Protein AF-0000000080132377 (afdb_homodimer)

InterPro domains:
  IPR000719 Protein kinase domain [PS50011] (31-310)
  IPR000719 Protein kinase domain [SM00220] (31-302)
  IPR001245 Serine-threonine/tyrosine-protein kinase, catalytic domain [PF07714] (34-295)
  IPR008271 Serine/threonine-protein kinase, active site [PS00108] (150-162)
  IPR011009 Protein kinase-like domain superfamily [SSF56112] (16-318)
  IPR017441 Protein kinase, ATP binding site [PS00107] (37-59)
  IPR045874 Rust resistance kinase Lr10/LRL2.1-2.5-like [PTHR27009] (5-313)

Radius of gyration: 27.33 Å; Cα contacts (8 Å, |Δi|>4): 1188; chains: 2; bounding box: 60×73×72 Å

Secondary structure (DSSP, 8-state):
--HHHHHHHHHTTSSPEE--HHHHHHHTTTT-GGGEEEEETTEEEEEEE-TTS-EEEEEEE---TTHHHHHHHHHHHHTT---TTBPPEEEEEEETTEEEEEEE--TT-BHHHHHHS-TTS---HHHHHHHHHHHHHHHHHHHHTSSEEEE-S--SGGGEEE-TT--EEE---TT-EEEETT---EE-SS--S-TTTS-GGGSSTT-EE-THHHHHHHHHHHHHHHHTS-TTSSSS-HHHHHHHHHHTT-HHHHHHHTT--GGGHHHHHHHHHHHHHHT-SSGGGSPPHHHHHHHHTTSS--PPP--S--TTTSTTGGGS-GGGGTSTTHHHHH------/--HHHHHHHHHTTSSPEE--HHHHHHHTTTT-GGGEEEEETTEEEEEEE-TTS-EEEEEEE--STTHHHHHHHHHHHHTT---TTBPPEEEEEEETTEEEEEEE--TT-BHHHHHHS-TTS---HHHHHHHHHHHHHHHHHHHHTSSEEEE-S--SGGGEEE-TT--EEE---TT-EEEETT---EE-SS--S-TTTS-GGGSSTT-EE-THHHHHHHHHHHHHHHHTS-TTSSSS-HHHHHHHHHHTT-HHHHHHHTT--GGGHHHHHHHHHHHHHHT-SSGGGSPPHHHHHHHHTTSS--PPP--S--TTTSTTGGGS-THHHHSTTHHHHH------

Sequence (680 aa):
ATSSDLVEKFLSELGPKRYSRGDLEKLTSNFSESSKIGSGMYGDVYQGQYPGGLQVAVKVLATKDVVEEIFIAEISTMGKAYHRNLVKLYGYCFEQNMKALVYEYMENGSLDKILYENHHGGIDWETFYSIAVQTARGLLYLHDGGDERIIHYDIKAGNVLFDKNFSPRITNFGLAKLMKRDIMQIPLTRTRGTLGYNAPETWLPGSHVTYKCDVYSFGMMLFEVLGRRRNGECENWFPEQVWQKFNNEQLDQLIKDCGITEKDRGKAKLLTTVALWCSQYNPEIRPSMNKVVMVLENEIPVRKPPYPFQFGQSSSFSMLPSILEVVPNFQMLMKGKHYMATSSDLVEKFLSELGPKRYSRGDLEKLTSNFSESSKIGSGMYGDVYQGQYPGGLQVAVKVLATKDVVEEIFIAEISTMGKAYHRNLVKLYGYCFEQNMKALVYEYMENGSLDKILYENHHGGIDWETFYSIAVQTARGLLYLHDGGDERIIHYDIKAGNVLFDKNFSPRITNFGLAKLMKRDIMQIPLTRTRGTLGYNAPETWLPGSHVTYKCDVYSFGMMLFEVLGRRRNGECENWFPEQVWQKFNNEQLDQLIKDCGITEKDRGKAKLLTTVALWCSQYNPEIRPSMNKVVMVLENEIPVRKPPYPFQFGQSSSFSMLPSILEVVPNFQMLMKGKHYM

pLDDT: mean 85.05, std 18.4, range [17.8, 98.77]

Solvent-accessible surface area (backbone atoms only — not comparable to full-atom values): 36531 Å² total; per-residue (Å²): 124,54,77,63,48,53,48,51,56,52,56,67,59,39,36,49,40,84,42,50,71,67,56,50,30,66,29,20,65,62,69,34,76,90,27,49,74,46,75,53,98,58,28,40,27,27,43,24,43,48,95,91,63,54,58,26,28,36,36,40,45,44,95,50,97,58,37,64,58,28,52,47,26,31,50,61,47,49,55,58,50,48,40,52,23,40,61,49,60,51,24,34,26,85,50,95,92,42,43,33,40,30,26,60,49,45,76,64,39,33,44,40,51,56,42,65,61,68,65,82,67,81,80,48,68,71,53,53,52,48,39,52,46,42,45,34,49,34,51,29,38,36,55,64,30,36,74,40,24,43,34,46,47,50,48,41,43,72,32,28,28,13,31,90,85,63,48,39,19,43,51,77,37,44,68,26,44,81,37,54,71,90,53,76,62,42,74,30,84,53,65,51,56,47,88,87,27,43,31,72,56,36,63,43,58,70,29,63,39,47,64,48,40,40,38,18,5,47,14,44,35,43,48,21,64,61,56,43,36,64,49,71,75,48,83,53,32,43,66,57,54,48,47,53,28,49,77,67,74,36,45,67,57,53,41,47,73,48,68,51,52,79,91,49,42,66,61,51,52,52,50,51,51,50,20,43,32,22,38,28,63,52,59,88,72,26,64,53,45,62,56,50,40,35,36,74,66,68,64,37,85,80,77,88,62,71,86,24,79,60,76,76,72,58,82,75,62,73,70,62,61,72,60,63,69,68,47,83,68,46,64,52,51,65,56,67,83,77,77,125,125,54,76,62,48,53,49,50,55,51,56,66,59,39,36,51,39,83,44,50,72,70,56,51,28,65,30,21,65,62,68,34,75,90,28,50,75,46,75,54,99,56,28,39,28,27,43,26,42,47,94,91,63,54,57,26,29,36,36,40,45,44,93,49,98,55,37,64,58,27,50,47,24,31,49,60,48,51,57,57,50,47,40,54,22,40,60,50,60,51,25,35,25,84,50,96,91,43,43,34,38,31,27,60,49,46,76,64,39,33,43,40,48,52,44,66,61,59,68,78,78,68,81,51,68,70,54,53,53,49,39,53,46,42,45,35,49,33,51,29,37,36,57,64,31,36,74,40,24,44,33,47,49,52,50,41,42,74,33,28,29,13,31,88,84,63,49,39,19,43,52,76,37,45,69,27,44,81,35,55,71,89,55,77,61,43,76,30,83,52,65,52,53,48,90,89,27,41,30,71,56,36,63,42,58,69,28,63,38,48,64,47,39,40,38,18,5,46,13,46,36,44,48,22,64,61,56,43,35,64,51,72,75,46,82,53,33,43,66,57,53,50,49,54,29,49,78,67,72,36,44,67,58,53,42,46,73,48,69,52,51,78,89,47,42,66,61,50,53,51,49,50,53,50,19,42,32,22,38,28,64,54,58,87,73,28,63,54,44,62,56,49,39,34,35,75,66,67,66,36,86,79,75,88,62,71,85,23,81,60,76,76,72,58,81,76,62,74,68,62,63,72,60,62,68,68,47,84,68,46,65,52,50,66,58,69,82,76,79,123

Nearest PDB structures (foldseek):
  5lpw-assembly1_A  TM=9.066E-01  e=1.046E-28  Arabidopsis thaliana
  5lpb-assembly1_A  TM=9.127E-01  e=3.800E-28  Arabidopsis thaliana
  7xdv-assembly2_B  TM=8.731E-01  e=1.903E-25  Arabidopsis thaliana
  7xdy-assembly2_B  TM=8.823E-01  e=2.140E-25  Arabidopsis thaliana
  7xdw-assembly2_B  TM=8.761E-01  e=4.260E-24  Arabidopsis thaliana

Structure (mmCIF, N/CA/C/O backbone):
data_AF-0000000080132377-model_v1
#
loop_
_entity.id
_entity.type
_entity.pdbx_description
1 polymer 'non-specific serine/threonine protein kinase'
#
loop_
_atom_site.group_PDB
_atom_site.id
_atom_site.type_symbol
_atom_site.label_atom_id
_atom_site.label_alt_id
_atom_site.label_comp_id
_atom_site.label_asym_id
_atom_site.label_entity_id
_atom_site.label_seq_id
_atom_site.pdbx_PDB_ins_code
_atom_site.Cartn_x
_atom_site.Cartn_y
_atom_site.Cartn_z
_atom_site.occupancy
_atom_site.B_iso_or_equiv
_atom_site.auth_seq_id
_atom_site.auth_comp_id
_atom_site.auth_asym_id
_atom_site.auth_atom_id
_atom_site.pdbx_PDB_model_num
ATOM 1 N N . ALA A 1 1 ? 31.297 1.59 13.464 1 43.78 1 ALA A N 1
ATOM 2 C CA . ALA A 1 1 ? 30.815 2.238 12.247 1 43.78 1 ALA A CA 1
ATOM 3 C C . ALA A 1 1 ? 30.309 3.647 12.538 1 43.78 1 ALA A C 1
ATOM 5 O O . ALA A 1 1 ? 29.478 3.844 13.428 1 43.78 1 ALA A O 1
ATOM 6 N N . THR A 1 2 ? 30.905 4.714 12.085 1 58 2 THR A N 1
ATOM 7 C CA . THR A 1 2 ? 30.455 6.086 12.297 1 58 2 THR A CA 1
ATOM 8 C C . THR A 1 2 ? 29.017 6.264 11.819 1 58 2 THR A C 1
ATOM 10 O O . THR A 1 2 ? 28.5 5.434 11.068 1 58 2 THR A O 1
ATOM 13 N N . SER A 1 3 ? 28.284 7.177 12.518 1 63.84 3 SER A N 1
ATOM 14 C CA . SER A 1 3 ? 26.924 7.505 12.103 1 63.84 3 SER A CA 1
ATOM 15 C C . SER A 1 3 ? 26.819 7.606 10.585 1 63.84 3 SER A C 1
ATOM 17 O O . SER A 1 3 ? 25.85 7.128 9.991 1 63.84 3 SER A O 1
ATOM 19 N N . SER A 1 4 ? 27.906 7.982 10.05 1 71.16 4 SER A N 1
ATOM 20 C CA . SER A 1 4 ? 27.953 8.16 8.602 1 71.16 4 SER A CA 1
ATOM 21 C C . SER A 1 4 ? 28.022 6.817 7.883 1 71.16 4 SER A C 1
ATOM 23 O O . SER A 1 4 ? 27.377 6.627 6.849 1 71.16 4 SER A O 1
ATOM 25 N N . ASP A 1 5 ? 28.723 5.932 8.48 1 75.55 5 ASP A N 1
ATOM 26 C CA . ASP A 1 5 ? 28.852 4.613 7.868 1 75.55 5 ASP A CA 1
ATOM 27 C C . ASP A 1 5 ? 27.518 3.871 7.877 1 75.55 5 ASP A C 1
ATOM 29 O O . ASP A 1 5 ? 27.172 3.194 6.907 1 75.55 5 ASP A O 1
ATOM 33 N N . LEU A 1 6 ? 26.879 4.103 8.933 1 74.16 6 LEU A N 1
ATOM 34 C CA . LEU A 1 6 ? 25.582 3.449 9.071 1 74.16 6 LEU A CA 1
ATOM 35 C C . LEU A 1 6 ? 24.581 4.009 8.066 1 74.16 6 LEU A C 1
ATOM 37 O O . LEU A 1 6 ? 23.823 3.254 7.453 1 74.16 6 LEU A O 1
ATOM 41 N N . VAL A 1 7 ? 24.714 5.281 7.887 1 78.16 7 VAL A N 1
ATOM 42 C CA . VAL A 1 7 ? 23.807 5.935 6.949 1 78.16 7 VAL A CA 1
ATOM 43 C C . VAL A 1 7 ? 24.135 5.497 5.523 1 78.16 7 VAL A C 1
ATOM 45 O O . VAL A 1 7 ? 23.234 5.202 4.735 1 78.16 7 VAL A O 1
ATOM 48 N N . GLU A 1 8 ? 25.391 5.371 5.304 1 77.6 8 GLU A N 1
ATOM 49 C CA . GLU A 1 8 ? 25.813 4.969 3.965 1 77.6 8 GLU A CA 1
ATOM 50 C C . GLU A 1 8 ? 25.375 3.541 3.654 1 77.6 8 GLU A C 1
ATOM 52 O O . GLU A 1 8 ? 24.96 3.245 2.532 1 77.6 8 GLU A O 1
ATOM 57 N N . LYS A 1 9 ? 25.516 2.778 4.614 1 75.57 9 LYS A N 1
ATOM 58 C CA . LYS A 1 9 ? 25.055 1.402 4.453 1 75.57 9 LYS A CA 1
ATOM 59 C C . LYS A 1 9 ? 23.555 1.354 4.176 1 75.57 9 LYS A C 1
ATOM 61 O O . LYS A 1 9 ? 23.107 0.635 3.28 1 75.57 9 LYS A O 1
ATOM 66 N N . PHE A 1 10 ? 22.909 2.113 4.878 1 75.27 10 PHE A N 1
ATOM 67 C CA . PHE A 1 10 ? 21.462 2.173 4.711 1 75.27 10 PHE A CA 1
ATOM 68 C C . PHE A 1 10 ? 21.098 2.703 3.329 1 75.27 10 PHE A C 1
ATOM 70 O O . PHE A 1 10 ? 20.232 2.144 2.652 1 75.27 10 PHE A O 1
ATOM 77 N N . LEU A 1 11 ? 21.794 3.699 2.911 1 78.45 11 LEU A N 1
ATOM 78 C CA . LEU A 1 11 ? 21.517 4.334 1.627 1 78.45 11 LEU A CA 1
ATOM 79 C C . LEU A 1 11 ? 21.789 3.371 0.476 1 78.45 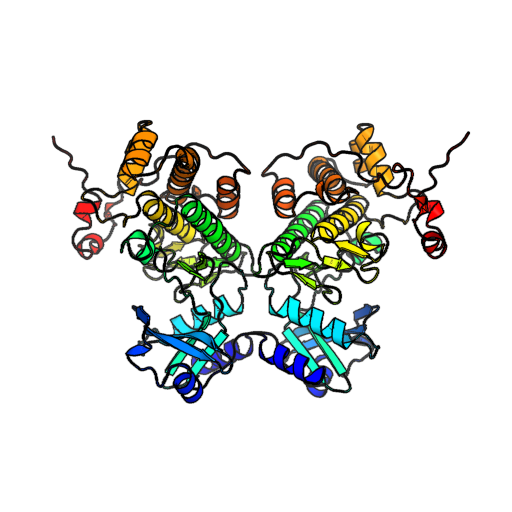11 LEU A C 1
ATOM 81 O O . LEU A 1 11 ? 21.099 3.409 -0.546 1 78.45 11 LEU A O 1
ATOM 85 N N . SER A 1 12 ? 22.669 2.534 0.691 1 72.88 12 SER A N 1
ATOM 86 C CA . SER A 1 12 ? 23.04 1.585 -0.354 1 72.88 12 SER A CA 1
ATOM 87 C C . SER A 1 12 ? 21.963 0.522 -0.542 1 72.88 12 SER A C 1
ATOM 89 O O . SER A 1 12 ? 21.942 -0.175 -1.558 1 72.88 12 SER A O 1
ATOM 91 N N . GLU A 1 13 ? 21.047 0.543 0.39 1 72 13 GLU A N 1
ATOM 92 C CA . GLU A 1 13 ? 20.009 -0.483 0.369 1 72 13 GLU A CA 1
ATOM 93 C C . GLU A 1 13 ? 18.696 0.071 -0.177 1 72 13 GLU A C 1
ATOM 95 O O . GLU A 1 13 ? 17.696 -0.646 -0.252 1 72 13 GLU A O 1
ATOM 100 N N . LEU A 1 14 ? 18.838 1.293 -0.543 1 77.28 14 LEU A N 1
ATOM 101 C CA . LEU A 1 14 ? 17.617 1.905 -1.056 1 77.28 14 LEU A CA 1
ATOM 102 C C . LEU A 1 14 ? 17.385 1.517 -2.513 1 77.28 14 LEU A C 1
ATOM 104 O O . LEU A 1 14 ? 18.193 1.847 -3.384 1 77.28 14 LEU A O 1
ATOM 108 N N . GLY A 1 15 ? 16.334 0.716 -2.797 1 77.54 15 GLY A N 1
ATOM 109 C CA . GLY A 1 15 ? 16.009 0.281 -4.146 1 77.54 15 GLY A CA 1
ATOM 110 C C . GLY A 1 15 ? 16.8 -0.937 -4.587 1 77.54 15 GLY A C 1
ATOM 111 O O . GLY A 1 15 ? 17.701 -1.388 -3.878 1 77.54 15 GLY A O 1
ATOM 112 N N . PRO A 1 16 ? 16.498 -1.388 -5.751 1 87.4 16 PRO A N 1
ATOM 113 C CA . PRO A 1 16 ? 17.214 -2.567 -6.244 1 87.4 16 PRO A CA 1
ATOM 114 C C . PRO A 1 16 ? 18.634 -2.245 -6.703 1 87.4 16 PRO A C 1
ATOM 116 O O . PRO A 1 16 ? 18.869 -1.193 -7.304 1 87.4 16 PRO A O 1
ATOM 119 N N . LYS A 1 17 ? 19.527 -3.053 -6.426 1 88.91 17 LYS A N 1
ATOM 120 C CA . LYS A 1 17 ? 20.941 -2.862 -6.736 1 88.91 17 LYS A CA 1
ATOM 121 C C . LYS A 1 17 ? 21.315 -3.554 -8.044 1 88.91 17 LYS A C 1
ATOM 123 O O . LYS A 1 17 ? 20.803 -4.633 -8.351 1 88.91 17 LYS A O 1
ATOM 128 N N . ARG A 1 18 ? 22.248 -2.912 -8.725 1 90.87 18 ARG A N 1
ATOM 129 C CA . ARG A 1 18 ? 22.778 -3.536 -9.933 1 90.87 18 ARG A CA 1
ATOM 130 C C . ARG A 1 18 ? 23.913 -4.498 -9.6 1 90.87 18 ARG A C 1
ATOM 132 O O . ARG A 1 18 ? 24.833 -4.148 -8.857 1 90.87 18 ARG A O 1
ATOM 139 N N . TYR A 1 19 ? 23.872 -5.669 -10.165 1 94.23 19 TYR A N 1
ATOM 140 C CA . TYR A 1 19 ? 24.906 -6.681 -9.984 1 94.23 19 TYR A CA 1
ATOM 141 C C . TYR A 1 19 ? 25.539 -7.059 -11.318 1 94.23 19 TYR A C 1
ATOM 143 O O . TYR A 1 19 ? 24.881 -7.012 -12.36 1 94.23 19 TYR A O 1
ATOM 151 N N . SER A 1 20 ? 26.769 -7.44 -11.238 1 96.21 20 SER A N 1
ATOM 152 C CA . SER A 1 20 ? 27.419 -8.079 -12.379 1 96.21 20 SER A CA 1
ATOM 153 C C . SER A 1 20 ? 27.231 -9.592 -12.345 1 96.21 20 SER A C 1
ATOM 155 O O . SER A 1 20 ? 26.822 -10.15 -11.325 1 96.21 20 SER A O 1
ATOM 157 N N . ARG A 1 21 ? 27.553 -10.158 -13.501 1 96.21 21 ARG A N 1
ATOM 158 C CA . ARG A 1 21 ? 27.549 -11.617 -13.527 1 96.21 21 ARG A CA 1
ATOM 159 C C . ARG A 1 21 ? 28.477 -12.186 -12.459 1 96.21 21 ARG A C 1
ATOM 161 O O . ARG A 1 21 ? 28.123 -13.143 -11.766 1 96.21 21 ARG A O 1
ATOM 168 N N . GLY A 1 22 ? 29.619 -11.563 -12.324 1 96.61 22 GLY A N 1
ATOM 169 C CA . GLY A 1 22 ? 30.576 -11.999 -11.319 1 96.61 22 GLY A CA 1
ATOM 170 C C . GLY A 1 22 ? 30.035 -11.915 -9.904 1 96.61 22 GLY A C 1
ATOM 171 O O . GLY A 1 22 ? 30.273 -12.808 -9.088 1 96.61 22 GLY A O 1
ATOM 172 N N . ASP A 1 23 ? 29.341 -10.86 -9.584 1 96.08 23 ASP A N 1
ATOM 173 C CA . ASP A 1 23 ? 28.695 -10.718 -8.283 1 96.08 23 ASP A CA 1
ATOM 174 C C . ASP A 1 23 ? 27.749 -11.885 -8.01 1 96.08 23 ASP A C 1
ATOM 176 O O . ASP A 1 23 ? 27.774 -12.471 -6.925 1 96.08 23 ASP A O 1
ATOM 180 N N . LEU A 1 24 ? 26.938 -12.255 -9.015 1 97.19 24 LEU A N 1
ATOM 181 C CA . LEU A 1 24 ? 25.909 -13.274 -8.835 1 97.19 24 LEU A CA 1
ATOM 182 C C . LEU A 1 24 ? 26.531 -14.663 -8.743 1 97.19 24 LEU A C 1
ATOM 184 O O . LEU A 1 24 ? 26.025 -15.528 -8.024 1 97.19 24 LEU A O 1
ATOM 188 N N . GLU A 1 25 ? 27.596 -14.832 -9.459 1 97.05 25 GLU A N 1
ATOM 189 C CA . GLU A 1 25 ? 28.326 -16.091 -9.345 1 97.05 25 GLU A CA 1
ATOM 190 C C . GLU A 1 25 ? 28.841 -16.303 -7.925 1 97.05 25 GLU A C 1
ATOM 192 O O . GLU A 1 25 ? 28.756 -17.409 -7.386 1 97.05 25 GLU A O 1
ATOM 197 N N . LYS A 1 26 ? 29.301 -15.284 -7.376 1 95.97 26 LYS A N 1
ATOM 198 C CA . LYS A 1 26 ? 29.787 -15.358 -6.001 1 95.97 26 LYS A CA 1
ATOM 199 C C . LYS A 1 26 ? 28.645 -15.64 -5.029 1 95.97 26 LYS A C 1
ATOM 201 O O . LYS A 1 26 ? 28.803 -16.419 -4.086 1 95.97 26 LYS A O 1
ATOM 206 N N . LEU A 1 27 ? 27.477 -15.032 -5.287 1 95.57 27 LEU A N 1
ATOM 207 C CA . LEU A 1 27 ? 26.326 -15.188 -4.405 1 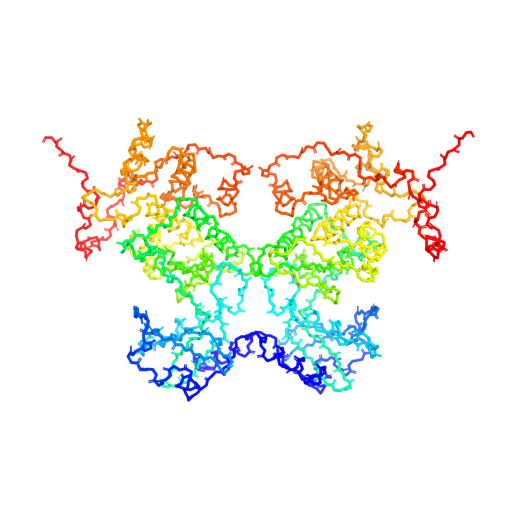95.57 27 LEU A CA 1
ATOM 208 C C . LEU A 1 27 ? 25.776 -16.609 -4.473 1 95.57 27 LEU A C 1
ATOM 210 O O . LEU A 1 27 ? 25.233 -17.117 -3.49 1 95.57 27 LEU A O 1
ATOM 214 N N . THR A 1 28 ? 25.85 -17.284 -5.647 1 96.93 28 THR A N 1
ATOM 215 C CA . THR A 1 28 ? 25.1 -18.509 -5.9 1 96.93 28 THR A CA 1
ATOM 216 C C . THR A 1 28 ? 26.039 -19.707 -6.009 1 96.93 28 THR A C 1
ATOM 218 O O . THR A 1 28 ? 25.665 -20.749 -6.55 1 96.93 28 THR A O 1
ATOM 221 N N . SER A 1 29 ? 27.275 -19.564 -5.62 1 94.56 29 SER A N 1
ATOM 222 C CA . SER A 1 29 ? 28.26 -20.625 -5.797 1 94.56 29 SER A CA 1
ATOM 223 C C . SER A 1 29 ? 28.356 -21.053 -7.258 1 94.56 29 SER A C 1
ATOM 225 O O . SER A 1 29 ? 28.242 -22.239 -7.572 1 94.56 29 SER A O 1
ATOM 227 N N . ASN A 1 30 ? 28.42 -20.112 -8.122 1 96.5 30 ASN A N 1
ATOM 228 C CA . ASN A 1 30 ? 28.599 -20.269 -9.561 1 96.5 30 ASN A CA 1
ATOM 229 C C . ASN A 1 30 ? 27.408 -20.978 -10.201 1 96.5 30 ASN A C 1
ATOM 231 O O . ASN A 1 30 ? 27.583 -21.821 -11.082 1 96.5 30 ASN A O 1
ATOM 235 N N . PHE A 1 31 ? 26.259 -20.748 -9.647 1 95.7 31 PHE A N 1
ATOM 236 C CA . PHE A 1 31 ? 25.031 -21.323 -10.183 1 95.7 31 PHE A CA 1
ATOM 237 C C . PHE A 1 31 ? 25.123 -22.843 -10.237 1 95.7 31 PHE A C 1
ATOM 239 O O . PHE A 1 31 ? 24.722 -23.46 -11.226 1 95.7 31 PHE A O 1
ATOM 246 N N . SER A 1 32 ? 25.609 -23.425 -9.224 1 94.65 32 SER A N 1
ATOM 247 C CA . SER A 1 32 ? 25.747 -24.876 -9.151 1 94.65 32 SER A CA 1
ATOM 248 C C . SER A 1 32 ? 24.384 -25.56 -9.116 1 94.65 32 SER A C 1
ATOM 250 O O . SER A 1 32 ? 23.383 -24.942 -8.75 1 94.65 32 SER A O 1
ATOM 252 N N . GLU A 1 33 ? 24.319 -26.806 -9.46 1 93.09 33 GLU A N 1
ATOM 253 C CA . GLU A 1 33 ? 23.083 -27.582 -9.425 1 93.09 33 GLU A CA 1
ATOM 254 C C . GLU A 1 33 ? 22.546 -27.7 -8.001 1 93.09 33 GLU A C 1
ATOM 256 O O . GLU A 1 33 ? 21.332 -27.731 -7.791 1 93.09 33 GLU A O 1
ATOM 261 N N . SER A 1 34 ? 23.405 -27.745 -7.037 1 93.37 34 SER A N 1
ATOM 262 C CA . SER A 1 34 ? 23.008 -27.853 -5.637 1 93.37 34 SER A CA 1
ATOM 263 C C . SER A 1 34 ? 22.312 -26.583 -5.16 1 93.37 34 SER A C 1
ATOM 265 O O . SER A 1 34 ? 21.565 -26.608 -4.179 1 93.37 34 SER A O 1
ATOM 267 N N . SER A 1 35 ? 22.531 -25.483 -5.85 1 94.46 35 SER A N 1
ATOM 268 C CA . SER A 1 35 ? 21.927 -24.215 -5.455 1 94.46 35 SER A CA 1
ATOM 269 C C . SER A 1 35 ? 20.635 -23.956 -6.222 1 94.46 35 SER A C 1
ATOM 271 O O . SER A 1 35 ? 19.893 -23.025 -5.902 1 94.46 35 SER A O 1
ATOM 273 N N . LYS A 1 36 ? 20.359 -24.785 -7.191 1 94.94 36 LYS A N 1
ATOM 274 C CA . LYS A 1 36 ? 19.142 -24.609 -7.979 1 94.94 36 LYS A CA 1
ATOM 275 C C . LYS A 1 36 ? 17.904 -24.99 -7.172 1 94.94 36 LYS A C 1
ATOM 277 O O . LYS A 1 36 ? 17.807 -26.109 -6.666 1 94.94 36 LYS A O 1
ATOM 282 N N . ILE A 1 37 ? 16.966 -24.085 -7.084 1 92.84 37 ILE A N 1
ATOM 283 C CA . ILE A 1 37 ? 15.814 -24.34 -6.226 1 92.84 37 ILE A CA 1
ATOM 284 C C . ILE A 1 37 ? 14.536 -24.33 -7.061 1 92.84 37 ILE A C 1
ATOM 286 O O . ILE A 1 37 ? 13.454 -24.638 -6.555 1 92.84 37 ILE A O 1
ATOM 290 N N . GLY A 1 38 ? 14.633 -23.873 -8.241 1 88.36 38 GLY A N 1
ATOM 291 C CA . GLY A 1 38 ? 13.454 -23.87 -9.091 1 88.36 38 GLY A CA 1
ATOM 292 C C . GLY A 1 38 ? 13.777 -23.673 -10.56 1 88.36 38 GLY A C 1
ATOM 293 O O . GLY A 1 38 ? 14.878 -23.239 -10.906 1 88.36 38 GLY A O 1
ATOM 294 N N . SER A 1 39 ? 12.855 -24.12 -11.345 1 85.98 39 SER A N 1
ATOM 295 C CA . SER A 1 39 ? 12.923 -23.929 -12.79 1 85.98 39 SER A CA 1
ATOM 296 C C . SER A 1 39 ? 11.551 -23.597 -13.369 1 85.98 39 SER A C 1
ATOM 298 O O . SER A 1 39 ? 10.536 -24.131 -12.919 1 85.98 39 SER A O 1
ATOM 300 N N . GLY A 1 40 ? 11.559 -22.548 -14.188 1 73.69 40 GLY A N 1
ATOM 301 C CA . GLY A 1 40 ? 10.295 -22.231 -14.834 1 73.69 40 GLY A CA 1
ATOM 302 C C . GLY A 1 40 ? 10.447 -21.875 -16.3 1 73.69 40 GLY A C 1
ATOM 303 O O . GLY A 1 40 ? 11.525 -22.036 -16.876 1 73.69 40 GLY A O 1
ATOM 304 N N . MET A 1 41 ? 9.293 -21.489 -16.873 1 70.43 41 MET A N 1
ATOM 305 C CA . MET A 1 41 ? 9.203 -21.171 -18.295 1 70.43 41 MET A CA 1
ATOM 306 C C . MET A 1 41 ? 10.194 -20.073 -18.67 1 70.43 41 MET A C 1
ATOM 308 O O . MET A 1 41 ? 10.731 -20.068 -19.779 1 70.43 41 MET A O 1
ATOM 312 N N . TYR A 1 42 ? 10.52 -19.308 -17.643 1 76.94 42 TYR A N 1
ATOM 313 C CA . TYR A 1 42 ? 11.28 -18.128 -18.039 1 76.94 42 TYR A CA 1
ATOM 314 C C . TYR A 1 42 ? 12.708 -18.196 -17.512 1 76.94 42 TYR A C 1
ATOM 316 O O . TYR A 1 42 ? 13.518 -17.305 -17.78 1 76.94 42 TYR A O 1
ATOM 324 N N . GLY A 1 43 ? 12.977 -19.226 -16.76 1 85.38 43 GLY A N 1
ATOM 325 C CA . GLY A 1 43 ? 14.358 -19.323 -16.313 1 85.38 43 GLY A CA 1
ATOM 326 C C . GLY A 1 43 ? 14.52 -20.156 -15.056 1 85.38 43 GLY A C 1
ATOM 327 O O . GLY A 1 43 ? 13.556 -20.751 -14.569 1 85.38 43 GLY A O 1
ATOM 328 N N . ASP A 1 44 ? 15.769 -20.237 -14.632 1 93.03 44 ASP A N 1
ATOM 329 C CA . ASP A 1 44 ? 16.123 -21.001 -13.44 1 93.03 44 ASP A CA 1
ATOM 330 C C . ASP A 1 44 ? 16.31 -20.082 -12.234 1 93.03 44 ASP A C 1
ATOM 332 O O . ASP A 1 44 ? 16.668 -18.912 -12.388 1 93.03 44 ASP A O 1
ATOM 336 N N . VAL A 1 45 ? 16.036 -20.665 -11.108 1 95.73 45 VAL A N 1
ATOM 337 C CA . VAL A 1 45 ? 16.177 -19.906 -9.869 1 95.73 45 VAL A CA 1
ATOM 338 C C . VAL A 1 45 ? 17.209 -20.578 -8.967 1 95.73 45 VAL A C 1
ATOM 340 O O . VAL A 1 45 ? 17.161 -21.792 -8.754 1 95.73 45 VAL A O 1
ATOM 343 N N . TYR A 1 46 ? 18.112 -19.83 -8.446 1 97.07 46 TYR A N 1
ATOM 344 C CA . TYR A 1 46 ? 19.187 -20.335 -7.598 1 97.07 46 TYR A CA 1
ATOM 345 C C . TYR A 1 46 ? 19.158 -19.669 -6.227 1 97.07 46 TYR A C 1
ATOM 347 O O . TYR A 1 46 ? 18.889 -18.47 -6.118 1 97.07 46 TYR A O 1
ATOM 355 N N . GLN A 1 47 ? 19.449 -20.446 -5.244 1 97.4 47 GLN A N 1
ATOM 356 C CA . GLN A 1 47 ? 19.633 -19.889 -3.907 1 97.4 47 GLN A CA 1
ATOM 357 C C . GLN A 1 47 ? 21.011 -19.25 -3.762 1 97.4 47 GLN A C 1
ATOM 359 O O . GLN A 1 47 ? 22.01 -19.805 -4.226 1 97.4 47 GLN A O 1
ATOM 364 N N . GLY A 1 48 ? 21.04 -18.043 -3.288 1 96.66 48 GLY A N 1
ATOM 365 C CA . GLY A 1 48 ? 22.272 -17.328 -2.996 1 96.66 48 GLY A CA 1
ATOM 366 C C . GLY A 1 48 ? 22.342 -16.816 -1.57 1 96.66 48 GLY A C 1
ATOM 367 O O . GLY A 1 48 ? 21.361 -16.895 -0.828 1 96.66 48 GLY A O 1
ATOM 368 N N . GLN A 1 49 ? 23.559 -16.337 -1.231 1 95.7 49 GLN A N 1
ATOM 369 C CA . GLN A 1 49 ? 23.778 -15.794 0.105 1 95.7 49 GLN A CA 1
ATOM 370 C C . GLN A 1 49 ? 24.701 -14.579 0.061 1 95.7 49 GLN A C 1
ATOM 372 O O . GLN A 1 49 ? 25.791 -14.641 -0.511 1 95.7 49 GLN A O 1
ATOM 377 N N . TYR A 1 50 ? 24.205 -13.417 0.612 1 91.15 50 TYR A N 1
ATOM 378 C CA . TYR A 1 50 ? 25.059 -12.248 0.782 1 91.15 50 TYR A CA 1
ATOM 379 C C . TYR A 1 50 ? 26.128 -12.502 1.839 1 91.15 50 TYR A C 1
ATOM 381 O O . TYR A 1 50 ? 25.966 -13.373 2.697 1 91.15 50 TYR A O 1
ATOM 389 N N . PRO A 1 51 ? 27.128 -11.544 1.706 1 84 51 PRO A N 1
ATOM 390 C CA . PRO A 1 51 ? 28.041 -11.556 2.851 1 84 51 PRO A CA 1
ATOM 391 C C . PRO A 1 51 ? 27.349 -11.188 4.161 1 84 51 PRO A C 1
ATOM 393 O O . PRO A 1 51 ? 26.592 -10.216 4.212 1 84 51 PRO A O 1
ATOM 396 N N . GLY A 1 52 ? 27.297 -11.983 5.155 1 84.89 52 GLY A N 1
ATOM 397 C CA . GLY A 1 52 ? 26.593 -11.752 6.405 1 84.89 52 GLY A CA 1
ATOM 398 C C . GLY A 1 52 ? 25.497 -12.767 6.67 1 84.89 52 GLY A C 1
ATOM 399 O O . GLY A 1 52 ? 24.941 -12.816 7.769 1 84.89 52 GLY A O 1
ATOM 400 N N . GLY A 1 53 ? 25.074 -13.365 5.537 1 89.38 53 GLY A N 1
ATOM 401 C CA . GLY A 1 53 ? 24.24 -14.523 5.816 1 89.38 53 GLY A CA 1
ATOM 402 C C . GLY A 1 53 ? 22.832 -14.391 5.266 1 89.38 53 GLY A C 1
ATOM 403 O O . GLY A 1 53 ? 22.047 -15.339 5.322 1 89.38 53 GLY A O 1
ATOM 404 N N . LEU A 1 54 ? 22.476 -13.217 4.725 1 90.53 54 LEU A N 1
ATOM 405 C CA . LEU A 1 54 ? 21.135 -13.042 4.177 1 90.53 54 LEU A CA 1
ATOM 406 C C . LEU A 1 54 ? 20.943 -13.894 2.926 1 90.53 54 LEU A C 1
ATOM 408 O O . LEU A 1 54 ? 21.724 -13.795 1.977 1 90.53 54 LEU A O 1
ATOM 412 N N . GLN A 1 55 ? 19.926 -14.737 2.949 1 95.81 55 GLN A N 1
ATOM 413 C CA . GLN A 1 55 ? 19.618 -15.609 1.82 1 95.81 55 GLN A CA 1
ATOM 414 C C . GLN A 1 55 ? 18.836 -14.861 0.744 1 95.81 55 GLN A C 1
ATOM 416 O O . GLN A 1 55 ? 17.993 -14.018 1.055 1 95.81 55 GLN A O 1
ATOM 421 N N . VAL A 1 56 ? 19.175 -15.211 -0.554 1 96.93 56 VAL A N 1
ATOM 422 C CA . VAL A 1 56 ? 18.475 -14.585 -1.67 1 96.93 56 VAL A CA 1
ATOM 423 C C . VAL A 1 56 ? 18.13 -15.638 -2.72 1 96.93 56 VAL A C 1
ATOM 425 O O . VAL A 1 56 ? 18.655 -16.754 -2.686 1 96.93 56 VAL A O 1
ATOM 428 N N . ALA A 1 57 ? 17.181 -15.333 -3.532 1 96.86 57 ALA A N 1
ATOM 429 C CA . ALA A 1 57 ? 16.851 -16.123 -4.716 1 96.86 57 ALA A CA 1
ATOM 430 C C . ALA A 1 57 ? 17.223 -15.377 -5.994 1 96.86 57 ALA A C 1
ATOM 432 O O . ALA A 1 57 ? 16.808 -14.234 -6.196 1 96.86 57 ALA A O 1
ATOM 433 N N . VAL A 1 58 ? 17.999 -16.029 -6.859 1 97 58 VAL A N 1
ATOM 434 C CA . VAL A 1 58 ? 18.455 -15.424 -8.106 1 97 58 VAL A CA 1
ATOM 435 C C . VAL A 1 58 ? 17.78 -16.111 -9.291 1 97 58 VAL A C 1
ATOM 437 O O . VAL A 1 58 ? 18.03 -17.289 -9.558 1 97 58 VAL A O 1
ATOM 440 N N . LYS A 1 59 ? 16.949 -15.385 -9.944 1 94.68 59 LYS A N 1
ATOM 441 C CA . LYS A 1 59 ? 16.295 -15.896 -11.145 1 94.68 59 LYS A CA 1
ATOM 442 C C . LYS A 1 59 ? 17.068 -15.504 -12.401 1 94.68 59 LYS A C 1
ATOM 444 O O . LYS A 1 59 ? 17.185 -14.319 -12.72 1 94.68 59 LYS A O 1
ATOM 449 N N . VAL A 1 60 ? 17.609 -16.459 -13.083 1 94.75 60 VAL A N 1
ATOM 450 C CA . VAL A 1 60 ? 18.322 -16.23 -14.335 1 94.75 60 VAL A CA 1
ATOM 451 C C . VAL A 1 60 ? 17.386 -16.479 -15.516 1 94.75 60 VAL A C 1
ATOM 453 O O . VAL A 1 60 ? 16.909 -17.599 -15.714 1 94.75 60 VAL A O 1
ATOM 456 N N . LEU A 1 61 ? 17.146 -15.374 -16.252 1 90.95 61 LEU A N 1
ATOM 457 C CA . LEU A 1 61 ? 16.186 -15.477 -17.345 1 90.95 61 LEU A CA 1
ATOM 458 C C . LEU A 1 61 ? 16.821 -16.133 -18.566 1 90.95 61 LEU A C 1
ATOM 460 O O . LEU A 1 61 ? 17.984 -15.872 -18.882 1 90.95 61 LEU A O 1
ATOM 464 N N . ALA A 1 62 ? 16.059 -17.026 -19.112 1 82.14 62 ALA A N 1
ATOM 465 C CA . ALA A 1 62 ? 16.545 -17.757 -20.28 1 82.14 62 ALA A CA 1
ATOM 466 C C . ALA A 1 62 ? 16.639 -16.843 -21.498 1 82.14 62 ALA A C 1
ATOM 468 O O . ALA A 1 62 ? 15.922 -15.844 -21.59 1 82.14 62 ALA A O 1
ATOM 469 N N . THR A 1 63 ? 17.541 -17.019 -22.306 1 66.86 63 THR A N 1
ATOM 470 C CA . THR A 1 63 ? 17.871 -16.219 -23.479 1 66.86 63 THR A CA 1
ATOM 471 C C . THR A 1 63 ? 16.82 -16.4 -24.571 1 66.86 63 THR A C 1
ATOM 473 O O . THR A 1 63 ? 16.963 -17.261 -25.441 1 66.86 63 THR A O 1
ATOM 476 N N . LYS A 1 64 ? 15.631 -16.194 -24.23 1 67.99 64 LYS A N 1
ATOM 477 C CA . LYS A 1 64 ? 14.633 -16.28 -25.292 1 67.99 64 LYS A CA 1
ATOM 478 C C . LYS A 1 64 ? 14.214 -14.892 -25.767 1 67.99 64 LYS A C 1
ATOM 480 O O . LYS A 1 64 ? 14.65 -13.882 -25.21 1 67.99 64 LYS A O 1
ATOM 485 N N . ASP A 1 65 ? 13.537 -14.8 -26.938 1 64.62 65 ASP A N 1
ATOM 486 C CA . ASP A 1 65 ? 13.12 -13.591 -27.641 1 64.62 65 ASP A CA 1
ATOM 487 C C . ASP A 1 65 ? 12.307 -12.677 -26.726 1 64.62 65 ASP A C 1
ATOM 489 O O . ASP A 1 65 ? 12.274 -11.461 -26.926 1 64.62 65 ASP A O 1
ATOM 493 N N . VAL A 1 66 ? 11.838 -13.248 -25.624 1 72.88 66 VAL A N 1
ATOM 494 C CA . VAL A 1 66 ? 10.918 -12.412 -24.859 1 72.88 66 VAL A CA 1
ATOM 495 C C . VAL A 1 66 ? 11.551 -12.039 -23.52 1 72.88 66 VAL A C 1
ATOM 497 O O . VAL A 1 66 ? 10.895 -11.446 -22.661 1 72.88 66 VAL A O 1
ATOM 500 N N . VAL A 1 67 ? 12.77 -12.209 -23.377 1 78.28 67 VAL A N 1
ATOM 501 C CA . VAL A 1 67 ? 13.462 -12.089 -22.098 1 78.28 67 VAL A CA 1
ATOM 502 C C . VAL A 1 67 ? 13.486 -10.626 -21.658 1 78.28 67 VAL A C 1
ATOM 504 O O . VAL A 1 67 ? 13.262 -10.321 -20.485 1 78.28 67 VAL A O 1
ATOM 507 N N . GLU A 1 68 ? 13.664 -9.772 -22.544 1 81.44 68 GLU A N 1
ATOM 508 C CA . GLU A 1 68 ? 13.77 -8.361 -22.184 1 81.44 68 GLU A CA 1
ATOM 509 C C . GLU A 1 68 ? 12.421 -7.802 -21.739 1 81.44 68 GLU A C 1
ATOM 511 O O . GLU A 1 68 ? 12.354 -6.994 -20.811 1 81.44 68 GLU A O 1
ATOM 516 N N . GLU A 1 69 ? 11.454 -8.263 -22.388 1 82.82 69 GLU A N 1
ATOM 517 C CA . GLU A 1 69 ? 10.119 -7.806 -22.014 1 82.82 69 GLU A CA 1
ATOM 518 C C . GLU A 1 69 ? 9.755 -8.262 -20.604 1 82.82 69 GLU A C 1
ATOM 520 O O . GLU A 1 69 ? 9.209 -7.486 -19.816 1 82.82 69 GLU A O 1
ATOM 525 N N . ILE A 1 70 ? 10.088 -9.492 -20.352 1 85.68 70 ILE A N 1
ATOM 526 C CA . ILE A 1 70 ? 9.815 -10.06 -19.037 1 85.68 70 ILE A CA 1
ATOM 527 C C . ILE A 1 70 ? 10.636 -9.328 -17.978 1 85.68 70 ILE A C 1
ATOM 529 O O . ILE A 1 70 ? 10.119 -8.98 -16.913 1 85.68 70 ILE A O 1
ATOM 533 N N . PHE A 1 71 ? 11.867 -9.12 -18.335 1 88.89 71 PHE A N 1
ATOM 534 C CA . PHE A 1 71 ? 12.775 -8.411 -17.442 1 88.89 71 PHE A CA 1
ATOM 535 C C . PHE A 1 71 ? 12.239 -7.022 -17.116 1 88.89 71 PHE A C 1
ATOM 537 O O . PHE A 1 71 ? 12.165 -6.638 -15.947 1 88.89 71 PHE A O 1
ATOM 544 N N . ILE A 1 72 ? 11.801 -6.353 -18.069 1 85.91 72 ILE A N 1
ATOM 545 C CA . ILE A 1 72 ? 11.316 -4.986 -17.92 1 85.91 72 ILE A CA 1
ATOM 546 C C . ILE A 1 72 ? 10.021 -4.982 -17.111 1 85.91 72 ILE A C 1
ATOM 548 O O . ILE A 1 72 ? 9.825 -4.126 -16.246 1 85.91 72 ILE A O 1
ATOM 552 N N . ALA A 1 73 ? 9.162 -5.878 -17.373 1 86.56 73 ALA A N 1
ATOM 553 C CA . ALA A 1 73 ? 7.898 -5.958 -16.646 1 86.56 73 ALA A CA 1
ATOM 554 C C . ALA A 1 73 ? 8.136 -6.156 -15.152 1 86.56 73 ALA A C 1
ATOM 556 O O . ALA A 1 73 ? 7.525 -5.477 -14.323 1 86.56 73 ALA A O 1
ATOM 557 N N . GLU A 1 74 ? 9.042 -7.03 -14.878 1 88.52 74 GLU A N 1
ATOM 558 C CA . GLU A 1 74 ? 9.349 -7.321 -13.481 1 88.52 74 GLU A CA 1
ATOM 559 C C . GLU A 1 74 ? 9.946 -6.103 -12.782 1 88.52 74 GLU A C 1
ATOM 561 O O . GLU A 1 74 ? 9.48 -5.704 -11.712 1 88.52 74 GLU A O 1
ATOM 566 N N . ILE A 1 75 ? 10.823 -5.522 -13.382 1 87.56 75 ILE A N 1
ATOM 567 C CA . ILE A 1 75 ? 11.537 -4.415 -12.754 1 87.56 75 ILE A CA 1
ATOM 568 C C . ILE A 1 75 ? 10.621 -3.196 -12.663 1 87.56 75 ILE A C 1
ATOM 570 O O . ILE A 1 75 ? 10.63 -2.479 -11.66 1 87.56 75 ILE A O 1
ATOM 574 N N . SER A 1 76 ? 9.878 -2.99 -13.672 1 85.11 76 SER A N 1
ATOM 575 C CA . SER A 1 76 ? 8.983 -1.837 -13.673 1 85.11 76 SER A CA 1
ATOM 576 C C . SER A 1 76 ? 7.918 -1.964 -12.588 1 85.11 76 SER A C 1
ATOM 578 O O . SER A 1 76 ? 7.531 -0.969 -11.972 1 85.11 76 SER A O 1
ATOM 580 N N . THR A 1 77 ? 7.47 -3.145 -12.368 1 86.65 77 THR A N 1
ATOM 581 C CA . THR A 1 77 ? 6.439 -3.383 -11.365 1 86.65 77 THR A CA 1
ATOM 582 C C . THR A 1 77 ? 7.038 -3.376 -9.961 1 86.65 77 THR A C 1
ATOM 584 O O . THR A 1 77 ? 6.599 -2.613 -9.098 1 86.65 77 THR A O 1
ATOM 587 N N . MET A 1 78 ? 8.064 -4.085 -9.825 1 86.24 78 MET A N 1
ATOM 588 C CA . MET A 1 78 ? 8.619 -4.283 -8.489 1 86.24 78 MET A CA 1
ATOM 589 C C . MET A 1 78 ? 9.404 -3.056 -8.039 1 86.24 78 MET A C 1
ATOM 591 O O . MET A 1 78 ? 9.638 -2.867 -6.844 1 86.24 78 MET A O 1
ATOM 595 N N . GLY A 1 79 ? 9.824 -2.314 -8.997 1 79.46 79 GLY A N 1
ATOM 596 C CA . GLY A 1 79 ? 10.488 -1.07 -8.645 1 79.46 79 GLY A CA 1
ATOM 597 C C . GLY A 1 79 ? 9.532 -0.003 -8.146 1 79.46 79 GLY A C 1
ATOM 598 O O . GLY A 1 79 ? 9.952 0.972 -7.52 1 79.46 79 GLY A O 1
ATOM 599 N N . LYS A 1 80 ? 8.26 -0.268 -8.339 1 80.39 80 LYS A N 1
ATOM 600 C CA . LYS A 1 80 ? 7.243 0.713 -7.975 1 80.39 80 LYS A CA 1
ATOM 601 C C . LYS A 1 80 ? 6.226 0.117 -7.006 1 80.39 80 LYS A C 1
ATOM 603 O O . LYS A 1 80 ? 5.104 0.615 -6.891 1 80.39 80 LYS A O 1
ATOM 608 N N . ALA A 1 81 ? 6.62 -0.938 -6.468 1 87.87 81 ALA A N 1
ATOM 609 C CA . ALA A 1 81 ? 5.682 -1.598 -5.564 1 87.87 81 ALA A CA 1
ATOM 610 C C . ALA A 1 81 ? 6.387 -2.081 -4.299 1 87.87 81 ALA A C 1
ATOM 612 O O . ALA A 1 81 ? 7.441 -2.717 -4.373 1 87.87 81 ALA A O 1
ATOM 613 N N . TYR A 1 82 ? 5.918 -1.642 -3.22 1 90.23 82 TYR A N 1
ATOM 614 C CA . TYR A 1 82 ? 6.383 -2.097 -1.914 1 90.23 82 TYR A CA 1
ATOM 615 C C . TYR A 1 82 ? 5.209 -2.469 -1.016 1 90.23 82 TYR A C 1
ATOM 617 O O . TYR A 1 82 ? 4.414 -1.607 -0.635 1 90.23 82 TYR A O 1
ATOM 625 N N . HIS A 1 83 ? 5.127 -3.711 -0.739 1 95.54 83 HIS A N 1
ATOM 626 C CA . HIS A 1 83 ? 4.06 -4.232 0.107 1 95.54 83 HIS A CA 1
ATOM 627 C C . HIS A 1 83 ? 4.472 -5.543 0.769 1 95.54 83 HIS A C 1
ATOM 629 O O . HIS A 1 83 ? 5.144 -6.371 0.15 1 95.54 83 HIS A O 1
ATOM 635 N N . ARG A 1 84 ? 4.018 -5.762 1.883 1 95.56 84 ARG A N 1
ATOM 636 C CA . ARG A 1 84 ? 4.456 -6.906 2.676 1 95.56 84 ARG A CA 1
ATOM 637 C C . ARG A 1 84 ? 3.999 -8.217 2.045 1 95.56 84 ARG A C 1
ATOM 639 O O . ARG A 1 84 ? 4.491 -9.289 2.403 1 95.56 84 ARG A O 1
ATOM 646 N N . ASN A 1 85 ? 3.021 -8.187 1.15 1 97.59 85 ASN A N 1
ATOM 647 C CA . ASN A 1 85 ? 2.527 -9.405 0.517 1 97.59 85 ASN A CA 1
ATOM 648 C C . ASN A 1 85 ? 3.047 -9.544 -0.911 1 97.59 85 ASN A C 1
ATOM 650 O O . ASN A 1 85 ? 2.486 -10.296 -1.71 1 97.59 85 ASN A O 1
ATOM 654 N N . LEU A 1 86 ? 4.08 -8.833 -1.279 1 96.98 86 LEU A N 1
ATOM 655 C CA . LEU A 1 86 ? 4.819 -8.973 -2.529 1 96.98 86 LEU A CA 1
ATOM 656 C C . LEU A 1 86 ? 6.274 -9.342 -2.263 1 96.98 86 LEU A C 1
ATOM 658 O O . LEU A 1 86 ? 6.892 -8.817 -1.334 1 96.98 86 LEU A O 1
ATOM 662 N N . VAL A 1 87 ? 6.773 -10.218 -3.044 1 96.19 87 VAL A N 1
ATOM 663 C CA . VAL A 1 87 ? 8.187 -10.555 -2.915 1 96.19 87 VAL A CA 1
ATOM 664 C C . VAL A 1 87 ? 9.041 -9.324 -3.206 1 96.19 87 VAL A C 1
ATOM 666 O O . VAL A 1 87 ? 8.755 -8.569 -4.138 1 96.19 87 VAL A O 1
ATOM 669 N N . LYS A 1 88 ? 10.056 -9.202 -2.512 1 92.81 88 LYS A N 1
ATOM 670 C CA . LYS A 1 88 ? 10.924 -8.038 -2.666 1 92.81 88 LYS A CA 1
ATOM 671 C C . LYS A 1 88 ? 12.004 -8.292 -3.714 1 92.81 88 LYS A C 1
ATOM 673 O O . LYS A 1 88 ? 12.585 -9.378 -3.763 1 92.81 88 LYS A O 1
ATOM 678 N N . LEU A 1 89 ? 12.222 -7.282 -4.484 1 92.71 89 LEU A N 1
ATOM 679 C CA . LEU A 1 89 ? 13.32 -7.286 -5.445 1 92.71 89 LEU A CA 1
ATOM 680 C C . LEU A 1 89 ? 14.541 -6.568 -4.878 1 92.71 89 LEU A C 1
ATOM 682 O O . LEU A 1 89 ? 14.495 -5.361 -4.627 1 92.71 89 LEU A O 1
ATOM 686 N N . TYR A 1 90 ? 15.622 -7.268 -4.718 1 91.67 90 TYR A N 1
ATOM 687 C CA . TYR A 1 90 ? 16.823 -6.68 -4.135 1 91.67 90 TYR A CA 1
ATOM 688 C C . TYR A 1 90 ? 17.736 -6.118 -5.218 1 91.67 90 TYR A C 1
ATOM 690 O O . TYR A 1 90 ? 18.513 -5.194 -4.966 1 91.67 90 TYR A O 1
ATOM 698 N N . GLY A 1 91 ? 17.63 -6.706 -6.365 1 92.7 91 GLY A N 1
ATOM 699 C CA . GLY A 1 91 ? 18.536 -6.224 -7.396 1 92.7 91 GLY A CA 1
ATOM 700 C C . GLY A 1 91 ? 18.345 -6.918 -8.731 1 92.7 91 GLY A C 1
ATOM 701 O O . GLY A 1 91 ? 17.371 -7.649 -8.923 1 92.7 91 GLY A O 1
ATOM 702 N N . TYR A 1 92 ? 19.26 -6.592 -9.662 1 93.45 92 TYR A N 1
ATOM 703 C CA . TYR A 1 92 ? 19.162 -7.114 -11.02 1 93.45 92 TYR A CA 1
ATOM 704 C C . TYR A 1 92 ? 20.528 -7.141 -11.695 1 93.45 92 TYR A C 1
ATOM 706 O O . TYR A 1 92 ? 21.456 -6.454 -11.26 1 93.45 92 TYR A O 1
ATOM 714 N N . CYS A 1 93 ? 20.633 -7.984 -12.611 1 94.54 93 CYS A N 1
ATOM 715 C CA . CYS A 1 93 ? 21.744 -8.021 -13.555 1 94.54 93 CYS A CA 1
ATOM 716 C C . CYS A 1 93 ? 21.249 -7.852 -14.986 1 94.54 93 CYS A C 1
ATOM 718 O O . CYS A 1 93 ? 20.415 -8.628 -15.455 1 94.54 93 CYS A O 1
ATOM 720 N N . PHE A 1 94 ? 21.697 -6.83 -15.637 1 92.05 94 PHE A N 1
ATOM 721 C CA . PHE A 1 94 ? 21.36 -6.579 -17.034 1 92.05 94 PHE A CA 1
ATOM 722 C C . PHE A 1 94 ? 22.62 -6.455 -17.882 1 92.05 94 PHE A C 1
ATOM 724 O O . PHE A 1 94 ? 23.061 -5.346 -18.19 1 92.05 94 PHE A O 1
ATOM 731 N N . GLU A 1 95 ? 23.143 -7.529 -18.212 1 90.28 95 GLU A N 1
ATOM 732 C CA . GLU A 1 95 ? 24.313 -7.627 -19.078 1 90.28 95 GLU A CA 1
ATOM 733 C C . GLU A 1 95 ? 23.977 -8.345 -20.382 1 90.28 95 GLU A C 1
ATOM 735 O O . GLU A 1 95 ? 22.938 -9.001 -20.485 1 90.28 95 GLU A O 1
ATOM 740 N N . GLN A 1 96 ? 24.76 -8.179 -21.357 1 85.27 96 GLN A N 1
ATOM 741 C CA . GLN A 1 96 ? 24.523 -8.771 -22.669 1 85.27 96 GLN A CA 1
ATOM 742 C C . GLN A 1 96 ? 24.305 -10.278 -22.561 1 85.27 96 GLN A C 1
ATOM 744 O O . GLN A 1 96 ? 23.393 -10.825 -23.185 1 85.27 96 GLN A O 1
ATOM 749 N N . ASN A 1 97 ? 25.057 -10.927 -21.737 1 86.29 97 ASN A N 1
ATOM 750 C CA . ASN A 1 97 ? 25.021 -12.385 -21.701 1 86.29 97 ASN A CA 1
ATOM 751 C C . ASN A 1 97 ? 24.169 -12.897 -20.543 1 86.29 97 ASN A C 1
ATOM 753 O O . ASN A 1 97 ? 24.049 -14.107 -20.342 1 86.29 97 ASN A O 1
ATOM 757 N N . MET A 1 98 ? 23.603 -11.973 -19.821 1 91.48 98 MET A N 1
ATOM 758 C CA . MET A 1 98 ? 22.83 -12.46 -18.682 1 91.48 98 MET A CA 1
ATOM 759 C C . MET A 1 98 ? 21.809 -11.42 -18.233 1 91.48 98 MET A C 1
ATOM 761 O O . MET A 1 98 ? 22.154 -10.257 -18.02 1 91.48 98 MET A O 1
ATOM 765 N N . LYS A 1 99 ? 20.612 -11.812 -18.127 1 92.45 99 LYS A N 1
ATOM 766 C CA . LYS A 1 99 ? 19.552 -11.092 -17.428 1 92.45 99 LYS A CA 1
ATOM 767 C C . LYS A 1 99 ? 19.076 -11.867 -16.203 1 92.45 99 LYS A C 1
ATOM 769 O O . LYS A 1 99 ? 18.731 -13.046 -16.303 1 92.45 99 LYS A O 1
ATOM 774 N N . ALA A 1 100 ? 19.189 -11.212 -15.064 1 95.1 100 ALA A N 1
ATOM 775 C CA . ALA A 1 100 ? 18.824 -11.913 -13.836 1 95.1 100 ALA A CA 1
ATOM 776 C C . ALA A 1 100 ? 18.171 -10.964 -12.835 1 95.1 100 ALA A C 1
ATOM 778 O O . ALA A 1 100 ? 18.35 -9.747 -12.918 1 95.1 100 ALA A O 1
ATOM 779 N N . LEU A 1 101 ? 17.431 -11.508 -12.013 1 94.4 101 LEU A N 1
ATOM 780 C CA . LEU A 1 101 ? 16.747 -10.791 -10.942 1 94.4 101 LEU A CA 1
ATOM 781 C C . LEU A 1 101 ? 17.078 -11.397 -9.583 1 94.4 101 LEU A C 1
ATOM 783 O O . LEU A 1 101 ? 17.144 -12.621 -9.444 1 94.4 101 LEU A O 1
ATOM 787 N N . VAL A 1 102 ? 17.327 -10.579 -8.617 1 95.64 102 VAL A N 1
ATOM 788 C CA . VAL A 1 102 ? 17.668 -11.016 -7.268 1 95.64 102 VAL A CA 1
ATOM 789 C C . VAL A 1 102 ? 16.523 -10.688 -6.313 1 95.64 102 VAL A C 1
ATOM 791 O O . VAL A 1 102 ? 16.214 -9.516 -6.083 1 95.64 102 VAL A O 1
ATOM 794 N N . TYR A 1 103 ? 15.966 -11.74 -5.702 1 95.45 103 TYR A N 1
ATOM 795 C CA . TYR A 1 103 ? 14.805 -11.585 -4.833 1 95.45 103 TYR A CA 1
ATOM 796 C C . TYR A 1 103 ? 15.132 -12.008 -3.406 1 95.45 103 TYR A C 1
ATOM 798 O O . TYR A 1 103 ? 16.13 -12.692 -3.167 1 95.45 103 TYR A O 1
ATOM 806 N N . GLU A 1 104 ? 14.275 -11.498 -2.528 1 94.59 104 GLU A N 1
ATOM 807 C CA . GLU A 1 104 ? 14.277 -12.099 -1.197 1 94.59 104 GLU A CA 1
ATOM 808 C C . GLU A 1 104 ? 13.966 -13.591 -1.265 1 94.59 104 GLU A C 1
ATOM 810 O O . GLU A 1 104 ? 13.116 -14.019 -2.049 1 94.59 104 GLU A O 1
ATOM 815 N N . TYR A 1 105 ? 14.642 -14.362 -0.494 1 96.7 105 TYR A N 1
ATOM 816 C CA . TYR A 1 105 ? 14.467 -15.81 -0.485 1 96.7 105 TYR A CA 1
ATOM 817 C C . TYR A 1 105 ? 13.243 -16.206 0.331 1 96.7 105 TYR A C 1
ATOM 819 O O . TYR A 1 105 ? 13.082 -15.769 1.473 1 96.7 105 TYR A O 1
ATOM 827 N N . MET A 1 106 ? 12.37 -16.988 -0.216 1 95.85 106 MET A N 1
ATOM 828 C CA . MET A 1 106 ? 11.171 -17.513 0.433 1 95.85 106 MET A CA 1
ATOM 829 C C . MET A 1 106 ? 11.384 -18.953 0.887 1 95.85 106 MET A C 1
ATOM 831 O O . MET A 1 106 ? 11.209 -19.888 0.103 1 95.85 106 MET A O 1
ATOM 835 N N . GLU A 1 107 ? 11.589 -19.144 2.124 1 93.16 107 GLU A N 1
ATOM 836 C CA . GLU A 1 107 ? 12.144 -20.375 2.678 1 93.16 107 GLU A CA 1
ATOM 837 C C . GLU A 1 107 ? 11.106 -21.493 2.688 1 93.16 107 GLU A C 1
ATOM 839 O O . GLU A 1 107 ? 11.454 -22.671 2.59 1 93.16 107 GLU A O 1
ATOM 844 N N . ASN A 1 108 ? 9.86 -21.198 2.755 1 92.3 108 ASN A N 1
ATOM 845 C CA . ASN A 1 108 ? 8.853 -22.235 2.955 1 92.3 108 ASN A CA 1
ATOM 846 C C . ASN A 1 108 ? 8.187 -22.63 1.64 1 92.3 108 ASN A C 1
ATOM 848 O O . ASN A 1 108 ? 7.175 -23.334 1.639 1 92.3 108 ASN A O 1
ATOM 852 N N . GLY A 1 109 ? 8.757 -22.081 0.494 1 91.92 109 GLY A N 1
ATOM 853 C CA . GLY A 1 109 ? 8.331 -22.537 -0.82 1 91.92 109 GLY A CA 1
ATOM 854 C C . GLY A 1 109 ? 7.023 -21.918 -1.272 1 91.92 109 GLY A C 1
ATOM 855 O O . GLY A 1 109 ? 6.693 -20.796 -0.881 1 91.92 109 GLY A O 1
ATOM 856 N N . SER A 1 110 ? 6.383 -22.633 -2.168 1 93.92 110 SER A N 1
ATOM 857 C CA . SER A 1 110 ? 5.202 -22.089 -2.831 1 93.92 110 SER A CA 1
ATOM 858 C C . SER A 1 110 ? 3.931 -22.787 -2.358 1 93.92 110 SER A C 1
ATOM 860 O O . SER A 1 110 ? 3.985 -23.911 -1.856 1 93.92 110 SER A O 1
ATOM 862 N N . LEU A 1 111 ? 2.84 -22.163 -2.518 1 95.06 111 LEU A N 1
ATOM 863 C CA . LEU A 1 111 ? 1.533 -22.653 -2.094 1 95.06 111 LEU A CA 1
ATOM 864 C C . LEU A 1 111 ? 1.186 -23.959 -2.802 1 95.06 111 LEU A C 1
ATOM 866 O O . LEU A 1 111 ? 0.607 -24.863 -2.196 1 95.06 111 LEU A O 1
ATOM 870 N N . ASP A 1 112 ? 1.491 -24.085 -4.096 1 92.68 112 ASP A N 1
ATOM 871 C CA . ASP A 1 112 ? 1.143 -25.293 -4.839 1 92.68 112 ASP A CA 1
ATOM 872 C C . ASP A 1 112 ? 1.836 -26.519 -4.25 1 92.68 112 ASP A C 1
ATOM 874 O O . ASP A 1 112 ? 1.226 -27.584 -4.128 1 92.68 112 ASP A O 1
ATOM 878 N N . LYS A 1 113 ? 3.064 -26.348 -3.811 1 90.58 113 LYS A N 1
ATOM 879 C CA . LYS A 1 113 ? 3.779 -27.462 -3.196 1 90.58 113 LYS A CA 1
ATOM 880 C C . LYS A 1 113 ? 3.129 -27.871 -1.877 1 90.58 113 LYS A C 1
ATOM 882 O O . LYS A 1 113 ? 3.058 -29.059 -1.556 1 90.58 113 LYS A O 1
ATOM 887 N N . ILE A 1 114 ? 2.689 -26.923 -1.186 1 90.16 114 ILE A N 1
ATOM 888 C CA . ILE A 1 114 ? 2.053 -27.181 0.101 1 90.16 114 ILE A CA 1
ATOM 889 C C . ILE A 1 114 ? 0.696 -27.846 -0.117 1 90.16 114 ILE A C 1
ATOM 891 O O . ILE A 1 114 ? 0.33 -28.776 0.606 1 90.16 114 ILE A O 1
ATOM 895 N N . LEU A 1 115 ? 0.022 -27.462 -1.124 1 90.38 115 LEU A N 1
ATOM 896 C CA . LEU A 1 115 ? -1.328 -27.956 -1.375 1 90.38 115 LEU A CA 1
ATOM 897 C C . LEU A 1 115 ? -1.292 -29.362 -1.962 1 90.38 115 LEU A C 1
ATOM 899 O O . LEU A 1 115 ? -2.102 -30.215 -1.592 1 90.38 115 LEU A O 1
ATOM 903 N N . TYR A 1 116 ? -0.339 -29.599 -2.885 1 87.11 116 TYR A N 1
ATOM 904 C CA . TYR A 1 116 ? -0.444 -30.795 -3.712 1 87.11 116 TYR A CA 1
ATOM 905 C C . TYR A 1 116 ? 0.58 -31.843 -3.29 1 87.11 116 TYR A C 1
ATOM 907 O O . TYR A 1 116 ? 0.432 -33.026 -3.605 1 87.11 116 TYR A O 1
ATOM 915 N N . GLU A 1 117 ? 1.748 -31.517 -2.845 1 76.85 117 GLU A N 1
ATOM 916 C CA . GLU A 1 117 ? 2.817 -32.475 -2.583 1 76.85 117 GLU A CA 1
ATOM 917 C C . GLU A 1 117 ? 2.892 -32.827 -1.1 1 76.85 117 GLU A C 1
ATOM 919 O O . GLU A 1 117 ? 3.595 -33.762 -0.713 1 76.85 117 GLU A O 1
ATOM 924 N N . ASN A 1 118 ? 1.976 -32.797 -0.208 1 62.27 118 ASN A N 1
ATOM 925 C CA . ASN A 1 118 ? 1.844 -33.148 1.202 1 62.27 118 ASN A CA 1
ATOM 926 C C . ASN A 1 118 ? 3.114 -32.821 1.982 1 62.27 118 ASN A C 1
ATOM 928 O O . ASN A 1 118 ? 3.444 -33.503 2.953 1 62.27 118 ASN A O 1
ATOM 932 N N . HIS A 1 119 ? 4.131 -32.14 1.465 1 50.8 119 HIS A N 1
ATOM 933 C CA . HIS A 1 119 ? 5.45 -32.226 2.083 1 50.8 119 HIS A CA 1
ATOM 934 C C . HIS A 1 119 ? 5.429 -31.674 3.504 1 50.8 119 HIS A C 1
ATOM 936 O O . HIS A 1 119 ? 6.226 -32.09 4.348 1 50.8 119 HIS A O 1
ATOM 942 N N . HIS A 1 120 ? 5.151 -30.429 3.821 1 48.5 120 HIS A N 1
ATOM 943 C CA . HIS A 1 120 ? 5.531 -29.848 5.104 1 48.5 120 HIS A CA 1
ATOM 944 C C . HIS A 1 120 ? 4.451 -30.08 6.155 1 48.5 120 HIS A C 1
ATOM 946 O O . HIS A 1 120 ? 4.399 -29.374 7.164 1 48.5 120 HIS A O 1
ATOM 952 N N . GLY A 1 121 ? 3.981 -31.34 6.381 1 56.15 121 GLY A N 1
ATOM 953 C CA . GLY A 1 121 ? 3.23 -31.722 7.566 1 56.15 121 GLY A CA 1
ATOM 954 C C . GLY A 1 121 ? 2.033 -30.828 7.829 1 56.15 121 GLY A C 1
ATOM 955 O O . GLY A 1 121 ? 1.927 -29.74 7.258 1 56.15 121 GLY A O 1
ATOM 956 N N . GLY A 1 122 ? 1.092 -30.247 8.157 1 62.57 122 GLY A N 1
ATOM 957 C CA . GLY A 1 122 ? -0.312 -29.9 8.315 1 62.57 122 GLY A CA 1
ATOM 958 C C . GLY A 1 122 ? -0.538 -28.416 8.536 1 62.57 122 GLY A C 1
ATOM 959 O O . GLY A 1 122 ? -0.258 -27.894 9.617 1 62.57 122 GLY A O 1
ATOM 960 N N . ILE A 1 123 ? -0.329 -27.619 7.432 1 79.83 123 ILE A N 1
ATOM 961 C CA . ILE A 1 123 ? -0.899 -26.285 7.588 1 79.83 123 ILE A CA 1
ATOM 962 C C . ILE A 1 123 ? -2.395 -26.394 7.878 1 79.83 123 ILE A C 1
ATOM 964 O O . ILE A 1 123 ? -3.119 -27.105 7.177 1 79.83 123 ILE A O 1
ATOM 968 N N . ASP A 1 124 ? -2.65 -25.866 9.046 1 87 124 ASP A N 1
ATOM 969 C CA . ASP A 1 124 ? -4.05 -25.937 9.455 1 87 124 ASP A CA 1
ATOM 970 C C . ASP A 1 124 ? -4.908 -24.965 8.648 1 87 124 ASP A C 1
ATOM 972 O O . ASP A 1 124 ? -4.383 -24.141 7.897 1 87 124 ASP A O 1
ATOM 976 N N . TRP A 1 125 ? -6.096 -25.153 8.74 1 90.14 125 TRP A N 1
ATOM 977 C CA . TRP A 1 125 ? -7.048 -24.395 7.935 1 90.14 125 TRP A CA 1
ATOM 978 C C . TRP A 1 125 ? -7.026 -22.918 8.313 1 90.14 125 TRP A C 1
ATOM 980 O O . TRP A 1 125 ? -7.242 -22.05 7.464 1 90.14 125 TRP A O 1
ATOM 990 N N . GLU A 1 126 ? -6.733 -22.623 9.522 1 90.68 126 GLU A N 1
ATOM 991 C CA . GLU A 1 126 ? -6.597 -21.23 9.937 1 90.68 126 GLU A CA 1
ATOM 992 C C . GLU A 1 126 ? -5.488 -20.528 9.159 1 90.68 126 GLU A C 1
ATOM 994 O O . GLU A 1 126 ? -5.642 -19.373 8.753 1 90.68 126 GLU A O 1
ATOM 999 N N . THR A 1 127 ? -4.495 -21.256 8.96 1 91.58 127 THR A N 1
ATOM 1000 C CA . THR A 1 127 ? -3.371 -20.722 8.198 1 91.58 127 THR A CA 1
ATOM 1001 C C . T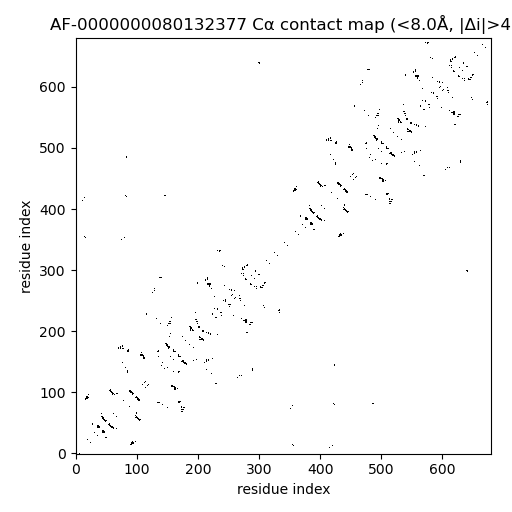HR A 1 127 ? -3.75 -20.538 6.731 1 91.58 127 THR A C 1
ATOM 1003 O O . THR A 1 127 ? -3.424 -19.516 6.124 1 91.58 127 THR A O 1
ATOM 1006 N N . PHE A 1 128 ? -4.475 -21.451 6.187 1 92.51 128 PHE A N 1
ATOM 1007 C CA . PHE A 1 128 ? -4.909 -21.343 4.799 1 92.51 128 PHE A CA 1
ATOM 1008 C C . PHE A 1 128 ? -5.824 -20.139 4.611 1 92.51 128 PHE A C 1
ATOM 1010 O O . PHE A 1 128 ? -5.733 -19.435 3.603 1 92.51 128 PHE A O 1
ATOM 1017 N N . TYR A 1 129 ? -6.656 -20.001 5.594 1 95.38 129 TYR A N 1
ATOM 1018 C CA . TYR A 1 129 ? -7.532 -18.836 5.542 1 95.38 129 TYR A CA 1
ATOM 1019 C C . TYR A 1 129 ? -6.724 -17.545 5.565 1 95.38 129 TYR A C 1
ATOM 1021 O O . TYR A 1 129 ? -6.993 -16.623 4.791 1 95.38 129 TYR A O 1
ATOM 1029 N N . SER A 1 130 ? -5.736 -17.517 6.384 1 95.8 130 SER A N 1
ATOM 1030 C CA . SER A 1 130 ? -4.858 -16.355 6.476 1 95.8 130 SER A CA 1
ATOM 1031 C C . SER A 1 130 ? -4.125 -16.111 5.161 1 95.8 130 SER A C 1
ATOM 1033 O O . SER A 1 130 ? -3.947 -14.963 4.748 1 95.8 130 SER A O 1
ATOM 1035 N N . ILE A 1 131 ? -3.729 -17.134 4.505 1 96.05 131 ILE A N 1
ATOM 1036 C CA . ILE A 1 131 ? -3.055 -17.046 3.214 1 96.05 131 ILE A CA 1
ATOM 1037 C C . ILE A 1 131 ? -3.978 -16.384 2.194 1 96.05 131 ILE A C 1
ATOM 1039 O O . ILE A 1 131 ? -3.557 -15.492 1.453 1 96.05 131 ILE A O 1
ATOM 1043 N N . ALA A 1 132 ? -5.194 -16.781 2.228 1 97.47 132 ALA A N 1
ATOM 1044 C CA . ALA A 1 132 ? -6.171 -16.205 1.308 1 97.47 132 ALA A CA 1
ATOM 1045 C C . ALA A 1 132 ? -6.341 -14.708 1.555 1 97.47 132 ALA A C 1
ATOM 1047 O O . ALA A 1 132 ? -6.296 -13.909 0.617 1 97.47 132 ALA A O 1
ATOM 1048 N N . VAL A 1 133 ? -6.433 -14.374 2.784 1 98.04 133 VAL A N 1
ATOM 1049 C CA . VAL A 1 133 ? -6.653 -12.981 3.16 1 98.04 133 VAL A CA 1
ATOM 1050 C C . VAL A 1 133 ? -5.439 -12.142 2.77 1 98.04 133 VAL A C 1
ATOM 1052 O O . VAL A 1 133 ? -5.581 -11.078 2.162 1 98.04 133 VAL A O 1
ATOM 1055 N N . GLN A 1 134 ? -4.311 -12.579 3.086 1 98.06 134 GLN A N 1
ATOM 1056 C CA . GLN A 1 134 ? -3.088 -11.822 2.84 1 98.06 134 GLN A CA 1
ATOM 1057 C C . GLN A 1 134 ? -2.787 -11.736 1.346 1 98.06 134 GLN A C 1
ATOM 1059 O O . GLN A 1 134 ? -2.296 -10.712 0.865 1 98.06 134 GLN A O 1
ATOM 1064 N N . THR A 1 135 ? -3.062 -12.766 0.606 1 98.6 135 THR A N 1
ATOM 1065 C CA . THR A 1 135 ? -2.921 -12.698 -0.844 1 98.6 135 THR A CA 1
ATOM 1066 C C . THR A 1 135 ? -3.875 -11.662 -1.432 1 98.6 135 THR A C 1
ATOM 1068 O O . THR A 1 135 ? -3.492 -10.885 -2.31 1 98.6 135 THR A O 1
ATOM 1071 N N . ALA A 1 136 ? -5.067 -11.67 -0.914 1 98.66 136 ALA A N 1
ATOM 1072 C CA . ALA A 1 136 ? -6.04 -10.672 -1.352 1 98.66 136 ALA A CA 1
ATOM 1073 C C . ALA A 1 136 ? -5.537 -9.258 -1.078 1 98.66 136 ALA A C 1
ATOM 1075 O O . ALA A 1 136 ? -5.708 -8.36 -1.905 1 98.66 136 ALA A O 1
ATOM 1076 N N . ARG A 1 137 ? -4.903 -9.055 -0.01 1 97.98 137 ARG A N 1
ATOM 1077 C CA . ARG A 1 137 ? -4.342 -7.752 0.334 1 97.98 137 ARG A CA 1
ATOM 1078 C C . ARG A 1 137 ? -3.253 -7.347 -0.654 1 97.98 137 ARG A C 1
ATOM 1080 O O . ARG A 1 137 ? -3.161 -6.18 -1.04 1 97.98 137 ARG A O 1
ATOM 1087 N N . GLY A 1 138 ? -2.425 -8.276 -0.997 1 98.21 138 GLY A N 1
ATOM 1088 C CA . GLY A 1 138 ? -1.428 -7.997 -2.019 1 98.21 138 GLY A CA 1
ATOM 1089 C C . GLY A 1 138 ? -2.034 -7.546 -3.335 1 98.21 138 GLY A C 1
ATOM 1090 O O . GLY A 1 138 ? -1.565 -6.58 -3.941 1 98.21 138 GLY A O 1
ATOM 1091 N N . LEU A 1 139 ? -3.057 -8.213 -3.708 1 98.54 139 LEU A N 1
ATOM 1092 C CA . LEU A 1 139 ? -3.728 -7.872 -4.957 1 98.54 139 LEU A CA 1
ATOM 1093 C C . LEU A 1 139 ? -4.407 -6.511 -4.855 1 98.54 139 LEU A C 1
ATOM 1095 O O . LEU A 1 139 ? -4.407 -5.738 -5.817 1 98.54 139 LEU A O 1
ATOM 1099 N N . LEU A 1 140 ? -5.031 -6.299 -3.708 1 97.69 140 LEU A N 1
ATOM 1100 C CA . LEU A 1 140 ? -5.632 -4.989 -3.484 1 97.69 140 LEU A CA 1
ATOM 1101 C C . LEU A 1 140 ? -4.607 -3.878 -3.689 1 97.69 140 LEU A C 1
ATOM 1103 O O . LEU A 1 140 ? -4.892 -2.88 -4.354 1 97.69 140 LEU A O 1
ATOM 1107 N N . TYR A 1 141 ? -3.455 -4.017 -3.218 1 97.54 141 TYR A N 1
ATOM 1108 C CA . TYR A 1 141 ? -2.399 -3.024 -3.381 1 97.54 141 TYR A CA 1
ATOM 1109 C C . TYR A 1 141 ? -2.03 -2.856 -4.85 1 97.54 141 TYR A C 1
ATOM 1111 O O . TYR A 1 141 ? -1.867 -1.732 -5.331 1 97.54 141 TYR A O 1
ATOM 1119 N N . LEU A 1 142 ? -1.869 -3.949 -5.531 1 97.24 142 LEU A N 1
ATOM 1120 C CA . LEU A 1 142 ? -1.523 -3.872 -6.946 1 97.24 142 LEU A CA 1
ATOM 1121 C C . LEU A 1 142 ? -2.562 -3.064 -7.717 1 97.24 142 LEU A C 1
ATOM 1123 O O . LEU A 1 142 ? -2.216 -2.311 -8.63 1 97.24 142 LEU A O 1
ATOM 1127 N N . HIS A 1 143 ? -3.75 -3.186 -7.311 1 96.48 143 HIS A N 1
ATOM 1128 C CA . HIS A 1 143 ? -4.844 -2.595 -8.073 1 96.48 143 HIS A CA 1
ATOM 1129 C C . HIS A 1 143 ? -5.073 -1.142 -7.671 1 96.48 143 HIS A C 1
ATOM 1131 O O . HIS A 1 143 ? -5.505 -0.328 -8.49 1 96.48 143 HIS A O 1
ATOM 1137 N N . ASP A 1 144 ? -4.687 -0.839 -6.378 1 93.4 144 ASP A N 1
ATOM 1138 C CA . ASP A 1 144 ? -5.187 0.451 -5.913 1 93.4 144 ASP A CA 1
ATOM 1139 C C . ASP A 1 144 ? -4.096 1.233 -5.186 1 93.4 144 ASP A C 1
ATOM 1141 O O . ASP A 1 144 ? -4.307 2.381 -4.788 1 93.4 144 ASP A O 1
ATOM 1145 N N . GLY A 1 145 ? -2.987 0.683 -5.03 1 93.29 145 GLY A N 1
ATOM 1146 C CA . GLY A 1 145 ? -1.989 1.284 -4.161 1 93.29 145 GLY A CA 1
ATOM 1147 C C . GLY A 1 145 ? -1.098 2.282 -4.876 1 93.29 145 GLY A C 1
ATOM 1148 O O . GLY A 1 145 ? -0.656 3.266 -4.28 1 93.29 145 GLY A O 1
ATOM 1149 N N . GLY A 1 146 ? -0.817 2.043 -6.092 1 91.53 146 GLY A N 1
ATOM 1150 C CA . GLY A 1 146 ? 0.131 2.872 -6.819 1 91.53 146 GLY A CA 1
ATOM 1151 C C . GLY A 1 146 ? -0.537 3.884 -7.731 1 91.53 146 GLY A C 1
ATOM 1152 O O . GLY A 1 146 ? -1.765 3.91 -7.844 1 91.53 146 GLY A O 1
ATOM 1153 N N . ASP A 1 147 ? 0.287 4.765 -8.328 1 89.2 147 ASP A N 1
ATOM 1154 C CA . ASP A 1 147 ? -0.206 5.74 -9.296 1 89.2 147 ASP A CA 1
ATOM 1155 C C . ASP A 1 147 ? -0.786 5.047 -10.527 1 89.2 147 ASP A C 1
ATOM 1157 O O . ASP A 1 147 ? -1.693 5.575 -11.174 1 89.2 147 ASP A O 1
ATOM 1161 N N . GLU A 1 148 ? -0.156 3.909 -10.761 1 91.18 148 GLU A N 1
ATOM 1162 C CA . GLU A 1 148 ? -0.683 3.029 -11.8 1 91.18 148 GLU A CA 1
ATOM 1163 C C . GLU A 1 148 ? -1.213 1.728 -11.204 1 91.18 148 GLU A C 1
ATOM 1165 O O . GLU A 1 148 ? -0.741 1.28 -10.157 1 91.18 148 GLU A O 1
ATOM 1170 N N . ARG A 1 149 ? -2.21 1.24 -11.946 1 93.15 149 ARG A N 1
ATOM 1171 C CA . ARG A 1 149 ? -2.703 -0.088 -11.593 1 93.15 149 ARG A CA 1
ATOM 1172 C C . ARG A 1 149 ? -1.815 -1.177 -12.184 1 93.15 149 ARG A C 1
ATOM 1174 O O . ARG A 1 149 ? -1.35 -1.059 -13.32 1 93.15 149 ARG A O 1
ATOM 1181 N N . ILE A 1 150 ? -1.58 -2.19 -11.402 1 95 150 ILE A N 1
ATOM 1182 C CA . ILE A 1 150 ? -0.788 -3.313 -11.89 1 95 150 ILE A CA 1
ATOM 1183 C C . ILE A 1 150 ? -1.693 -4.52 -12.128 1 95 150 ILE A C 1
ATOM 1185 O O . ILE A 1 150 ? -2.385 -4.974 -11.214 1 95 150 ILE A O 1
ATOM 1189 N N . ILE A 1 151 ? -1.725 -4.965 -13.318 1 95.48 151 ILE A N 1
ATOM 1190 C CA . ILE A 1 151 ? -2.385 -6.222 -13.652 1 95.48 151 ILE A CA 1
ATOM 1191 C C . ILE A 1 151 ? -1.356 -7.35 -13.696 1 95.48 151 ILE A C 1
ATOM 1193 O O . ILE A 1 151 ? -0.395 -7.291 -14.466 1 95.48 151 ILE A O 1
ATOM 1197 N N . HIS A 1 152 ? -1.519 -8.356 -12.963 1 96.03 152 HIS A N 1
ATOM 1198 C CA . HIS A 1 152 ? -0.517 -9.401 -12.79 1 96.03 152 HIS A CA 1
ATOM 1199 C C . HIS A 1 152 ? -0.574 -10.414 -13.929 1 96.03 152 HIS A C 1
ATOM 1201 O O . HIS A 1 152 ? 0.462 -10.807 -14.469 1 96.03 152 HIS A O 1
ATOM 1207 N N . TYR A 1 153 ? -1.814 -10.977 -14.261 1 94.99 153 TYR A N 1
ATOM 1208 C CA . TYR A 1 153 ? -2.167 -11.879 -15.351 1 94.99 153 TYR A CA 1
ATOM 1209 C C . TYR A 1 153 ? -1.851 -13.325 -14.987 1 94.99 153 TYR A C 1
ATOM 1211 O O . TYR A 1 153 ? -2.242 -14.252 -15.701 1 94.99 153 TYR A O 1
ATOM 1219 N N . ASP A 1 154 ? -1.226 -13.549 -13.856 1 94.71 154 ASP A N 1
ATOM 1220 C CA . ASP A 1 154 ? -0.804 -14.925 -13.611 1 94.71 154 ASP A CA 1
ATOM 1221 C C . ASP A 1 154 ? -0.908 -15.276 -12.129 1 94.71 154 ASP A C 1
ATOM 1223 O O . ASP A 1 154 ? 0.017 -15.856 -11.556 1 94.71 154 ASP A O 1
ATOM 1227 N N . ILE A 1 155 ? -1.984 -14.953 -11.498 1 97.79 155 ILE A N 1
ATOM 1228 C CA . ILE A 1 155 ? -2.229 -15.342 -10.113 1 97.79 155 ILE A CA 1
ATOM 1229 C C . ILE A 1 155 ? -2.565 -16.83 -10.047 1 97.79 155 ILE A C 1
ATOM 1231 O O . ILE A 1 155 ? -3.495 -17.293 -10.711 1 97.79 155 ILE A O 1
ATOM 1235 N N . LYS A 1 156 ? -1.794 -17.589 -9.347 1 96.57 156 LYS A N 1
ATOM 1236 C CA . LYS A 1 156 ? -1.983 -19.02 -9.122 1 96.57 156 LYS A CA 1
ATOM 1237 C C . LYS A 1 156 ? -1.188 -19.495 -7.909 1 96.57 156 LYS A C 1
ATOM 1239 O O . LYS A 1 156 ? -0.339 -18.766 -7.392 1 96.57 156 LYS A O 1
ATOM 1244 N N . ALA A 1 157 ? -1.436 -20.695 -7.462 1 95.5 157 ALA A N 1
ATOM 1245 C CA . ALA A 1 157 ? -0.834 -21.224 -6.241 1 95.5 157 ALA A CA 1
ATOM 1246 C C . ALA A 1 157 ? 0.687 -21.259 -6.35 1 95.5 157 ALA A C 1
ATOM 1248 O O . ALA A 1 157 ? 1.392 -21.007 -5.37 1 95.5 157 ALA A O 1
ATOM 1249 N N . GLY A 1 158 ? 1.174 -21.449 -7.546 1 93.86 158 GLY A N 1
ATOM 1250 C CA . GLY A 1 158 ? 2.612 -21.541 -7.745 1 93.86 158 GLY A CA 1
ATOM 1251 C C . GLY A 1 158 ? 3.313 -20.198 -7.657 1 93.86 158 GLY A C 1
ATOM 1252 O O . GLY A 1 158 ? 4.538 -20.139 -7.533 1 93.86 158 GLY A O 1
ATOM 1253 N N . ASN A 1 159 ? 2.57 -19.127 -7.694 1 95.83 159 ASN A N 1
ATOM 1254 C CA . ASN A 1 159 ? 3.14 -17.784 -7.668 1 95.83 159 ASN A CA 1
ATOM 1255 C C . ASN A 1 159 ? 2.881 -17.092 -6.333 1 95.83 159 ASN A C 1
ATOM 1257 O O . ASN A 1 159 ? 3.009 -15.871 -6.227 1 95.83 159 ASN A O 1
ATOM 1261 N N . VAL A 1 160 ? 2.434 -17.853 -5.346 1 97.43 160 VAL A N 1
ATOM 1262 C CA . VAL A 1 160 ? 2.349 -17.417 -3.956 1 97.43 160 VAL A CA 1
ATOM 1263 C C . VAL A 1 160 ? 3.379 -18.168 -3.116 1 97.43 160 VAL A C 1
ATOM 1265 O O . VAL A 1 160 ? 3.244 -19.372 -2.887 1 97.43 160 VAL A O 1
ATOM 1268 N N . LEU A 1 161 ? 4.376 -17.432 -2.65 1 96.88 161 LEU A N 1
ATOM 1269 C CA . LEU A 1 161 ? 5.474 -18.017 -1.888 1 96.88 161 LEU A CA 1
ATOM 1270 C C . LEU A 1 161 ? 5.378 -17.637 -0.415 1 96.88 161 LEU A C 1
ATOM 1272 O O . LEU A 1 161 ? 4.667 -16.695 -0.058 1 96.88 161 LEU A O 1
ATOM 1276 N N . PHE A 1 162 ? 6.099 -18.395 0.421 1 95.88 162 PHE A N 1
ATOM 1277 C CA . PHE A 1 162 ? 5.998 -18.17 1.858 1 95.88 162 PHE A CA 1
ATOM 1278 C C . PHE A 1 162 ? 7.361 -17.835 2.451 1 95.88 162 PHE A C 1
ATOM 1280 O O . PHE A 1 162 ? 8.356 -18.497 2.147 1 95.88 162 PHE A O 1
ATOM 1287 N N . ASP A 1 163 ? 7.343 -16.785 3.27 1 93.59 163 ASP A N 1
ATOM 1288 C CA . ASP A 1 163 ? 8.554 -16.469 4.021 1 93.59 163 ASP A CA 1
ATOM 1289 C C . ASP A 1 163 ? 8.707 -17.389 5.23 1 93.59 163 ASP A C 1
ATOM 1291 O O . ASP A 1 163 ? 7.994 -18.388 5.351 1 93.59 163 ASP A O 1
ATOM 1295 N N . LYS A 1 164 ? 9.577 -17.072 6.116 1 90.12 164 LYS A N 1
ATOM 1296 C CA . LYS A 1 164 ? 9.914 -17.911 7.262 1 90.12 164 LYS A CA 1
ATOM 1297 C C . LYS A 1 164 ? 8.725 -18.052 8.208 1 90.12 164 LYS A C 1
ATOM 1299 O O . LYS A 1 164 ? 8.573 -19.079 8.874 1 90.12 164 LYS A O 1
ATOM 1304 N N . ASN A 1 165 ? 7.854 -17.088 8.259 1 87.33 165 ASN A N 1
ATOM 1305 C CA . ASN A 1 165 ? 6.705 -17.092 9.159 1 87.33 165 ASN A CA 1
ATOM 1306 C C . ASN A 1 165 ? 5.432 -17.529 8.441 1 87.33 165 ASN A C 1
ATOM 1308 O O . ASN A 1 165 ? 4.326 -17.298 8.933 1 87.33 165 ASN A O 1
ATOM 1312 N N . PHE A 1 166 ? 5.566 -18.003 7.15 1 90.23 166 PHE A N 1
ATOM 1313 C CA . PHE A 1 166 ? 4.474 -18.494 6.318 1 90.23 166 PHE A CA 1
ATOM 1314 C C . PHE A 1 166 ? 3.551 -17.353 5.907 1 90.23 166 PHE A C 1
ATOM 1316 O O . PHE A 1 166 ? 2.343 -17.547 5.758 1 90.23 166 PHE A O 1
ATOM 1323 N N . SER A 1 167 ? 4.171 -16.171 5.868 1 93.19 167 SER A N 1
ATOM 1324 C CA . SER A 1 167 ? 3.454 -15.061 5.25 1 93.19 167 SER A CA 1
ATOM 1325 C C . SER A 1 167 ? 3.509 -15.145 3.729 1 93.19 167 SER A C 1
ATOM 1327 O O . SER A 1 167 ? 4.591 -15.247 3.146 1 93.19 167 SER A O 1
ATOM 1329 N N . PRO A 1 168 ? 2.374 -15.128 3.127 1 97.31 168 PRO A N 1
ATOM 1330 C CA . PRO A 1 168 ? 2.368 -15.284 1.671 1 97.31 168 PRO A CA 1
ATOM 1331 C C . PRO A 1 168 ? 2.841 -14.03 0.94 1 97.31 168 PRO A C 1
ATOM 1333 O O . PRO A 1 168 ? 2.538 -12.912 1.366 1 97.31 168 PRO A O 1
ATOM 1336 N N . ARG A 1 169 ? 3.569 -14.182 -0.135 1 97.88 169 ARG A N 1
ATOM 1337 C CA . ARG A 1 169 ? 4.046 -13.118 -1.013 1 97.88 169 ARG A CA 1
ATOM 1338 C C . ARG A 1 169 ? 3.808 -13.47 -2.478 1 97.88 169 ARG A C 1
ATOM 1340 O O . ARG A 1 169 ? 4.184 -14.553 -2.931 1 97.88 169 ARG A O 1
ATOM 1347 N N . ILE A 1 170 ? 3.185 -12.569 -3.164 1 97.94 170 ILE A N 1
ATOM 1348 C CA . ILE A 1 170 ? 2.962 -12.751 -4.594 1 97.94 170 ILE A CA 1
ATOM 1349 C C . ILE A 1 170 ? 4.264 -12.505 -5.354 1 97.94 170 ILE A C 1
ATOM 1351 O O . ILE A 1 170 ? 4.998 -11.561 -5.053 1 97.94 170 ILE A O 1
ATOM 1355 N N . THR A 1 171 ? 4.554 -13.317 -6.344 1 95.28 171 THR A N 1
ATOM 1356 C CA . THR A 1 171 ? 5.765 -13.191 -7.147 1 95.28 171 THR A CA 1
ATOM 1357 C C . THR A 1 171 ? 5.453 -13.37 -8.63 1 95.28 171 THR A C 1
ATOM 1359 O O . THR A 1 171 ? 4.286 -13.444 -9.019 1 95.28 171 THR A O 1
ATOM 1362 N N . ASN A 1 172 ? 6.489 -13.309 -9.481 1 91.91 172 ASN A N 1
ATOM 1363 C CA . ASN A 1 172 ? 6.439 -13.581 -10.913 1 91.91 172 ASN A CA 1
ATOM 1364 C C . ASN A 1 172 ? 5.602 -12.541 -11.652 1 91.91 172 ASN A C 1
ATOM 1366 O O . ASN A 1 172 ? 4.545 -12.862 -12.198 1 91.91 172 ASN A O 1
ATOM 1370 N N . PHE A 1 173 ? 6.172 -11.381 -11.781 1 93.26 173 PHE A N 1
ATOM 1371 C CA . PHE A 1 173 ? 5.503 -10.256 -12.423 1 93.26 173 PHE A CA 1
ATOM 1372 C C . PHE A 1 173 ? 5.955 -10.113 -13.872 1 93.26 173 PHE A C 1
ATOM 1374 O O . PHE A 1 173 ? 5.929 -9.014 -14.43 1 93.26 173 PHE A O 1
ATOM 1381 N N . GLY A 1 174 ? 6.417 -11.189 -14.466 1 88.93 174 GLY A N 1
ATOM 1382 C CA . GLY A 1 174 ? 6.926 -11.165 -15.828 1 88.93 174 GLY A CA 1
ATOM 1383 C C . GLY A 1 174 ? 5.865 -10.821 -16.855 1 88.93 174 GLY A C 1
ATOM 1384 O O . GLY A 1 174 ? 6.173 -10.265 -17.912 1 88.93 174 GLY A O 1
ATOM 1385 N N . LEU A 1 175 ? 4.629 -11.067 -16.569 1 89.96 175 LEU A N 1
ATOM 1386 C CA . LEU A 1 175 ? 3.538 -10.812 -17.504 1 89.96 175 LEU A CA 1
ATOM 1387 C C . LEU A 1 175 ? 2.778 -9.547 -17.121 1 89.96 175 LEU A C 1
ATOM 1389 O O . LEU A 1 175 ? 1.847 -9.141 -17.82 1 89.96 175 LEU A O 1
ATOM 1393 N N . ALA A 1 176 ? 3.171 -8.929 -16.018 1 92.08 176 ALA A N 1
ATOM 1394 C CA . ALA A 1 176 ? 2.409 -7.823 -15.443 1 92.08 176 ALA A CA 1
ATOM 1395 C C . ALA A 1 176 ? 2.419 -6.61 -16.37 1 92.08 176 ALA A C 1
ATOM 1397 O O . ALA A 1 176 ? 3.345 -6.437 -17.166 1 92.08 176 ALA A O 1
ATOM 1398 N N . LYS A 1 177 ? 1.423 -5.862 -16.255 1 91.24 177 LYS A N 1
ATOM 1399 C CA . LYS A 1 177 ? 1.283 -4.627 -17.021 1 91.24 177 LYS A CA 1
ATOM 1400 C C . LYS A 1 177 ? 0.869 -3.466 -16.122 1 91.24 177 LYS A C 1
ATOM 1402 O O . LYS A 1 177 ? 0.036 -3.633 -15.229 1 91.24 177 LYS A O 1
ATOM 1407 N N . LEU A 1 178 ? 1.452 -2.385 -16.39 1 89.48 178 LEU A N 1
ATOM 1408 C CA . LEU A 1 178 ? 1.07 -1.142 -15.728 1 89.48 178 LEU A CA 1
ATOM 1409 C C . LEU A 1 178 ? -0.017 -0.418 -16.515 1 89.48 178 LEU A C 1
ATOM 1411 O O . LEU A 1 178 ? 0.094 -0.259 -17.733 1 89.48 178 LEU A O 1
ATOM 1415 N N . MET A 1 179 ? -1.041 -0.053 -15.792 1 90.1 179 MET A N 1
ATOM 1416 C CA . MET A 1 179 ? -2.165 0.645 -16.41 1 90.1 179 MET A CA 1
ATOM 1417 C C . MET A 1 179 ? -2.433 1.973 -15.71 1 90.1 179 MET A C 1
ATOM 1419 O O . MET A 1 179 ? -2.627 2.01 -14.494 1 90.1 179 MET A O 1
ATOM 1423 N N . LYS A 1 180 ? -2.516 3.03 -16.495 1 87.78 180 LYS A N 1
ATOM 1424 C CA . LYS A 1 180 ? -2.877 4.325 -15.926 1 87.78 180 LYS A CA 1
ATOM 1425 C C . LYS A 1 180 ? -4.276 4.289 -15.319 1 87.78 180 LYS A C 1
ATOM 1427 O O . LYS A 1 180 ? -5.16 3.594 -15.824 1 87.78 180 LYS A O 1
ATOM 1432 N N . ARG A 1 181 ? -4.543 5.051 -14.378 1 84.95 181 ARG A N 1
ATOM 1433 C CA . ARG A 1 181 ? -5.774 4.98 -13.598 1 84.95 181 ARG A CA 1
ATOM 1434 C C . ARG A 1 181 ? -6.962 5.502 -14.4 1 84.95 181 ARG A C 1
ATOM 1436 O O . ARG A 1 181 ? -8.107 5.127 -14.139 1 84.95 181 ARG A O 1
ATOM 1443 N N . ASP A 1 182 ? -6.673 6.31 -15.339 1 84.39 182 ASP A N 1
ATOM 1444 C CA . ASP A 1 182 ? -7.754 6.856 -16.154 1 84.39 182 ASP A CA 1
ATOM 1445 C C . ASP A 1 182 ? -8.137 5.893 -17.276 1 84.39 182 ASP A C 1
ATOM 1447 O O . ASP A 1 182 ? -9.122 6.116 -17.983 1 84.39 182 ASP A O 1
ATOM 1451 N N . ILE A 1 183 ? -7.334 4.786 -17.407 1 82.6 183 ILE A N 1
ATOM 1452 C CA . ILE A 1 183 ? -7.622 3.757 -18.4 1 82.6 183 ILE A CA 1
ATOM 1453 C C . ILE A 1 183 ? -8.444 2.64 -17.762 1 82.6 183 ILE A C 1
ATOM 1455 O O . ILE A 1 183 ? -8.074 2.11 -16.713 1 82.6 183 ILE A O 1
ATOM 1459 N N . MET A 1 184 ? -9.49 2.334 -18.362 1 78.58 184 MET A N 1
ATOM 1460 C CA . MET A 1 184 ? -10.41 1.375 -17.757 1 78.58 184 MET A CA 1
ATOM 1461 C C . MET A 1 184 ? -10.148 -0.033 -18.279 1 78.58 184 MET A C 1
ATOM 1463 O O . MET A 1 184 ? -10.467 -1.018 -17.609 1 78.58 184 MET A O 1
ATOM 1467 N N . GLN A 1 185 ? -9.609 -0.092 -19.565 1 84.7 185 GLN A N 1
ATOM 1468 C CA . GLN A 1 185 ? -9.371 -1.406 -20.155 1 84.7 185 GLN A CA 1
ATOM 1469 C C . GLN A 1 185 ? -8.159 -1.381 -21.081 1 84.7 185 GLN A C 1
ATOM 1471 O O . GLN A 1 185 ? -7.834 -0.342 -21.659 1 84.7 185 GLN A O 1
ATOM 1476 N N . ILE A 1 186 ? -7.511 -2.564 -21.107 1 84.07 186 ILE A N 1
ATOM 1477 C CA . ILE A 1 186 ? -6.351 -2.711 -21.98 1 84.07 186 ILE A CA 1
ATOM 1478 C C . ILE A 1 186 ? -6.626 -3.788 -23.026 1 84.07 186 ILE A C 1
ATOM 1480 O O . ILE A 1 186 ? -7.132 -4.865 -22.7 1 84.07 186 ILE A O 1
ATOM 1484 N N . PRO A 1 187 ? -6.358 -3.478 -24.218 1 83.3 187 PRO A N 1
ATOM 1485 C CA . PRO A 1 187 ? -6.52 -4.512 -25.243 1 83.3 187 PRO A CA 1
ATOM 1486 C C . PRO A 1 187 ? -5.488 -5.631 -25.119 1 83.3 187 PRO A C 1
ATOM 1488 O O . PRO A 1 187 ? -4.326 -5.372 -24.795 1 83.3 187 PRO A O 1
ATOM 1491 N N . LEU A 1 188 ? -5.948 -6.777 -25.287 1 83.36 188 LEU A N 1
ATOM 1492 C CA . LEU A 1 188 ? -5.05 -7.927 -25.283 1 83.36 188 LEU A CA 1
ATOM 1493 C C . LEU A 1 188 ? -4.627 -8.291 -26.702 1 83.36 188 LEU A C 1
ATOM 1495 O O . LEU A 1 188 ? -5.47 -8.422 -27.592 1 83.36 188 LEU A O 1
ATOM 1499 N N . THR A 1 189 ? -3.411 -8.421 -26.867 1 74.34 189 THR A N 1
ATOM 1500 C CA . THR A 1 189 ? -2.926 -8.776 -28.196 1 74.34 189 THR A CA 1
ATOM 1501 C C . THR A 1 189 ? -2.683 -10.279 -28.299 1 74.34 189 THR A C 1
ATOM 1503 O O . THR A 1 189 ? -2.659 -10.836 -29.399 1 74.34 189 THR A O 1
ATOM 1506 N N . ARG A 1 190 ? -2.502 -10.92 -27.141 1 78.9 190 ARG A N 1
ATOM 1507 C CA . ARG A 1 190 ? -2.291 -12.363 -27.077 1 78.9 190 ARG A CA 1
ATOM 1508 C C . ARG A 1 190 ? -2.833 -12.939 -25.773 1 78.9 190 ARG A C 1
ATOM 1510 O O . ARG A 1 190 ? -3.099 -12.198 -24.824 1 78.9 190 ARG A O 1
ATOM 1517 N N . THR A 1 191 ? -3.009 -14.224 -25.859 1 77.46 191 THR A N 1
ATOM 1518 C CA . THR A 1 191 ? -3.431 -14.907 -24.641 1 77.46 191 THR A CA 1
ATOM 1519 C C . THR A 1 191 ? -2.42 -14.687 -23.52 1 77.46 191 THR A C 1
ATOM 1521 O O . THR A 1 191 ? -1.21 -14.712 -23.754 1 77.46 191 THR A O 1
ATOM 1524 N N . ARG A 1 192 ? -2.945 -14.476 -22.392 1 80.22 192 ARG A N 1
ATOM 1525 C CA . ARG A 1 192 ? -2.071 -14.215 -21.253 1 80.22 192 ARG A CA 1
ATOM 1526 C C . ARG A 1 192 ? -2.467 -15.067 -20.052 1 80.22 192 ARG A C 1
ATOM 1528 O O . ARG A 1 192 ? -3.654 -15.292 -19.809 1 80.22 192 ARG A O 1
ATOM 1535 N N . GLY A 1 193 ? -1.415 -15.47 -19.357 1 85.23 193 GLY A N 1
ATOM 1536 C CA . GLY A 1 193 ? -1.657 -16.197 -18.121 1 85.23 193 GLY A CA 1
ATOM 1537 C C . GLY A 1 193 ? -1.582 -17.703 -18.29 1 85.23 193 GLY A C 1
ATOM 1538 O O . GLY A 1 193 ? -1.084 -18.195 -19.305 1 85.23 193 GLY A O 1
ATOM 1539 N N . THR A 1 194 ? -1.938 -18.372 -17.271 1 86.72 194 THR A N 1
ATOM 1540 C CA . THR A 1 194 ? -1.916 -19.83 -17.25 1 86.72 194 THR A CA 1
ATOM 1541 C C . THR A 1 194 ? -3.326 -20.394 -17.401 1 86.72 194 THR A C 1
ATOM 1543 O O . THR A 1 194 ? -4.228 -20.037 -16.641 1 86.72 194 THR A O 1
ATOM 1546 N N . LEU A 1 195 ? -3.466 -21.268 -18.32 1 84.2 195 LEU A N 1
ATOM 1547 C CA . LEU A 1 195 ? -4.756 -21.915 -18.533 1 84.2 195 LEU A CA 1
ATOM 1548 C C . LEU A 1 195 ? -5.245 -22.587 -17.254 1 84.2 195 LEU A C 1
ATOM 1550 O O . LEU A 1 195 ? -4.466 -23.238 -16.553 1 84.2 195 LEU A O 1
ATOM 1554 N N . GLY A 1 196 ? -6.53 -22.401 -16.975 1 87.5 196 GLY A N 1
ATOM 1555 C CA . GLY A 1 196 ? -7.103 -22.952 -15.757 1 87.5 196 GLY A CA 1
ATOM 1556 C C . GLY A 1 196 ? -7.196 -21.94 -14.631 1 87.5 196 GLY A C 1
ATOM 1557 O O . GLY A 1 196 ? -7.959 -22.128 -13.681 1 87.5 196 GLY A O 1
ATOM 1558 N N . TYR A 1 197 ? -6.385 -20.925 -14.785 1 92.53 197 TYR A N 1
ATOM 1559 C CA . TYR A 1 197 ? -6.404 -19.872 -13.775 1 92.53 197 TYR A CA 1
ATOM 1560 C C . TYR A 1 197 ? -6.868 -18.55 -14.374 1 92.53 197 TYR A C 1
ATOM 1562 O O . TYR A 1 197 ? -7.45 -17.716 -13.677 1 92.53 197 TYR A O 1
ATOM 1570 N N . ASN A 1 198 ? -6.574 -18.371 -15.605 1 93.06 198 ASN A N 1
ATOM 1571 C CA . ASN A 1 198 ? -6.804 -17.064 -16.211 1 93.06 198 ASN A CA 1
ATOM 1572 C C . ASN A 1 198 ? -8.275 -16.859 -16.559 1 93.06 198 ASN A C 1
ATOM 1574 O O . ASN A 1 198 ? -9.011 -17.827 -16.763 1 93.06 198 ASN A O 1
ATOM 1578 N N . ALA A 1 199 ? -8.642 -15.667 -16.598 1 94.14 199 ALA A N 1
ATOM 1579 C CA . ALA A 1 199 ? -10.024 -15.27 -16.854 1 94.14 199 ALA A CA 1
ATOM 1580 C C . ALA A 1 199 ? -10.397 -15.495 -18.317 1 94.14 199 ALA A C 1
ATOM 1582 O O . ALA A 1 199 ? -9.542 -15.413 -19.202 1 94.14 199 ALA A O 1
ATOM 1583 N N . PRO A 1 200 ? -11.641 -15.712 -18.57 1 90.77 200 PRO A N 1
ATOM 1584 C CA . PRO A 1 200 ? -12.105 -15.966 -19.936 1 90.77 200 PRO A CA 1
ATOM 1585 C C . PRO A 1 200 ? -11.741 -14.841 -20.902 1 90.77 200 PRO A C 1
ATOM 1587 O O . PRO A 1 200 ? -11.381 -15.103 -22.053 1 90.77 200 PRO A O 1
ATOM 1590 N N . GLU A 1 201 ? -11.797 -13.612 -20.489 1 90.92 201 GLU A N 1
ATOM 1591 C CA . GLU A 1 201 ? -11.537 -12.483 -21.378 1 90.92 201 GLU A CA 1
ATOM 1592 C C . GLU A 1 201 ? -10.062 -12.413 -21.765 1 90.92 201 GLU A C 1
ATOM 1594 O O . GLU A 1 201 ? -9.69 -11.679 -22.682 1 90.92 201 GLU A O 1
ATOM 1599 N N . THR A 1 202 ? -9.213 -13.21 -21.113 1 90.62 202 THR A N 1
ATOM 1600 C CA . THR A 1 202 ? -7.792 -13.18 -21.44 1 90.62 202 THR A CA 1
ATOM 1601 C C . THR A 1 202 ? -7.459 -14.224 -22.502 1 90.62 202 THR A C 1
ATOM 1603 O O . THR A 1 202 ? -6.314 -14.319 -22.95 1 90.62 202 THR A O 1
ATOM 1606 N N . TRP A 1 203 ? -8.452 -14.985 -22.915 1 84.1 203 TRP A N 1
ATOM 1607 C CA . TRP A 1 203 ? -8.228 -16.098 -23.832 1 84.1 203 TRP A CA 1
ATOM 1608 C C . TRP A 1 203 ? -8.214 -15.617 -25.279 1 84.1 203 TRP A C 1
ATOM 1610 O O . TRP A 1 203 ? -7.625 -16.263 -26.149 1 84.1 203 TRP A O 1
ATOM 1620 N N . LEU A 1 204 ? -8.979 -14.563 -25.513 1 78.61 204 LEU A N 1
ATOM 1621 C CA . LEU A 1 204 ? -9.182 -14.173 -26.904 1 78.61 204 LEU A CA 1
ATOM 1622 C C . LEU A 1 204 ? -8.443 -12.876 -27.218 1 78.61 204 LEU A C 1
ATOM 1624 O O . LEU A 1 204 ? -8.694 -11.846 -26.588 1 78.61 204 LEU A O 1
ATOM 1628 N N . PRO A 1 205 ? -7.644 -13.032 -28.164 1 77.33 205 PRO A N 1
ATOM 1629 C CA . PRO A 1 205 ? -7.022 -11.785 -28.616 1 77.33 205 PRO A CA 1
ATOM 1630 C C . PRO A 1 205 ? -8.044 -10.746 -29.071 1 77.33 205 PRO A C 1
ATOM 1632 O O . PRO A 1 205 ? -9.062 -11.099 -29.673 1 77.33 205 PRO A O 1
ATOM 1635 N N . GLY A 1 206 ? -7.809 -9.512 -28.778 1 77.39 206 GLY A N 1
ATOM 1636 C CA . GLY A 1 206 ? -8.711 -8.436 -29.157 1 77.39 206 GLY A CA 1
ATOM 1637 C C . GLY A 1 206 ? -9.667 -8.041 -28.047 1 77.39 206 GLY A C 1
ATOM 1638 O O . GLY A 1 206 ? -10.303 -6.986 -28.115 1 77.39 206 GLY A O 1
ATOM 1639 N N . SER A 1 207 ? -9.663 -8.969 -27.107 1 80.75 207 SER A N 1
ATOM 1640 C CA . SER A 1 207 ? -10.522 -8.648 -25.972 1 80.75 207 SER A CA 1
ATOM 1641 C C . SER A 1 207 ? -9.922 -7.532 -25.123 1 80.75 207 SER A C 1
ATOM 1643 O O . SER A 1 207 ? -8.743 -7.203 -25.265 1 80.75 207 SER A O 1
ATOM 1645 N N . HIS A 1 208 ? -10.799 -6.907 -24.329 1 88.3 208 HIS A N 1
ATOM 1646 C CA . HIS A 1 208 ? -10.384 -5.888 -23.371 1 88.3 208 HIS A CA 1
ATOM 1647 C C . HIS A 1 208 ? -10.365 -6.442 -21.95 1 88.3 208 HIS A C 1
ATOM 1649 O O . HIS A 1 208 ? -11.285 -7.158 -21.546 1 88.3 208 HIS A O 1
ATOM 1655 N N . VAL A 1 209 ? -9.298 -6.159 -21.362 1 91.93 209 VAL A N 1
ATOM 1656 C CA . VAL A 1 209 ? -9.113 -6.739 -20.036 1 91.93 209 VAL A CA 1
ATOM 1657 C C . VAL A 1 209 ? -8.946 -5.626 -19.004 1 91.93 209 VAL A C 1
ATOM 1659 O O . VAL A 1 209 ? -8.438 -4.548 -19.321 1 91.93 209 VAL A O 1
ATOM 1662 N N . THR A 1 210 ? -9.506 -5.852 -17.832 1 93.61 210 THR A N 1
ATOM 1663 C CA . THR A 1 210 ? -9.282 -4.999 -16.67 1 93.61 210 THR A CA 1
ATOM 1664 C C . THR A 1 210 ? -8.564 -5.768 -15.565 1 93.61 210 THR A C 1
ATOM 1666 O O . THR A 1 210 ? -8.259 -6.951 -15.723 1 93.61 210 THR A O 1
ATOM 1669 N N . TYR A 1 211 ? -8.305 -5.084 -14.478 1 95.05 211 TYR A N 1
ATOM 1670 C CA . TYR A 1 211 ? -7.638 -5.72 -13.348 1 95.05 211 TYR A CA 1
ATOM 1671 C C . TYR A 1 211 ? -8.47 -6.873 -12.801 1 95.05 211 TYR A C 1
ATOM 1673 O O . TYR A 1 211 ? -7.968 -7.705 -12.041 1 95.05 211 TYR A O 1
ATOM 1681 N N . LYS A 1 212 ? -9.739 -7.006 -13.264 1 96.61 212 LYS A N 1
ATOM 1682 C CA . LYS A 1 212 ? -10.667 -8.025 -12.781 1 96.61 212 LYS A CA 1
ATOM 1683 C C . LYS A 1 212 ? -10.225 -9.42 -13.213 1 96.61 212 LYS A C 1
ATOM 1685 O O . LYS A 1 212 ? -10.689 -10.422 -12.664 1 96.61 212 LYS A O 1
ATOM 1690 N N . CYS A 1 213 ? -9.332 -9.496 -14.207 1 96.96 213 CYS A N 1
ATOM 1691 C CA . CYS A 1 213 ? -8.826 -10.808 -14.593 1 96.96 213 CYS A CA 1
ATOM 1692 C C . CYS A 1 213 ? -8.026 -11.439 -13.46 1 96.96 213 CYS A C 1
ATOM 1694 O O . CYS A 1 213 ? -8.056 -12.657 -13.276 1 96.96 213 CYS A O 1
ATOM 1696 N N . ASP A 1 214 ? -7.341 -10.594 -12.674 1 98.23 214 ASP A N 1
ATOM 1697 C CA . ASP A 1 214 ? -6.62 -11.082 -11.502 1 98.23 214 ASP A CA 1
ATOM 1698 C C . ASP A 1 214 ? -7.587 -11.584 -10.432 1 98.23 214 ASP A C 1
ATOM 1700 O O . ASP A 1 214 ? -7.278 -12.528 -9.703 1 98.23 214 ASP A O 1
ATOM 1704 N N . VAL A 1 215 ? -8.742 -10.942 -10.351 1 98.65 215 VAL A N 1
ATOM 1705 C CA . VAL A 1 215 ? -9.763 -11.338 -9.387 1 98.65 215 VAL A CA 1
ATOM 1706 C C . VAL A 1 215 ? -10.262 -12.744 -9.711 1 98.65 215 VAL A C 1
ATOM 1708 O O . VAL A 1 215 ? -10.416 -13.577 -8.815 1 98.65 215 VAL A O 1
ATOM 1711 N N . TYR A 1 216 ? -10.453 -12.979 -10.964 1 98.23 216 TYR A N 1
ATOM 1712 C CA . TYR A 1 216 ? -10.849 -14.308 -11.414 1 98.23 216 TYR A CA 1
ATOM 1713 C C . TYR A 1 216 ? -9.813 -15.351 -11.013 1 98.23 216 TYR A C 1
ATOM 1715 O O . TYR A 1 216 ? -10.154 -16.381 -10.426 1 98.23 216 TYR A O 1
ATOM 1723 N N . SER A 1 217 ? -8.58 -15.066 -11.337 1 98.35 217 SER A N 1
ATOM 1724 C CA . SER A 1 217 ? -7.495 -15.996 -11.039 1 98.35 217 SER A CA 1
ATOM 1725 C C . SER A 1 217 ? -7.396 -16.267 -9.542 1 98.35 217 SER A C 1
ATOM 1727 O O . SER A 1 217 ? -7.099 -17.389 -9.127 1 98.35 217 SER A O 1
ATOM 1729 N N . PHE A 1 218 ? -7.651 -15.269 -8.774 1 98.75 218 PHE A N 1
ATOM 1730 C CA . PHE A 1 218 ? -7.678 -15.419 -7.324 1 98.75 218 PHE A CA 1
ATOM 1731 C C . PHE A 1 218 ? -8.776 -16.387 -6.9 1 98.75 218 PHE A C 1
ATOM 1733 O O . PHE A 1 218 ? -8.555 -17.25 -6.047 1 98.75 218 PHE A O 1
ATOM 1740 N N . GLY A 1 219 ? -9.92 -16.239 -7.443 1 98.66 219 GLY A N 1
ATOM 1741 C CA . GLY A 1 219 ? -10.997 -17.179 -7.177 1 98.66 219 GLY A CA 1
ATOM 1742 C C . GLY A 1 219 ? -10.628 -18.615 -7.495 1 98.66 219 GLY A C 1
ATOM 1743 O O . GLY A 1 219 ? -10.876 -19.518 -6.692 1 98.66 219 GLY A O 1
ATOM 1744 N N . MET A 1 220 ? -10.009 -18.774 -8.628 1 98.04 220 MET A N 1
ATOM 1745 C CA . MET A 1 220 ? -9.585 -20.111 -9.036 1 98.04 220 MET A CA 1
ATOM 1746 C C . MET A 1 220 ? -8.589 -20.694 -8.04 1 98.04 220 MET A C 1
ATOM 1748 O O . MET A 1 220 ? -8.636 -21.886 -7.733 1 98.04 220 MET A O 1
ATOM 1752 N N . MET A 1 221 ? -7.715 -19.88 -7.591 1 98.04 221 MET A N 1
ATOM 1753 C CA . MET A 1 221 ? -6.746 -20.31 -6.587 1 98.04 221 MET A CA 1
ATOM 1754 C C . MET A 1 221 ? -7.444 -20.698 -5.288 1 98.04 221 MET A C 1
ATOM 1756 O O . MET A 1 221 ? -7.051 -21.664 -4.631 1 98.04 221 MET A O 1
ATOM 1760 N N . LEU A 1 222 ? -8.515 -19.967 -4.935 1 98.32 222 LEU A N 1
ATOM 1761 C CA . LEU A 1 222 ? -9.236 -20.255 -3.7 1 98.32 222 LEU A CA 1
ATOM 1762 C C . LEU A 1 222 ? -9.872 -21.64 -3.753 1 98.32 222 LEU A C 1
ATOM 1764 O O . LEU A 1 222 ? -9.96 -22.326 -2.732 1 98.32 222 LEU A O 1
ATOM 1768 N N . PHE A 1 223 ? -10.341 -22.044 -4.911 1 97.14 223 PHE A N 1
ATOM 1769 C CA . PHE A 1 223 ? -10.871 -23.397 -5.038 1 97.14 223 PHE A CA 1
ATOM 1770 C C . PHE A 1 223 ? -9.8 -24.431 -4.712 1 97.14 223 PHE A C 1
ATOM 1772 O O . PHE A 1 223 ? -10.079 -25.435 -4.053 1 97.14 223 PHE A O 1
ATOM 1779 N N . GLU A 1 224 ? -8.634 -24.169 -5.132 1 95.25 224 GLU A N 1
ATOM 1780 C CA . GLU A 1 224 ? -7.541 -25.095 -4.85 1 95.25 224 GLU A CA 1
ATOM 1781 C C . GLU A 1 224 ? -7.214 -25.126 -3.36 1 95.25 224 GLU A C 1
ATOM 1783 O O . GLU A 1 224 ? -6.882 -26.18 -2.814 1 95.25 224 GLU A O 1
ATOM 1788 N N . VAL A 1 225 ? -7.286 -23.991 -2.764 1 94.77 225 VAL A N 1
ATOM 1789 C CA . VAL A 1 225 ? -7.067 -23.914 -1.323 1 94.77 225 VAL A CA 1
ATOM 1790 C C . VAL A 1 225 ? -8.147 -24.709 -0.592 1 94.77 225 VAL A C 1
ATOM 1792 O O . VAL A 1 225 ? -7.849 -25.467 0.333 1 94.77 225 VAL A O 1
ATOM 1795 N N . LEU A 1 226 ? -9.376 -24.604 -1.033 1 94.52 226 LEU A N 1
ATOM 1796 C CA . LEU A 1 226 ? -10.504 -25.297 -0.421 1 94.52 226 LEU A CA 1
ATOM 1797 C C . LEU A 1 226 ? -10.343 -26.809 -0.543 1 94.52 226 LEU A C 1
ATOM 1799 O O . LEU A 1 226 ? -10.481 -27.534 0.445 1 94.52 226 LEU A O 1
ATOM 1803 N N . GLY A 1 227 ? -10.012 -27.218 -1.684 1 91.68 227 GLY A N 1
ATOM 1804 C CA . GLY A 1 227 ? -9.974 -28.644 -1.966 1 91.68 227 GLY A CA 1
ATOM 1805 C C . GLY A 1 227 ? -8.621 -29.271 -1.688 1 91.68 227 GLY A C 1
ATOM 1806 O O . GLY A 1 227 ? -8.497 -30.496 -1.638 1 91.68 227 GLY A O 1
ATOM 1807 N N . ARG A 1 228 ? -7.607 -28.415 -1.558 1 89.92 228 ARG A N 1
ATOM 1808 C CA . ARG A 1 228 ? -6.226 -28.871 -1.436 1 89.92 228 ARG A CA 1
ATOM 1809 C C . ARG A 1 228 ? -5.833 -29.752 -2.617 1 89.92 228 ARG A C 1
ATOM 1811 O O . ARG A 1 228 ? -5.236 -30.815 -2.435 1 89.92 228 ARG A O 1
ATOM 1818 N N . ARG A 1 229 ? -6.272 -29.276 -3.775 1 88.57 229 ARG A N 1
ATOM 1819 C CA . ARG A 1 229 ? -6.037 -29.966 -5.04 1 88.57 229 ARG A CA 1
ATOM 1820 C C . ARG A 1 229 ? -6.108 -28.996 -6.214 1 88.57 229 ARG A C 1
ATOM 1822 O O . ARG A 1 229 ? -6.695 -27.918 -6.101 1 88.57 229 ARG A O 1
ATOM 1829 N N . ARG A 1 230 ? -5.5 -29.446 -7.261 1 90.98 230 ARG A N 1
ATOM 1830 C CA . ARG A 1 230 ? -5.674 -28.665 -8.482 1 90.98 230 ARG A CA 1
ATOM 1831 C C . ARG A 1 230 ? -7.114 -28.738 -8.978 1 90.98 230 ARG A C 1
ATOM 1833 O O . ARG A 1 230 ? -7.754 -29.789 -8.89 1 90.98 230 ARG A O 1
ATOM 1840 N N . ASN A 1 231 ? -7.603 -27.709 -9.596 1 89.87 231 ASN A N 1
ATOM 1841 C CA . ASN A 1 231 ? -8.993 -27.629 -10.031 1 89.87 231 ASN A CA 1
ATOM 1842 C C . ASN A 1 231 ? -9.325 -28.717 -11.049 1 89.87 231 ASN A C 1
ATOM 1844 O O . ASN A 1 231 ? -10.447 -29.224 -11.078 1 89.87 231 ASN A O 1
ATOM 1848 N N . GLY A 1 232 ? -8.353 -29.121 -11.864 1 83.74 232 GLY A N 1
ATOM 1849 C CA . GLY A 1 232 ? -8.604 -30.048 -12.956 1 83.74 232 GLY A CA 1
ATOM 1850 C C . GLY A 1 232 ? -8.215 -31.477 -12.628 1 83.74 232 GLY A C 1
ATOM 1851 O O . GLY A 1 232 ? -8.225 -32.345 -13.503 1 83.74 232 GLY A O 1
ATOM 1852 N N . GLU A 1 233 ? -7.746 -31.864 -11.51 1 77.36 233 GLU A N 1
ATOM 1853 C CA . GLU A 1 233 ? -7.201 -33.169 -11.148 1 77.36 233 GLU A CA 1
ATOM 1854 C C . GLU A 1 233 ? -8.291 -34.238 -11.135 1 77.36 233 GLU A C 1
ATOM 1856 O O . GLU A 1 233 ? -8.028 -35.404 -11.437 1 77.36 233 GLU A O 1
ATOM 1861 N N . CYS A 1 234 ? -9.477 -33.927 -10.745 1 67.94 234 CYS A N 1
ATOM 1862 C CA . CYS A 1 234 ? -10.519 -34.946 -10.678 1 67.94 234 CYS A CA 1
ATOM 1863 C C . CYS A 1 234 ? -11.38 -34.928 -11.935 1 67.94 234 CYS A C 1
ATOM 1865 O O . CYS A 1 234 ? -11.242 -34.037 -12.775 1 67.94 234 CYS A O 1
ATOM 1867 N N . GLU A 1 235 ? -11.993 -36.04 -12.182 1 64.74 235 GLU A N 1
ATOM 1868 C CA . GLU A 1 235 ? -12.839 -36.226 -13.357 1 64.74 235 GLU A CA 1
ATOM 1869 C C . GLU A 1 235 ? -13.743 -35.018 -13.583 1 64.74 235 GLU A C 1
ATOM 1871 O O . GLU A 1 235 ? -13.987 -34.624 -14.725 1 64.74 235 GLU A O 1
ATOM 1876 N N . ASN A 1 236 ? -14.086 -34.493 -12.429 1 80.36 236 ASN A N 1
ATOM 1877 C CA . ASN A 1 236 ? -14.922 -33.303 -12.547 1 80.36 236 ASN A CA 1
ATOM 1878 C C . ASN A 1 236 ? -14.167 -32.044 -12.129 1 80.36 236 ASN A C 1
ATOM 1880 O O . ASN A 1 236 ? -13.318 -32.092 -11.237 1 80.36 236 ASN A O 1
ATOM 1884 N N . TRP A 1 237 ? -14.454 -31.014 -12.943 1 90.79 237 TRP A N 1
ATOM 1885 C CA . TRP A 1 237 ? -13.894 -29.7 -12.643 1 90.79 237 TRP A CA 1
ATOM 1886 C C . TRP A 1 237 ? -14.336 -29.222 -11.264 1 90.79 237 TRP A C 1
ATOM 1888 O O . TRP A 1 237 ? -15.523 -28.979 -11.035 1 90.79 237 TRP A O 1
ATOM 1898 N N . PHE A 1 238 ? -13.456 -29.165 -10.321 1 93.3 238 PHE A N 1
ATOM 1899 C CA . PHE A 1 238 ? -13.759 -28.966 -8.909 1 93.3 238 PHE A CA 1
ATOM 1900 C C . PHE A 1 238 ? -14.588 -27.704 -8.705 1 93.3 238 PHE A C 1
ATOM 1902 O O . PHE A 1 238 ? -15.574 -27.715 -7.966 1 93.3 238 PHE A O 1
ATOM 1909 N N . PRO A 1 239 ? -14.317 -26.571 -9.39 1 94.92 239 PRO A N 1
ATOM 1910 C CA . PRO A 1 239 ? -15.132 -25.368 -9.202 1 94.92 239 PRO A CA 1
ATOM 1911 C C . PRO A 1 239 ? -16.601 -25.59 -9.552 1 94.92 239 PRO A C 1
ATOM 1913 O O . PRO A 1 239 ? -17.487 -25.054 -8.882 1 94.92 239 PRO A O 1
ATOM 1916 N N . GLU A 1 240 ? -16.799 -26.341 -10.502 1 92.7 240 GLU A N 1
ATOM 1917 C CA . GLU A 1 240 ? -18.177 -26.645 -10.876 1 92.7 240 GLU A CA 1
ATOM 1918 C C . GLU A 1 240 ? -18.861 -27.503 -9.815 1 92.7 240 GLU A C 1
ATOM 1920 O O . GLU A 1 240 ? -20.039 -27.304 -9.513 1 92.7 240 GLU A O 1
ATOM 1925 N N . GLN A 1 241 ? -18.169 -28.482 -9.341 1 93.35 241 GLN A N 1
ATOM 1926 C CA . GLN A 1 241 ? -18.694 -29.291 -8.246 1 93.35 241 GLN A CA 1
ATOM 1927 C C . GLN A 1 241 ? -19.043 -28.424 -7.04 1 93.35 241 GLN A C 1
ATOM 1929 O O . GLN A 1 241 ? -20.065 -28.642 -6.386 1 93.35 241 GLN A O 1
ATOM 1934 N N . VAL A 1 242 ? -18.197 -27.51 -6.78 1 96.33 242 VAL A N 1
ATOM 1935 C CA . VAL A 1 242 ? -18.42 -26.597 -5.664 1 96.33 242 VAL A CA 1
ATOM 1936 C C . VAL A 1 242 ? -19.722 -25.827 -5.878 1 96.33 242 VAL A C 1
ATOM 1938 O O . VAL A 1 242 ? -20.543 -25.718 -4.965 1 96.33 242 VAL A O 1
ATOM 1941 N N . TRP A 1 243 ? -19.89 -25.296 -7.073 1 95.97 243 TRP A N 1
ATOM 1942 C CA . TRP A 1 243 ? -21.119 -24.567 -7.367 1 95.97 243 TRP A CA 1
ATOM 1943 C C . TRP A 1 243 ? -22.342 -25.457 -7.169 1 95.97 243 TRP A C 1
ATOM 1945 O O . TRP A 1 243 ? -23.334 -25.035 -6.571 1 95.97 243 TRP A O 1
ATOM 1955 N N . GLN A 1 244 ? -22.257 -26.67 -7.702 1 94.67 244 GLN A N 1
ATOM 1956 C CA . GLN A 1 244 ? -23.382 -27.592 -7.587 1 94.67 244 GLN A CA 1
ATOM 1957 C C . GLN A 1 244 ? -23.742 -27.842 -6.125 1 94.67 244 GLN A C 1
ATOM 1959 O O . GLN A 1 244 ? -24.917 -27.814 -5.756 1 94.67 244 GLN A O 1
ATOM 1964 N N . LYS A 1 245 ? -22.766 -28.062 -5.337 1 96.39 245 LYS A N 1
ATOM 1965 C CA . LYS A 1 245 ? -22.997 -28.298 -3.915 1 96.39 245 LYS A CA 1
ATOM 1966 C C . LYS A 1 245 ? -23.52 -27.04 -3.228 1 96.39 245 LYS A C 1
ATOM 1968 O O . LYS A 1 245 ? -24.405 -27.116 -2.372 1 96.39 245 LYS A O 1
ATOM 1973 N N . PHE A 1 246 ? -22.988 -25.91 -3.598 1 96.22 246 PHE A N 1
ATOM 1974 C CA . PHE A 1 246 ? -23.429 -24.629 -3.059 1 96.22 246 PHE A CA 1
ATOM 1975 C C . PHE A 1 246 ? -24.891 -24.371 -3.402 1 96.22 246 PHE A C 1
ATOM 1977 O O . PHE A 1 246 ? -25.691 -24.039 -2.525 1 96.22 246 PHE A O 1
ATOM 1984 N N . ASN A 1 247 ? -25.179 -24.526 -4.678 1 94.68 247 ASN A N 1
ATOM 1985 C CA . ASN A 1 247 ? -26.519 -24.234 -5.178 1 94.68 247 ASN A CA 1
ATOM 1986 C C . ASN A 1 247 ? -27.557 -25.184 -4.588 1 94.68 247 ASN A C 1
ATOM 1988 O O . ASN A 1 247 ? -28.717 -24.81 -4.41 1 94.68 247 ASN A O 1
ATOM 1992 N N . ASN A 1 248 ? -27.16 -26.356 -4.185 1 95.47 248 ASN A N 1
ATOM 1993 C CA . ASN A 1 248 ? -28.055 -27.365 -3.628 1 95.47 248 ASN A CA 1
ATOM 1994 C C . ASN A 1 248 ? -28.027 -27.359 -2.103 1 95.47 248 ASN A C 1
ATOM 1996 O O . ASN A 1 248 ? -28.492 -28.305 -1.465 1 95.47 248 ASN A O 1
ATOM 2000 N N . GLU A 1 249 ? -27.334 -26.396 -1.502 1 94.89 249 GLU A N 1
ATOM 2001 C CA . GLU A 1 249 ? -27.257 -26.226 -0.054 1 94.89 249 GLU A CA 1
ATOM 2002 C C . GLU A 1 249 ? -26.562 -27.414 0.605 1 94.89 249 GLU A C 1
ATOM 2004 O O . GLU A 1 249 ? -26.993 -27.886 1.659 1 94.89 249 GLU A O 1
ATOM 2009 N N . GLN A 1 250 ? -25.597 -27.929 -0.078 1 96.2 250 GLN A N 1
ATOM 2010 C CA . GLN A 1 250 ? -24.836 -29.071 0.417 1 96.2 250 GLN A CA 1
ATOM 2011 C C . GLN A 1 250 ? -23.377 -28.696 0.66 1 96.2 250 GLN A C 1
ATOM 2013 O O . GLN A 1 250 ? -22.481 -29.525 0.486 1 96.2 250 GLN A O 1
ATOM 2018 N N . LEU A 1 251 ? -23.135 -27.486 0.905 1 94.89 251 LEU A N 1
ATOM 2019 C CA . LEU A 1 251 ? -21.765 -27.015 1.076 1 94.89 251 LEU A CA 1
ATOM 2020 C C . LEU A 1 251 ? -21.11 -27.675 2.286 1 94.89 251 LEU A C 1
ATOM 2022 O O . LEU A 1 251 ? -19.906 -27.94 2.277 1 94.89 251 LEU A O 1
ATOM 2026 N N . ASP A 1 252 ? -21.917 -27.967 3.267 1 95.17 252 ASP A N 1
ATOM 2027 C CA . ASP A 1 252 ? -21.39 -28.599 4.472 1 95.17 252 ASP A CA 1
ATOM 2028 C C . ASP A 1 252 ? -20.792 -29.969 4.157 1 95.17 252 ASP A C 1
ATOM 2030 O O . ASP A 1 252 ? -19.756 -30.342 4.71 1 95.17 252 ASP A O 1
ATOM 2034 N N . GLN A 1 253 ? -21.477 -30.63 3.321 1 94.94 253 GLN A N 1
ATOM 2035 C CA . GLN A 1 253 ? -20.97 -31.936 2.913 1 94.94 253 GLN A CA 1
ATOM 2036 C C . GLN A 1 253 ? -19.655 -31.803 2.15 1 94.94 253 GLN A C 1
ATOM 2038 O O . GLN A 1 253 ? -18.725 -32.583 2.363 1 94.94 253 GLN A O 1
ATOM 2043 N N . LEU A 1 254 ? -19.626 -30.87 1.263 1 94.15 254 LEU A N 1
ATOM 2044 C CA . LEU A 1 254 ? -18.404 -30.636 0.501 1 94.15 254 LEU A CA 1
ATOM 2045 C C . LEU A 1 254 ? -17.242 -30.295 1.428 1 94.15 254 LEU A C 1
ATOM 2047 O O . LEU A 1 254 ? -16.134 -30.809 1.258 1 94.15 254 LEU A O 1
ATOM 2051 N N . ILE A 1 255 ? -17.479 -29.459 2.39 1 94.06 255 ILE A N 1
ATOM 2052 C CA . ILE A 1 255 ? -16.459 -29.027 3.339 1 94.06 255 ILE A CA 1
ATOM 2053 C C . ILE A 1 255 ? -15.955 -30.227 4.138 1 94.06 255 ILE A C 1
ATOM 2055 O O . ILE A 1 255 ? -14.748 -30.389 4.333 1 94.06 255 ILE A O 1
ATOM 2059 N N . LYS A 1 256 ? -16.869 -31.065 4.513 1 93.26 256 LYS A N 1
ATOM 2060 C CA . LYS A 1 256 ? -16.496 -32.296 5.205 1 93.26 256 LYS A CA 1
ATOM 2061 C C . LYS A 1 256 ? -15.669 -33.205 4.302 1 93.26 256 LYS A C 1
ATOM 2063 O O . LYS A 1 256 ? -14.675 -33.788 4.741 1 93.26 256 LYS A O 1
ATOM 2068 N N . ASP A 1 257 ? -16.086 -33.268 3.086 1 92.29 257 ASP A N 1
ATOM 2069 C CA . ASP A 1 257 ? -15.394 -34.108 2.114 1 92.29 257 ASP A CA 1
ATOM 2070 C C . ASP A 1 257 ? -13.974 -33.604 1.864 1 92.29 257 ASP A C 1
ATOM 2072 O O . ASP A 1 257 ? -13.091 -34.379 1.492 1 92.29 257 ASP A O 1
ATOM 2076 N N . CYS A 1 258 ? -13.779 -32.327 2.062 1 91.16 258 CYS A N 1
ATOM 2077 C CA . CYS A 1 258 ? -12.465 -31.725 1.869 1 91.16 258 CYS A CA 1
ATOM 2078 C C . CYS A 1 258 ? -11.609 -31.871 3.122 1 91.16 258 CYS A C 1
ATOM 2080 O O . CYS A 1 258 ? -10.476 -31.387 3.165 1 91.16 258 CYS A O 1
ATOM 2082 N N . GLY A 1 259 ? -12.168 -32.46 4.178 1 89.57 259 GLY A N 1
ATOM 2083 C CA . GLY A 1 259 ? -11.419 -32.744 5.392 1 89.57 259 GLY A CA 1
ATOM 2084 C C . GLY A 1 259 ? -11.355 -31.565 6.344 1 89.57 259 GLY A C 1
ATOM 2085 O O . GLY A 1 259 ? -10.464 -31.494 7.193 1 89.57 259 GLY A O 1
ATOM 2086 N N . ILE A 1 260 ? -12.252 -30.666 6.202 1 92.72 260 ILE A N 1
ATOM 2087 C CA . ILE A 1 260 ? -12.258 -29.476 7.045 1 92.72 260 ILE A CA 1
ATOM 2088 C C . ILE A 1 260 ? -13.119 -29.723 8.281 1 92.72 260 ILE A C 1
ATOM 2090 O O . ILE A 1 260 ? -14.254 -30.193 8.172 1 92.72 260 ILE A O 1
ATOM 2094 N N . THR A 1 261 ? -12.553 -29.389 9.449 1 91.84 261 THR A N 1
ATOM 2095 C CA . THR A 1 261 ? -13.204 -29.662 10.725 1 91.84 261 THR A CA 1
ATOM 2096 C C . THR A 1 261 ? -14.336 -28.671 10.978 1 91.84 261 THR A C 1
ATOM 2098 O O . THR A 1 261 ? -14.437 -27.648 10.297 1 91.84 261 THR A O 1
ATOM 2101 N N . GLU A 1 262 ? -15.079 -28.906 12.028 1 92.8 262 GLU A N 1
ATOM 2102 C CA . GLU A 1 262 ? -16.222 -28.075 12.393 1 92.8 262 GLU A CA 1
ATOM 2103 C C . GLU A 1 262 ? -15.777 -26.682 12.825 1 92.8 262 GLU A C 1
ATOM 2105 O O . GLU A 1 262 ? -16.47 -25.695 12.569 1 92.8 262 GLU A O 1
ATOM 2110 N N . LYS A 1 263 ? -14.635 -26.679 13.456 1 93.48 263 LYS A N 1
ATOM 2111 C CA . LYS A 1 263 ? -14.127 -25.406 13.96 1 93.48 263 LYS A CA 1
ATOM 2112 C C . LYS A 1 263 ? -13.835 -24.439 12.816 1 93.48 263 LYS A C 1
ATOM 2114 O O . LYS A 1 263 ? -13.958 -23.223 12.978 1 93.48 263 LYS A O 1
ATOM 2119 N N . ASP A 1 264 ? -13.534 -24.999 11.625 1 94.45 264 ASP A N 1
ATOM 2120 C CA . ASP A 1 264 ? -13.098 -24.181 10.498 1 94.45 264 ASP A CA 1
ATOM 2121 C C . ASP A 1 264 ? -14.195 -24.072 9.441 1 94.45 264 ASP A C 1
ATOM 2123 O O . ASP A 1 264 ? -13.993 -23.459 8.39 1 94.45 264 ASP A O 1
ATOM 2127 N N . ARG A 1 265 ? -15.33 -24.598 9.744 1 94.98 265 ARG A N 1
ATOM 2128 C CA . ARG A 1 265 ? -16.432 -24.697 8.793 1 94.98 265 ARG A CA 1
ATOM 2129 C C . ARG A 1 265 ? -16.873 -23.316 8.32 1 94.98 265 ARG A C 1
ATOM 2131 O O . ARG A 1 265 ? -17.093 -23.104 7.126 1 94.98 265 ARG A O 1
ATOM 2138 N N . GLY A 1 266 ? -17.038 -22.381 9.223 1 94.79 266 GLY A N 1
ATOM 2139 C CA . GLY A 1 266 ? -17.466 -21.037 8.869 1 94.79 266 GLY A CA 1
ATOM 2140 C C . GLY A 1 266 ? -16.525 -20.347 7.9 1 94.79 266 GLY A C 1
ATOM 2141 O O . GLY A 1 266 ? -16.966 -19.769 6.904 1 94.79 266 GLY A O 1
ATOM 2142 N N . LYS A 1 267 ? -15.283 -20.41 8.174 1 95.68 267 LYS A N 1
ATOM 2143 C CA . LYS A 1 267 ? -14.265 -19.812 7.315 1 95.68 267 LYS A CA 1
ATOM 2144 C C . LYS A 1 267 ? -14.257 -20.464 5.935 1 95.68 267 LYS A C 1
ATOM 2146 O O . LYS A 1 267 ? -14.121 -19.778 4.92 1 95.68 267 LYS A O 1
ATOM 2151 N N . ALA A 1 268 ? -14.403 -21.741 5.921 1 96.55 268 ALA A N 1
ATOM 2152 C CA . ALA A 1 268 ? -14.41 -22.468 4.654 1 96.55 268 ALA A CA 1
ATOM 2153 C C . ALA A 1 268 ? -15.602 -22.06 3.794 1 96.55 268 ALA A C 1
ATOM 2155 O O . ALA A 1 268 ? -15.469 -21.884 2.581 1 96.55 268 ALA A O 1
ATOM 2156 N N . LYS A 1 269 ? -16.728 -21.921 4.421 1 96.23 269 LYS A N 1
ATOM 2157 C CA . LYS A 1 269 ? -17.922 -21.5 3.695 1 96.23 269 LYS A CA 1
ATOM 2158 C C . LYS A 1 269 ? -17.749 -20.098 3.118 1 96.23 269 LYS A C 1
ATOM 2160 O O . LYS A 1 269 ? -18.125 -19.842 1.972 1 96.23 269 LYS A O 1
ATOM 2165 N N . LEU A 1 270 ? -17.206 -19.254 3.935 1 97.16 270 LEU A N 1
ATOM 2166 C CA . LEU A 1 270 ? -16.965 -17.887 3.486 1 97.16 270 LEU A CA 1
ATOM 2167 C C . LEU A 1 270 ? -16.001 -17.866 2.304 1 97.16 270 LEU A C 1
ATOM 2169 O O . LEU A 1 270 ? -16.263 -17.206 1.296 1 97.16 270 LEU A O 1
ATOM 2173 N N . LEU A 1 271 ? -14.953 -18.603 2.414 1 97.78 271 LEU A N 1
ATOM 2174 C CA . LEU A 1 271 ? -13.964 -18.683 1.345 1 97.78 271 LEU A CA 1
ATOM 2175 C C . LEU A 1 271 ? -14.596 -19.206 0.059 1 97.78 271 LEU A C 1
ATOM 2177 O O . LEU A 1 271 ? -14.284 -18.722 -1.032 1 97.78 271 LEU A O 1
ATOM 2181 N N . THR A 1 272 ? -15.392 -20.196 0.208 1 97.59 272 THR A N 1
ATOM 2182 C CA . THR A 1 272 ? -16.074 -20.796 -0.933 1 97.59 272 THR A CA 1
ATOM 2183 C C . THR A 1 272 ? -16.953 -19.768 -1.639 1 97.59 272 THR A C 1
ATOM 2185 O O . THR A 1 272 ? -16.913 -19.646 -2.865 1 97.59 272 THR A O 1
ATOM 2188 N N . THR A 1 273 ? -17.696 -19.026 -0.827 1 97.68 273 THR A N 1
ATOM 2189 C CA . THR A 1 273 ? -18.59 -18.017 -1.384 1 97.68 273 THR A CA 1
ATOM 2190 C C . THR A 1 273 ? -17.798 -16.93 -2.103 1 97.68 273 THR A C 1
ATOM 2192 O O . THR A 1 273 ? -18.175 -16.498 -3.194 1 97.68 273 THR A O 1
ATOM 2195 N N . VAL A 1 274 ? -16.732 -16.53 -1.536 1 98.57 274 VAL A N 1
ATOM 2196 C CA . VAL A 1 274 ? -15.869 -15.517 -2.133 1 98.57 274 VAL A CA 1
ATOM 2197 C C . VAL A 1 274 ? -15.284 -16.042 -3.442 1 98.57 274 VAL A C 1
ATOM 2199 O O . VAL A 1 274 ? -15.223 -15.317 -4.438 1 98.57 274 VAL A O 1
ATOM 2202 N N . ALA A 1 275 ? -14.862 -17.303 -3.458 1 98.58 275 ALA A N 1
ATOM 2203 C CA . ALA A 1 275 ? -14.328 -17.908 -4.676 1 98.58 275 ALA A CA 1
ATOM 2204 C C . ALA A 1 275 ? -15.351 -17.861 -5.807 1 98.58 275 ALA A C 1
ATOM 2206 O O . ALA A 1 275 ? -15.011 -17.538 -6.947 1 98.58 275 ALA A O 1
ATOM 2207 N N . LEU A 1 276 ? -16.535 -18.138 -5.471 1 98.15 276 LEU A N 1
ATOM 2208 C CA . LEU A 1 276 ? -17.606 -18.153 -6.462 1 98.15 276 LEU A CA 1
ATOM 2209 C C . LEU A 1 276 ? -17.889 -16.746 -6.977 1 98.15 276 LEU A C 1
ATOM 2211 O O . LEU A 1 276 ? -18.175 -16.56 -8.163 1 98.15 276 LEU A O 1
ATOM 2215 N N . TRP A 1 277 ? -17.807 -15.743 -6.102 1 98.43 277 TRP A N 1
ATOM 2216 C CA . TRP A 1 277 ? -17.954 -14.354 -6.527 1 98.43 277 TRP A CA 1
ATOM 2217 C C . TRP A 1 277 ? -16.807 -13.941 -7.443 1 98.43 277 TRP A C 1
ATOM 2219 O O . TRP A 1 277 ? -17.029 -13.319 -8.484 1 98.43 277 TRP A O 1
ATOM 2229 N N . CYS A 1 278 ? -15.636 -14.316 -7.143 1 98.66 278 CYS A N 1
ATOM 2230 C CA . CYS A 1 278 ? -14.444 -13.878 -7.86 1 98.66 278 CYS A CA 1
ATOM 2231 C C . CYS A 1 278 ? -14.344 -14.559 -9.22 1 98.66 278 CYS A C 1
ATOM 2233 O O . CYS A 1 278 ? -13.773 -14.001 -10.158 1 98.66 278 CYS A O 1
ATOM 2235 N N . SER A 1 279 ? -14.891 -15.709 -9.351 1 97.78 279 SER A N 1
ATOM 2236 C CA . SER A 1 279 ? -14.704 -16.513 -10.554 1 97.78 279 SER A CA 1
ATOM 2237 C C . SER A 1 279 ? -15.842 -16.298 -11.546 1 97.78 279 SER A C 1
ATOM 2239 O O . SER A 1 279 ? -16.018 -17.085 -12.477 1 97.78 279 SER A O 1
ATOM 2241 N N . GLN A 1 280 ? -16.669 -15.277 -11.321 1 96.63 280 GLN A N 1
ATOM 2242 C CA . GLN A 1 280 ? -17.758 -14.972 -12.243 1 96.63 280 GLN A CA 1
ATOM 2243 C C . GLN A 1 280 ? -17.239 -14.797 -13.668 1 96.63 280 GLN A C 1
ATOM 2245 O O . GLN A 1 280 ? -16.188 -14.19 -13.881 1 96.63 280 GLN A O 1
ATOM 2250 N N . TYR A 1 281 ? -17.981 -15.235 -14.564 1 93.7 281 TYR A N 1
ATOM 2251 C CA . TYR A 1 281 ? -17.604 -15.176 -15.971 1 93.7 281 TYR A CA 1
ATOM 2252 C C . TYR A 1 281 ? -17.451 -13.732 -16.435 1 93.7 281 TYR A C 1
ATOM 2254 O O . TYR A 1 281 ? -16.476 -13.39 -17.108 1 93.7 281 TYR A O 1
ATOM 2262 N N . ASN A 1 282 ? -18.456 -12.928 -16.061 1 92.64 282 ASN A N 1
ATOM 2263 C CA . ASN A 1 282 ? -18.448 -11.519 -16.438 1 92.64 282 ASN A CA 1
ATOM 2264 C C . ASN A 1 282 ? -17.602 -10.686 -15.479 1 92.64 282 ASN A C 1
ATOM 2266 O O . ASN A 1 282 ? -17.876 -10.645 -14.279 1 92.64 282 ASN A O 1
ATOM 2270 N N . PRO A 1 283 ? -16.644 -9.953 -15.968 1 94.43 283 PRO A N 1
ATOM 2271 C CA . PRO A 1 283 ? -15.76 -9.172 -15.099 1 94.43 283 PRO A CA 1
ATOM 2272 C C . PRO A 1 283 ? -16.511 -8.123 -14.283 1 94.43 283 PRO A C 1
ATOM 2274 O O . PRO A 1 283 ? -16.113 -7.808 -13.159 1 94.43 283 PRO A O 1
ATOM 2277 N N . GLU A 1 284 ? -17.592 -7.589 -14.78 1 93.12 284 GLU A N 1
ATOM 2278 C CA . GLU A 1 284 ? -18.317 -6.497 -14.138 1 93.12 284 GLU A CA 1
ATOM 2279 C C . GLU A 1 284 ? -18.992 -6.964 -12.851 1 93.12 284 GLU A C 1
ATOM 2281 O O . GLU A 1 284 ? -19.301 -6.152 -11.977 1 93.12 284 GLU A O 1
ATOM 2286 N N . ILE A 1 285 ? -19.202 -8.257 -12.799 1 95.08 285 ILE A N 1
ATOM 2287 C CA . ILE A 1 285 ? -19.899 -8.814 -11.644 1 95.08 285 ILE A CA 1
ATOM 2288 C C . ILE A 1 285 ? -18.89 -9.17 -10.555 1 95.08 285 ILE A C 1
ATOM 2290 O O . ILE A 1 285 ? -19.26 -9.355 -9.393 1 95.08 285 ILE A O 1
ATOM 2294 N N . ARG A 1 286 ? -17.69 -9.302 -10.908 1 97.46 286 ARG A N 1
ATOM 2295 C CA . ARG A 1 286 ? -16.658 -9.646 -9.935 1 97.46 286 ARG A CA 1
ATOM 2296 C C . ARG A 1 286 ? -16.434 -8.505 -8.948 1 97.46 286 ARG A C 1
ATOM 2298 O O . ARG A 1 286 ? -16.469 -7.333 -9.328 1 97.46 286 ARG A O 1
ATOM 2305 N N . PRO A 1 287 ? -16.264 -8.841 -7.739 1 97.4 287 PRO A N 1
ATOM 2306 C CA . PRO A 1 287 ? -15.989 -7.786 -6.761 1 97.4 287 PRO A CA 1
ATOM 2307 C C . PRO A 1 287 ? -14.598 -7.177 -6.925 1 97.4 287 PRO A C 1
ATOM 2309 O O . PRO A 1 287 ? -13.736 -7.766 -7.582 1 97.4 287 PRO A O 1
ATOM 2312 N N . SER A 1 288 ? -14.362 -5.968 -6.433 1 95.11 288 SER A N 1
ATOM 2313 C CA . SER A 1 288 ? -13.013 -5.433 -6.28 1 95.11 288 SER A CA 1
ATOM 2314 C C . SER A 1 288 ? -12.253 -6.158 -5.173 1 95.11 288 SER A C 1
ATOM 2316 O O . SER A 1 288 ? -12.863 -6.771 -4.294 1 95.11 288 SER A O 1
ATOM 2318 N N . MET A 1 289 ? -10.989 -6.085 -5.196 1 97.34 289 MET A N 1
ATOM 2319 C CA . MET A 1 289 ? -10.215 -6.751 -4.153 1 97.34 289 MET A CA 1
ATOM 2320 C C . MET A 1 289 ? -10.435 -6.081 -2.801 1 97.34 289 MET A C 1
ATOM 2322 O O . MET A 1 289 ? -10.336 -6.73 -1.758 1 97.34 289 MET A O 1
ATOM 2326 N N . ASN A 1 290 ? -10.718 -4.812 -2.873 1 93.78 290 ASN A N 1
ATOM 2327 C CA . ASN A 1 290 ? -11.093 -4.154 -1.626 1 93.78 290 ASN A CA 1
ATOM 2328 C C . ASN A 1 290 ? -12.293 -4.834 -0.972 1 93.78 290 ASN A C 1
ATOM 2330 O O . ASN A 1 290 ? -12.268 -5.132 0.223 1 93.78 290 ASN A O 1
ATOM 2334 N N . LYS A 1 291 ? -13.342 -5.087 -1.717 1 94.91 291 LYS A N 1
ATOM 2335 C CA . LYS A 1 291 ? -14.527 -5.769 -1.203 1 94.91 291 LYS A CA 1
ATOM 2336 C C . LYS A 1 291 ? -14.19 -7.185 -0.743 1 94.91 291 LYS A C 1
ATOM 2338 O O . LYS A 1 291 ? -14.689 -7.644 0.286 1 94.91 291 LYS A O 1
ATOM 2343 N N . VAL A 1 292 ? -13.358 -7.838 -1.458 1 98.04 292 VAL A N 1
ATOM 2344 C CA . VAL A 1 292 ? -12.944 -9.195 -1.116 1 98.04 292 VAL A CA 1
ATOM 2345 C C . VAL A 1 292 ? -12.273 -9.2 0.256 1 98.04 292 VAL A C 1
ATOM 2347 O O . VAL A 1 292 ? -12.61 -10.018 1.115 1 98.04 292 VAL A O 1
ATOM 2350 N N . VAL A 1 293 ? -11.332 -8.308 0.448 1 97.09 293 VAL A N 1
ATOM 2351 C CA . VAL A 1 293 ? -10.614 -8.228 1.716 1 97.09 293 VAL A CA 1
ATOM 2352 C C . VAL A 1 293 ? -11.596 -7.935 2.848 1 97.09 293 VAL A C 1
ATOM 2354 O O . VAL A 1 293 ? -11.539 -8.566 3.906 1 97.09 293 VAL A O 1
ATOM 2357 N N . MET A 1 294 ? -12.491 -7.08 2.616 1 93.96 294 MET A N 1
ATOM 2358 C CA . MET A 1 294 ? -13.453 -6.701 3.646 1 93.96 294 MET A CA 1
ATOM 2359 C C . MET A 1 294 ? -14.333 -7.885 4.032 1 93.96 294 MET A C 1
ATOM 2361 O O . MET A 1 294 ? -14.628 -8.087 5.211 1 93.96 294 MET A O 1
ATOM 2365 N N . VAL A 1 295 ? -14.748 -8.605 3.068 1 96.22 295 VAL A N 1
ATOM 2366 C CA . VAL A 1 295 ? -15.593 -9.768 3.318 1 96.22 295 VAL A CA 1
ATOM 2367 C C . VAL A 1 295 ? -14.803 -10.826 4.085 1 96.22 295 VAL A C 1
ATOM 2369 O O . VAL A 1 295 ? -15.272 -11.345 5.1 1 96.22 295 VAL A O 1
ATOM 2372 N N . LEU A 1 296 ? -13.603 -11.084 3.655 1 97.12 296 LEU A N 1
ATOM 2373 C CA . LEU A 1 296 ? -12.783 -12.12 4.272 1 97.12 296 LEU A CA 1
ATOM 2374 C C . LEU A 1 296 ? -12.408 -11.739 5.7 1 97.12 296 LEU A C 1
ATOM 2376 O O . LEU A 1 296 ? -12.195 -12.612 6.545 1 97.12 296 LEU A O 1
ATOM 2380 N N . GLU A 1 297 ? -12.382 -10.437 5.902 1 93.87 297 GLU A N 1
ATOM 2381 C CA . GLU A 1 297 ? -12.065 -9.967 7.248 1 93.87 297 GLU A CA 1
ATOM 2382 C C . GLU A 1 297 ? -13.331 -9.774 8.078 1 93.87 297 GLU A C 1
ATOM 2384 O O . GLU A 1 297 ? -13.285 -9.194 9.164 1 93.87 297 GLU A O 1
ATOM 2389 N N . ASN A 1 298 ? -14.455 -10.169 7.594 1 92.06 298 ASN A N 1
ATOM 2390 C CA . ASN A 1 298 ? -15.75 -10.165 8.266 1 92.06 298 ASN A CA 1
ATOM 2391 C C . ASN A 1 298 ? -16.209 -8.747 8.591 1 92.06 298 ASN A C 1
ATOM 2393 O O . ASN A 1 298 ? -16.817 -8.51 9.637 1 92.06 298 ASN A O 1
ATOM 2397 N N . GLU A 1 299 ? -15.802 -7.846 7.715 1 88.61 299 GLU A N 1
ATOM 2398 C CA . GLU A 1 299 ? -16.214 -6.461 7.92 1 88.61 299 GLU A CA 1
ATOM 2399 C C . GLU A 1 299 ? -17.555 -6.179 7.25 1 88.61 299 GLU A C 1
ATOM 2401 O O . GLU A 1 299 ? -18.303 -5.304 7.69 1 88.61 299 GLU A O 1
ATOM 2406 N N . ILE A 1 300 ? -17.758 -6.849 6.221 1 90.45 300 ILE A N 1
ATOM 2407 C CA . ILE A 1 300 ? -19.035 -6.743 5.525 1 90.45 300 ILE A CA 1
ATOM 2408 C C . ILE A 1 300 ? -19.568 -8.139 5.21 1 90.45 300 ILE A C 1
ATOM 2410 O O . ILE A 1 300 ? -18.795 -9.091 5.081 1 90.45 300 ILE A O 1
ATOM 2414 N N . PRO A 1 301 ? -20.823 -8.253 5.14 1 91.09 301 PRO A N 1
ATOM 2415 C CA . PRO A 1 301 ? -21.398 -9.561 4.82 1 91.09 301 PRO A CA 1
ATOM 2416 C C . PRO A 1 301 ? -21.242 -9.931 3.347 1 91.09 301 PRO A C 1
ATOM 2418 O O . PRO A 1 301 ? -20.984 -9.06 2.512 1 91.09 301 PRO A O 1
ATOM 2421 N N . VAL A 1 302 ? -21.303 -11.184 3.084 1 93.71 302 VAL A N 1
ATOM 2422 C CA . VAL A 1 302 ? -21.253 -11.672 1.71 1 93.71 302 VAL A CA 1
ATOM 2423 C C . VAL A 1 302 ? -22.633 -12.175 1.29 1 93.71 302 VAL A C 1
ATOM 2425 O O . VAL A 1 302 ? -23.334 -12.813 2.078 1 93.71 302 VAL A O 1
ATOM 2428 N N . ARG A 1 303 ? -23.031 -11.823 0.126 1 93.18 303 ARG A N 1
ATOM 2429 C CA . ARG A 1 303 ? -24.312 -12.272 -0.409 1 93.18 303 ARG A CA 1
ATOM 2430 C C . ARG A 1 303 ? -24.14 -13.516 -1.274 1 93.18 303 ARG A C 1
ATOM 2432 O O . ARG A 1 303 ? -23.017 -13.877 -1.633 1 93.18 303 ARG A O 1
ATOM 2439 N N . LYS A 1 304 ? -25.275 -14.196 -1.648 1 94.62 304 LYS A N 1
ATOM 2440 C CA . LYS A 1 304 ? -25.237 -15.355 -2.535 1 94.62 304 LYS A CA 1
ATOM 2441 C C . LYS A 1 304 ? -24.812 -14.955 -3.945 1 94.62 304 LYS A C 1
ATOM 2443 O O . LYS A 1 304 ? -25.373 -14.025 -4.528 1 94.62 304 LYS A O 1
ATOM 2448 N N . PRO A 1 305 ? -23.822 -15.547 -4.45 1 95.7 305 PRO A N 1
ATOM 2449 C CA . PRO A 1 305 ? -23.389 -15.218 -5.81 1 95.7 305 PRO A CA 1
ATOM 2450 C C . PRO A 1 305 ? -24.282 -15.84 -6.881 1 95.7 305 PRO A C 1
ATOM 2452 O O . PRO A 1 305 ? -24.932 -16.859 -6.632 1 95.7 305 PRO A O 1
ATOM 2455 N N . PRO A 1 306 ? -24.322 -15.2 -8.057 1 94.8 306 PRO A N 1
ATOM 2456 C CA . PRO A 1 306 ? -24.922 -15.897 -9.197 1 94.8 306 PRO A CA 1
ATOM 2457 C C . PRO A 1 306 ? -24.036 -17.018 -9.736 1 94.8 306 PRO A C 1
ATOM 2459 O O . PRO A 1 306 ? -22.926 -17.225 -9.24 1 94.8 306 PRO A O 1
ATOM 2462 N N . TYR A 1 307 ? -24.543 -17.792 -10.716 1 94.23 307 TYR A N 1
ATOM 2463 C CA . TYR A 1 307 ? -23.783 -18.869 -11.341 1 94.23 307 TYR A CA 1
ATOM 2464 C C . TYR A 1 307 ? -22.541 -18.327 -12.038 1 94.23 307 TYR A C 1
ATOM 2466 O O . TYR A 1 307 ? -22.642 -17.498 -12.946 1 94.23 307 TYR A O 1
ATOM 2474 N N . PRO A 1 308 ? -21.348 -18.74 -11.674 1 93.77 308 PRO A N 1
ATOM 2475 C CA . PRO A 1 308 ? -20.118 -18.117 -12.169 1 93.77 308 PRO A CA 1
ATOM 2476 C C . PRO A 1 308 ? -19.676 -18.677 -13.519 1 93.77 308 PRO A C 1
ATOM 2478 O O . PRO A 1 308 ? -18.931 -18.019 -14.25 1 93.77 308 PRO A O 1
ATOM 2481 N N . PHE A 1 309 ? -20.047 -19.843 -13.863 1 85.67 309 PHE A N 1
ATOM 2482 C CA . PHE A 1 309 ? -19.416 -20.512 -14.994 1 85.67 309 PHE A CA 1
ATOM 2483 C C . PHE A 1 309 ? -20.37 -20.586 -16.18 1 85.67 309 PHE A C 1
ATOM 2485 O O . PHE A 1 309 ? -20.737 -21.677 -16.622 1 85.67 309 PHE A O 1
ATOM 2492 N N . GLN A 1 310 ? -20.901 -19.38 -16.604 1 73.43 310 GLN A N 1
ATOM 2493 C CA . GLN A 1 310 ? -21.842 -19.29 -17.715 1 73.43 310 GLN A CA 1
ATOM 2494 C C . GLN A 1 310 ? -21.151 -19.576 -19.046 1 73.43 310 GLN A C 1
ATOM 2496 O O . GLN A 1 310 ? -21.625 -19.15 -20.101 1 73.43 310 GLN A O 1
ATOM 2501 N N . PHE A 1 311 ? -20.15 -20.391 -19.101 1 59.46 311 PHE A N 1
ATOM 2502 C CA . PHE A 1 311 ? -19.46 -20.549 -20.376 1 59.46 311 PHE A CA 1
ATOM 2503 C C . PHE A 1 311 ? -20.459 -20.693 -21.518 1 59.46 311 PHE A C 1
ATOM 2505 O O . PHE A 1 311 ? -20.259 -20.135 -22.598 1 59.46 311 PHE A O 1
ATOM 2512 N N . GLY A 1 312 ? -21.282 -21.722 -21.595 1 45.69 312 GLY A N 1
ATOM 2513 C CA . GLY A 1 312 ? -22.065 -22.313 -22.669 1 45.69 312 GLY A CA 1
ATOM 2514 C C . GLY A 1 312 ? -23.328 -21.535 -22.984 1 45.69 312 GLY A C 1
ATOM 2515 O O . GLY A 1 312 ? -24.071 -21.893 -23.901 1 45.69 312 GLY A O 1
ATOM 2516 N N . GLN A 1 313 ? -23.824 -20.712 -22.186 1 42.08 313 GLN A N 1
ATOM 2517 C CA . GLN A 1 313 ? -25.203 -20.347 -22.491 1 42.08 313 GLN A CA 1
ATOM 2518 C C . GLN A 1 313 ? -25.268 -19.367 -23.659 1 42.08 313 GLN A C 1
ATOM 2520 O O . GLN A 1 313 ? -26.353 -19.038 -24.142 1 42.08 313 GLN A O 1
ATOM 2525 N N . SER A 1 314 ? -24.336 -18.442 -23.887 1 37.08 314 SER A N 1
ATOM 2526 C CA . SER A 1 314 ? -24.564 -17.636 -25.082 1 37.08 314 SER A CA 1
ATOM 2527 C C . SER A 1 314 ? -24.345 -18.455 -26.351 1 37.08 314 SER A C 1
ATOM 2529 O O . SER A 1 314 ? -23.431 -19.279 -26.414 1 37.08 314 SER A O 1
ATOM 2531 N N . SER A 1 315 ? -25.287 -18.747 -27.25 1 36.11 315 SER A N 1
ATOM 2532 C CA . SER A 1 315 ? -25.341 -19.334 -28.585 1 36.11 315 SER A CA 1
ATOM 2533 C C . SER A 1 315 ? -24.093 -18.99 -29.391 1 36.11 315 SER A C 1
ATOM 2535 O O . SER A 1 315 ? -23.79 -19.649 -30.388 1 36.11 315 SER A O 1
ATOM 2537 N N . SER A 1 316 ? -23.57 -17.73 -29.441 1 32.51 316 SER A N 1
ATOM 2538 C CA . SER A 1 316 ? -22.482 -17.382 -30.348 1 32.51 316 SER A CA 1
ATOM 2539 C C . SER A 1 316 ? -21.174 -18.039 -29.921 1 32.51 316 SER A C 1
ATOM 2541 O O . SER A 1 316 ? -20.092 -17.508 -30.18 1 32.51 316 SER A O 1
ATOM 2543 N N . PHE A 1 317 ? -21.062 -18.919 -29.104 1 34.71 317 PHE A N 1
ATOM 2544 C CA . PHE A 1 317 ? -19.915 -19.771 -28.811 1 34.71 317 PHE A CA 1
ATOM 2545 C C . PHE A 1 317 ? -19.413 -20.457 -30.076 1 34.71 317 PHE A C 1
ATOM 2547 O O . PHE A 1 317 ? -18.584 -21.366 -30.008 1 34.71 317 PHE A O 1
ATOM 2554 N N . SER A 1 318 ? -19.966 -20.176 -31.236 1 33.84 318 SER A N 1
ATOM 2555 C CA . SER A 1 318 ? -19.351 -20.686 -32.457 1 33.84 318 SER A CA 1
ATOM 2556 C C . SER A 1 318 ? -17.91 -20.204 -32.593 1 33.84 318 SER A C 1
ATOM 2558 O O . SER A 1 318 ? -17.117 -20.8 -33.324 1 33.84 318 SER A O 1
ATOM 2560 N N . MET A 1 319 ? -17.617 -18.969 -32.197 1 30.15 319 MET A N 1
ATOM 2561 C CA . MET A 1 319 ? -16.292 -18.453 -32.529 1 30.15 319 MET A CA 1
ATOM 2562 C C . MET A 1 319 ? -15.268 -18.864 -31.476 1 30.15 319 MET A C 1
ATOM 2564 O O . MET A 1 319 ? -14.191 -18.272 -31.386 1 30.15 319 MET A O 1
ATOM 2568 N N . LEU A 1 320 ? -15.555 -19.62 -30.431 1 33.66 320 LEU A N 1
ATOM 2569 C CA . LEU A 1 320 ? -14.443 -20.16 -29.657 1 33.66 320 LEU A CA 1
ATOM 2570 C C . LEU A 1 320 ? -13.455 -20.89 -30.561 1 33.66 320 LEU A C 1
ATOM 2572 O O . LEU A 1 320 ? -13.836 -21.807 -31.291 1 33.66 320 LEU A O 1
ATOM 2576 N N . PRO A 1 321 ? -12.487 -20.245 -31.161 1 31.41 321 PRO A N 1
ATOM 2577 C CA . PRO A 1 321 ? -11.61 -20.979 -32.075 1 31.41 321 PRO A CA 1
ATOM 2578 C C . PRO A 1 321 ? -11.329 -22.405 -31.606 1 31.41 321 PRO A C 1
ATOM 2580 O O . PRO A 1 321 ? -11.496 -22.713 -30.423 1 31.41 321 PRO A O 1
ATOM 2583 N N . SER A 1 322 ? -11.081 -23.38 -32.54 1 31.17 322 SER A N 1
ATOM 2584 C CA . SER A 1 322 ? -10.455 -24.698 -32.514 1 31.17 322 SER A CA 1
ATOM 2585 C C . SER A 1 322 ? -9.353 -24.767 -31.462 1 31.17 322 SER A C 1
ATOM 2587 O O . SER A 1 322 ? -8.659 -25.779 -31.348 1 31.17 322 SER A O 1
ATOM 2589 N N . ILE A 1 323 ? -9.044 -23.686 -30.865 1 31.34 323 ILE A N 1
ATOM 2590 C CA . ILE A 1 323 ? -7.895 -23.719 -29.967 1 31.34 323 ILE A CA 1
ATOM 2591 C C . ILE A 1 323 ? -8.211 -24.596 -28.758 1 31.34 323 ILE A C 1
ATOM 2593 O O . ILE A 1 323 ? -7.305 -25.006 -28.027 1 31.34 323 ILE A O 1
ATOM 2597 N N . LEU A 1 324 ? -9.443 -24.798 -28.38 1 34.15 324 LEU A N 1
ATOM 2598 C CA . LEU A 1 324 ? -9.818 -25.825 -27.414 1 34.15 324 LEU A CA 1
ATOM 2599 C C . LEU A 1 324 ? -9.36 -27.203 -27.881 1 34.15 324 LEU A C 1
ATOM 2601 O O . LEU A 1 324 ? -9.349 -28.156 -27.099 1 34.15 324 LEU A O 1
ATOM 2605 N N . GLU A 1 325 ? -9.266 -27.436 -29.136 1 33.34 325 GLU A N 1
ATOM 2606 C CA . GLU A 1 325 ? -8.701 -28.678 -29.655 1 33.34 325 GLU A CA 1
ATOM 2607 C C . GLU A 1 325 ? -7.221 -28.8 -29.305 1 33.34 325 GLU A C 1
ATOM 2609 O O . GLU A 1 325 ? -6.652 -29.892 -29.36 1 33.34 325 GLU A O 1
ATOM 2614 N N . VAL A 1 326 ? -6.56 -27.674 -29.18 1 33.02 326 VAL A N 1
ATOM 2615 C CA . VAL A 1 326 ? -5.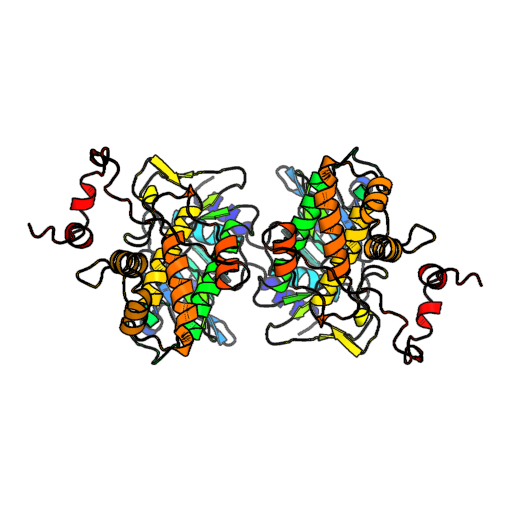119 -27.787 -28.979 1 33.02 326 VAL A CA 1
ATOM 2616 C C . VAL A 1 326 ? -4.827 -28.162 -27.528 1 33.02 326 VAL A C 1
ATOM 2618 O O . VAL A 1 326 ? -3.674 -28.402 -27.162 1 33.02 326 VAL A O 1
ATOM 2621 N N . VAL A 1 327 ? -5.669 -27.678 -26.482 1 31.33 327 VAL A N 1
ATOM 2622 C CA . VAL A 1 327 ? -5.363 -28.246 -25.173 1 31.33 327 VAL A CA 1
ATOM 2623 C C . VAL A 1 327 ? -5.833 -29.698 -25.118 1 31.33 327 VAL A C 1
ATOM 2625 O O . VAL A 1 327 ? -7.023 -29.979 -25.281 1 31.33 327 VAL A O 1
ATOM 2628 N N . PRO A 1 328 ? -5.176 -30.705 -25.299 1 32 328 PRO A N 1
ATOM 2629 C CA . PRO A 1 328 ? -5.503 -32.095 -24.972 1 32 328 PRO A CA 1
ATOM 2630 C C . PRO A 1 328 ? -6.177 -32.238 -23.609 1 32 328 PRO A C 1
ATOM 2632 O O . PRO A 1 328 ? -5.83 -31.521 -22.667 1 32 328 PRO A O 1
ATOM 2635 N N . ASN A 1 329 ? -7.58 -32.846 -23.393 1 34.86 329 ASN A N 1
ATOM 2636 C CA . ASN A 1 329 ? -8.497 -33.206 -22.317 1 34.86 329 ASN A CA 1
ATOM 2637 C C . ASN A 1 329 ? -9.317 -32.005 -21.854 1 34.86 329 ASN A C 1
ATOM 2639 O O . ASN A 1 329 ? -9.794 -31.974 -20.718 1 34.86 329 ASN A O 1
ATOM 2643 N N . PHE A 1 330 ? -9.375 -30.992 -22.439 1 36.08 330 PHE A N 1
ATOM 2644 C CA . PHE A 1 330 ? -10.254 -29.872 -22.123 1 36.08 330 PHE A CA 1
ATOM 2645 C C . PHE A 1 330 ? -11.717 -30.285 -22.228 1 36.08 330 PHE A C 1
ATOM 2647 O O . PHE A 1 330 ? -12.55 -29.848 -21.43 1 36.08 330 PHE A O 1
ATOM 2654 N N . GLN A 1 331 ? -12.227 -30.957 -23.255 1 34.26 331 GLN A N 1
ATOM 2655 C CA . GLN A 1 331 ? -13.553 -31.559 -23.347 1 34.26 331 GLN A CA 1
ATOM 2656 C C . GLN A 1 331 ? -13.863 -32.398 -22.111 1 34.26 331 GLN A C 1
ATOM 2658 O O . GLN A 1 331 ? -15.013 -32.463 -21.671 1 34.26 331 GLN A O 1
ATOM 2663 N N . MET A 1 332 ? -12.992 -33.045 -21.578 1 32.48 332 MET A N 1
ATOM 2664 C CA . MET A 1 332 ? -13.188 -33.806 -20.348 1 32.48 332 MET A CA 1
ATOM 2665 C C . MET A 1 332 ? -13.467 -32.876 -19.171 1 32.48 332 MET A C 1
ATOM 2667 O O . MET A 1 332 ? -14.213 -33.231 -18.257 1 32.48 332 MET A O 1
ATOM 2671 N N . LEU A 1 333 ? -12.885 -31.678 -19.178 1 32 333 LEU A N 1
ATOM 2672 C CA . LEU A 1 333 ? -13.153 -30.753 -18.082 1 32 333 LEU A CA 1
ATOM 2673 C C . LEU A 1 333 ? -14.547 -30.15 -18.208 1 32 333 LEU A C 1
ATOM 2675 O O . LEU A 1 333 ? -15.219 -29.912 -17.201 1 32 333 LEU A O 1
ATOM 2679 N N . MET A 1 334 ? -15.098 -29.847 -19.336 1 33.7 334 MET A N 1
ATOM 2680 C CA . MET A 1 334 ? -16.432 -29.265 -19.452 1 33.7 334 MET A CA 1
ATOM 2681 C C . MET A 1 334 ? -17.488 -30.354 -19.609 1 33.7 334 MET A C 1
ATOM 2683 O O . MET A 1 334 ? -18.686 -30.064 -19.629 1 33.7 334 MET A O 1
ATOM 2687 N N . LYS A 1 335 ? -17.465 -31.514 -20.337 1 33.13 335 LYS A N 1
ATOM 2688 C CA . LYS A 1 335 ? -18.542 -32.463 -20.603 1 33.13 335 LYS A CA 1
ATOM 2689 C C . LYS A 1 335 ? -19.104 -33.034 -19.304 1 33.13 335 LYS A C 1
ATOM 2691 O O . LYS A 1 335 ? -18.395 -33.714 -18.56 1 33.13 335 LYS A O 1
ATOM 2696 N N . GLY A 1 336 ? -19.795 -32.26 -18.489 1 29.91 336 GLY A N 1
ATOM 2697 C CA . GLY A 1 336 ? -20.696 -33.075 -17.69 1 29.91 336 GLY A CA 1
ATOM 2698 C C . GLY A 1 336 ? -21.317 -34.219 -18.47 1 29.91 336 GLY A C 1
ATOM 2699 O O . GLY A 1 336 ? -21.427 -34.153 -19.696 1 29.91 336 GLY A O 1
ATOM 2700 N N . LYS A 1 337 ? -21.245 -35.494 -18.081 1 28.24 337 LYS A N 1
ATOM 2701 C CA . LYS A 1 337 ? -22.044 -36.634 -18.519 1 28.24 337 LYS A CA 1
ATOM 2702 C C . LYS A 1 337 ? -23.505 -36.239 -18.713 1 28.24 337 LYS A C 1
ATOM 2704 O O . LYS A 1 337 ? -24.162 -35.787 -17.773 1 28.24 337 LYS A O 1
ATOM 2709 N N . HIS A 1 338 ? -23.962 -35.621 -19.742 1 23.16 338 HIS A N 1
ATOM 2710 C CA . HIS A 1 338 ? -25.363 -35.802 -20.104 1 23.16 338 HIS A CA 1
ATOM 2711 C C . HIS A 1 338 ? -25.711 -37.28 -20.238 1 23.16 338 HIS A C 1
ATOM 2713 O O . HIS A 1 338 ? -25.344 -37.923 -21.224 1 23.16 338 HIS A O 1
ATOM 2719 N N . TYR A 1 339 ? -25.537 -38.222 -19.285 1 19.02 339 TYR A N 1
ATOM 2720 C CA . TYR A 1 339 ? -26.327 -39.443 -19.395 1 19.02 339 TYR A CA 1
ATOM 2721 C C . TYR A 1 339 ? -27.805 -39.121 -19.581 1 19.02 339 TYR A C 1
ATOM 2723 O O . TYR A 1 339 ? -28.401 -38.416 -18.763 1 19.02 339 TYR A O 1
ATOM 2731 N N . MET A 1 340 ? -28.307 -38.976 -20.841 1 17.95 340 MET A N 1
ATOM 2732 C CA . MET A 1 340 ? -29.559 -39.666 -21.139 1 17.95 340 MET A CA 1
ATOM 2733 C C . MET A 1 340 ? -29.412 -41.171 -20.938 1 17.95 340 MET A C 1
ATOM 2735 O O . MET A 1 340 ? -28.369 -41.745 -21.257 1 17.95 340 MET A O 1
ATOM 2739 N N . ALA B 1 1 ? 16.969 5.346 -29.416 1 43.82 1 ALA B N 1
ATOM 2740 C CA . ALA B 1 1 ? 17.47 4.688 -28.212 1 43.82 1 ALA B CA 1
ATOM 2741 C C . ALA B 1 1 ? 17.284 3.176 -28.295 1 43.82 1 ALA B C 1
ATOM 2743 O O . ALA B 1 1 ? 16.185 2.694 -28.579 1 43.82 1 ALA B O 1
ATOM 2744 N N . THR B 1 2 ? 18.298 2.347 -28.365 1 58.25 2 THR B N 1
ATOM 2745 C CA . THR B 1 2 ? 18.188 0.893 -28.408 1 58.25 2 THR B CA 1
ATOM 2746 C C . THR B 1 2 ? 17.386 0.375 -27.218 1 58.25 2 THR B C 1
ATOM 2748 O O . THR B 1 2 ? 17.181 1.097 -26.24 1 58.25 2 THR B O 1
ATOM 2751 N N . SER B 1 3 ? 16.662 -0.77 -27.45 1 64.04 3 SER B N 1
ATOM 2752 C CA . SER B 1 3 ? 15.929 -1.417 -26.366 1 64.04 3 SER B CA 1
ATOM 2753 C C . SER B 1 3 ? 16.736 -1.411 -25.072 1 64.04 3 SER B C 1
ATOM 2755 O O . SER B 1 3 ? 16.19 -1.164 -23.995 1 64.04 3 SER B O 1
ATOM 2757 N N . SER B 1 4 ? 17.983 -1.431 -25.283 1 71.28 4 SER B N 1
ATOM 2758 C CA . SER B 1 4 ? 18.889 -1.465 -24.14 1 71.28 4 SER B CA 1
ATOM 2759 C C . SER B 1 4 ? 18.99 -0.097 -23.473 1 71.28 4 SER B C 1
ATOM 2761 O O . SER B 1 4 ? 19.023 -0.001 -22.244 1 71.28 4 SER B O 1
ATOM 2763 N N . ASP B 1 5 ? 18.951 0.891 -24.282 1 75.56 5 ASP B N 1
ATOM 2764 C CA . ASP B 1 5 ? 19.04 2.243 -23.739 1 75.56 5 ASP B CA 1
ATOM 2765 C C . ASP B 1 5 ? 17.799 2.589 -22.92 1 75.56 5 ASP B C 1
ATOM 2767 O O . ASP B 1 5 ? 17.899 3.231 -21.872 1 75.56 5 ASP B O 1
ATOM 2771 N N . LEU B 1 6 ? 16.765 2.095 -23.44 1 74.21 6 LEU B N 1
ATOM 2772 C CA . LEU B 1 6 ? 15.503 2.354 -22.756 1 74.21 6 LEU B CA 1
ATOM 2773 C C . LEU B 1 6 ? 15.453 1.631 -21.414 1 74.21 6 LEU B C 1
ATOM 2775 O O . LEU B 1 6 ? 15.003 2.198 -20.416 1 74.21 6 LEU B O 1
ATOM 2779 N N . VAL B 1 7 ? 16.011 0.466 -21.46 1 78.24 7 VAL B N 1
ATOM 2780 C CA . VAL B 1 7 ? 16.023 -0.325 -20.234 1 78.24 7 VAL B CA 1
ATOM 2781 C C . VAL B 1 7 ? 16.971 0.309 -19.218 1 78.24 7 VAL B C 1
ATOM 2783 O O . VAL B 1 7 ? 16.644 0.41 -18.033 1 78.24 7 VAL B O 1
ATOM 2786 N N . GLU B 1 8 ? 18.038 0.794 -19.736 1 77.74 8 GLU B N 1
ATOM 2787 C CA . GLU B 1 8 ? 19.019 1.411 -18.849 1 77.74 8 GLU B CA 1
ATOM 2788 C C . GLU B 1 8 ? 18.468 2.687 -18.219 1 77.74 8 GLU B C 1
ATOM 2790 O O . GLU B 1 8 ? 18.705 2.956 -17.039 1 77.74 8 GLU B O 1
ATOM 2795 N N . LYS B 1 9 ? 17.829 3.392 -19.01 1 75.53 9 LYS B N 1
ATOM 2796 C CA . LYS B 1 9 ? 17.188 4.597 -18.492 1 75.53 9 LYS B CA 1
ATOM 2797 C C . LYS B 1 9 ? 16.17 4.256 -17.408 1 75.53 9 LYS B C 1
ATOM 2799 O O . LYS B 1 9 ? 16.133 4.901 -16.358 1 75.53 9 LYS B O 1
ATOM 2804 N N . PHE B 1 10 ? 15.47 3.273 -17.689 1 75.19 10 PHE B N 1
ATOM 2805 C CA . PHE B 1 10 ? 14.461 2.831 -16.734 1 75.19 10 PHE B CA 1
ATOM 2806 C C . PHE B 1 10 ? 15.112 2.345 -15.444 1 75.19 10 PHE B C 1
ATOM 2808 O O . PHE B 1 10 ? 14.676 2.705 -14.349 1 75.19 10 PHE B O 1
ATOM 2815 N N . LEU B 1 11 ? 16.16 1.614 -15.585 1 78.56 11 LEU B N 1
ATOM 2816 C CA . LEU B 1 11 ? 16.851 1.042 -14.435 1 78.56 11 LEU B CA 1
ATOM 2817 C C . LEU B 1 11 ? 17.455 2.137 -13.563 1 78.56 11 LEU B C 1
ATOM 2819 O O . LEU B 1 11 ? 17.513 2 -12.339 1 78.56 11 LEU B O 1
ATOM 2823 N N . SER B 1 12 ? 17.789 3.167 -14.161 1 72.95 12 SER B N 1
ATOM 2824 C CA . SER B 1 12 ? 18.415 4.266 -13.432 1 72.95 12 SER B CA 1
ATOM 2825 C C . SER B 1 12 ? 17.399 5.005 -12.568 1 72.95 12 SER B C 1
ATOM 2827 O O . SER B 1 12 ? 17.774 5.754 -11.664 1 72.95 12 SER B O 1
ATOM 2829 N N . GLU B 1 13 ? 16.163 4.66 -12.817 1 71.95 13 GLU B N 1
ATOM 2830 C CA . GLU B 1 13 ? 15.091 5.36 -12.115 1 71.95 13 GLU B CA 1
ATOM 2831 C C . GLU B 1 13 ? 14.535 4.515 -10.973 1 71.95 13 GLU B C 1
ATOM 2833 O O . GLU B 1 13 ? 13.606 4.933 -10.279 1 71.95 13 GLU B O 1
ATOM 2838 N N . LEU B 1 14 ? 15.19 3.407 -10.869 1 77.28 14 LEU B N 1
ATOM 2839 C CA . LEU B 1 14 ? 14.707 2.531 -9.807 1 77.28 14 LEU B CA 1
ATOM 2840 C C . LEU B 1 14 ? 15.251 2.968 -8.451 1 77.28 14 LEU B C 1
ATOM 2842 O O . LEU B 1 14 ? 16.465 2.969 -8.236 1 77.28 14 LEU B O 1
ATOM 2846 N N . GLY B 1 15 ? 14.371 3.457 -7.54 1 77.44 15 GLY B N 1
ATOM 2847 C CA . GLY B 1 15 ? 14.772 3.901 -6.214 1 77.44 15 GLY B CA 1
ATOM 2848 C C . GLY B 1 15 ? 15.293 5.325 -6.194 1 77.44 15 GLY B C 1
ATOM 2849 O O . GLY B 1 15 ? 15.448 5.95 -7.245 1 77.44 15 GLY B O 1
ATOM 2850 N N . PRO B 1 16 ? 15.608 5.776 -5.029 1 87.23 16 PRO B N 1
ATOM 2851 C CA . PRO B 1 16 ? 16.112 7.147 -4.926 1 87.23 16 PRO B CA 1
ATOM 2852 C C . PRO B 1 16 ? 17.56 7.28 -5.394 1 87.23 16 PRO B C 1
ATOM 2854 O O . PRO B 1 16 ? 18.382 6.401 -5.124 1 87.23 16 PRO B O 1
ATOM 2857 N N . LYS B 1 17 ? 17.859 8.278 -6.058 1 88.9 17 LYS B N 1
ATOM 2858 C CA . LYS B 1 17 ? 19.179 8.523 -6.631 1 88.9 17 LYS B CA 1
ATOM 2859 C C . LYS B 1 17 ? 20.022 9.405 -5.714 1 88.9 17 LYS B C 1
ATOM 2861 O O . LYS B 1 17 ? 19.501 10.322 -5.076 1 88.9 17 LYS B O 1
ATOM 2866 N N . ARG B 1 18 ? 21.312 9.11 -5.749 1 90.8 18 ARG B N 1
ATOM 2867 C CA . ARG B 1 18 ? 22.237 9.965 -5.011 1 90.8 18 ARG B CA 1
ATOM 2868 C C . ARG B 1 18 ? 22.647 11.174 -5.844 1 90.8 18 ARG B C 1
ATOM 2870 O O . ARG B 1 18 ? 23.031 11.033 -7.007 1 90.8 18 ARG B O 1
ATOM 2877 N N . TYR B 1 19 ? 22.614 12.336 -5.26 1 94.15 19 TYR B N 1
ATOM 2878 C CA . TYR B 1 19 ? 23.022 13.578 -5.905 1 94.15 19 TYR B CA 1
ATOM 2879 C C . TYR B 1 19 ? 24.17 14.235 -5.149 1 94.15 19 TYR B C 1
ATOM 2881 O O . TYR B 1 19 ? 24.275 14.099 -3.927 1 94.15 19 TYR B O 1
ATOM 2889 N N . SER B 1 20 ? 24.962 14.933 -5.879 1 96.16 20 SER B N 1
ATOM 2890 C CA . SER B 1 20 ? 25.937 15.828 -5.265 1 96.16 2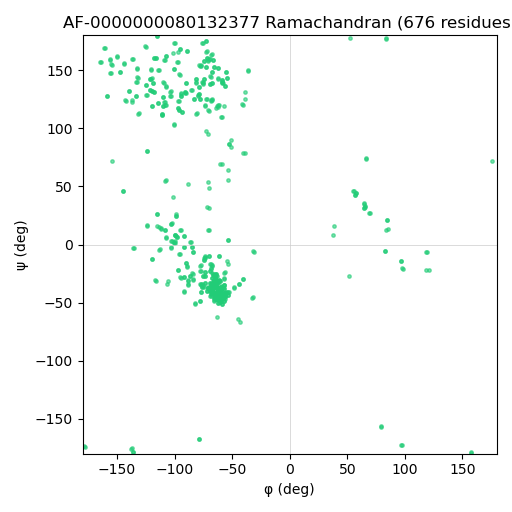0 SER B CA 1
ATOM 2891 C C . SER B 1 20 ? 25.35 17.219 -5.047 1 96.16 20 SER B C 1
ATOM 2893 O O . SER B 1 20 ? 24.293 17.544 -5.591 1 96.16 20 SER B O 1
ATOM 2895 N N . ARG B 1 21 ? 26.107 17.954 -4.242 1 96.17 21 ARG B N 1
ATOM 2896 C CA . ARG B 1 21 ? 25.709 19.349 -4.085 1 96.17 21 ARG B CA 1
ATOM 2897 C C . ARG B 1 21 ? 25.651 20.057 -5.435 1 96.17 21 ARG B C 1
ATOM 2899 O O . ARG B 1 21 ? 24.711 20.806 -5.708 1 96.17 21 ARG B O 1
ATOM 2906 N N . GLY B 1 22 ? 26.635 19.778 -6.254 1 96.55 22 GLY B N 1
ATOM 2907 C CA . GLY B 1 22 ? 26.672 20.372 -7.581 1 96.55 22 GLY B CA 1
ATOM 2908 C C . GLY B 1 22 ? 25.467 20.01 -8.43 1 96.55 22 GLY B C 1
ATOM 2909 O O . GLY B 1 22 ? 24.932 20.856 -9.15 1 96.55 22 GLY B O 1
ATOM 2910 N N . ASP B 1 23 ? 25.039 18.777 -8.386 1 96.03 23 ASP B N 1
ATOM 2911 C CA . ASP B 1 23 ? 23.835 18.341 -9.087 1 96.03 23 ASP B CA 1
ATOM 2912 C C . ASP B 1 23 ? 22.622 19.165 -8.66 1 96.03 23 ASP B C 1
ATOM 2914 O O . ASP B 1 23 ? 21.855 19.633 -9.504 1 96.03 23 ASP B O 1
ATOM 2918 N N . LEU B 1 24 ? 22.475 19.38 -7.337 1 97.15 24 LEU B N 1
ATOM 2919 C CA . LEU B 1 24 ? 21.294 20.048 -6.801 1 97.15 24 LEU B CA 1
ATOM 2920 C C . LEU B 1 24 ? 21.328 21.542 -7.107 1 97.15 24 LEU B C 1
ATOM 2922 O O . LEU B 1 24 ? 20.283 22.159 -7.323 1 97.15 24 LEU B O 1
ATOM 2926 N N . GLU B 1 25 ? 22.515 22.068 -7.121 1 97.01 25 GLU B N 1
ATOM 2927 C CA . GLU B 1 25 ? 22.659 23.466 -7.517 1 97.01 25 GLU B CA 1
ATOM 2928 C C . GLU B 1 25 ? 22.183 23.684 -8.951 1 97.01 25 GLU B C 1
ATOM 2930 O O . GLU B 1 25 ? 21.499 24.668 -9.24 1 97.01 25 GLU B O 1
ATOM 2935 N N . LYS B 1 26 ? 22.506 22.792 -9.752 1 95.96 26 LYS B N 1
ATOM 2936 C CA . LYS B 1 26 ? 22.074 22.874 -11.144 1 95.96 26 LYS B CA 1
ATOM 2937 C C . LYS B 1 26 ? 20.558 22.738 -11.258 1 95.96 26 LYS B C 1
ATOM 2939 O O . LYS B 1 26 ? 19.923 23.444 -12.044 1 95.96 26 LYS B O 1
ATOM 2944 N N . LEU B 1 27 ? 19.97 21.856 -10.432 1 95.52 27 LEU B N 1
ATOM 2945 C CA . LEU B 1 27 ? 18.533 21.604 -10.477 1 95.52 27 LEU B CA 1
ATOM 2946 C C . LEU B 1 27 ? 17.753 22.816 -9.98 1 95.52 27 LEU B C 1
ATOM 2948 O O . LEU B 1 27 ? 16.631 23.064 -10.427 1 95.52 27 LEU B O 1
ATOM 2952 N N . THR B 1 28 ? 18.304 23.586 -9.002 1 96.93 28 THR B N 1
ATOM 2953 C CA . THR B 1 28 ? 17.527 24.569 -8.255 1 96.93 28 THR B CA 1
ATOM 2954 C C . THR B 1 28 ? 17.981 25.987 -8.594 1 96.93 28 THR B C 1
ATOM 2956 O O . THR B 1 28 ? 17.718 26.925 -7.839 1 96.93 28 THR B O 1
ATOM 2959 N N . SER B 1 29 ? 18.745 26.157 -9.644 1 94.5 29 SER B N 1
ATOM 2960 C CA . SER B 1 29 ? 19.308 27.464 -9.967 1 94.5 29 SER B CA 1
ATOM 2961 C C . SER B 1 29 ? 20.099 28.031 -8.793 1 94.5 29 SER B C 1
ATOM 2963 O O . SER B 1 29 ? 19.859 29.162 -8.364 1 94.5 29 SER B O 1
ATOM 2965 N N . ASN B 1 30 ? 20.908 27.219 -8.212 1 96.46 30 ASN B N 1
ATOM 2966 C CA . ASN B 1 30 ? 21.826 27.55 -7.128 1 96.46 30 ASN B CA 1
ATOM 2967 C C . ASN B 1 30 ? 21.075 27.951 -5.861 1 96.46 30 ASN B C 1
ATOM 2969 O O . ASN B 1 30 ? 21.477 28.886 -5.165 1 96.46 30 ASN B O 1
ATOM 2973 N N . PHE B 1 31 ? 19.944 27.361 -5.666 1 95.6 31 PHE B N 1
ATOM 2974 C CA . PHE B 1 31 ? 19.143 27.614 -4.474 1 95.6 31 PHE B CA 1
ATOM 2975 C C . PHE B 1 31 ? 18.817 29.097 -4.346 1 95.6 31 PHE B C 1
ATOM 2977 O O . PHE B 1 31 ? 18.898 29.664 -3.254 1 95.6 31 PHE B O 1
ATOM 2984 N N . SER B 1 32 ? 18.443 29.706 -5.403 1 94.57 32 SER B N 1
ATOM 2985 C CA . SER B 1 32 ? 18.098 31.124 -5.411 1 94.57 32 SER B CA 1
ATOM 2986 C C . SER B 1 32 ? 16.838 31.391 -4.595 1 94.57 32 SER B C 1
ATOM 2988 O O . SER B 1 32 ? 16.03 30.486 -4.376 1 94.57 32 SER B O 1
ATOM 2990 N N . GLU B 1 33 ? 16.646 32.587 -4.162 1 92.94 33 GLU B N 1
ATOM 2991 C CA . GLU B 1 33 ? 15.458 32.979 -3.41 1 92.94 33 GLU B CA 1
ATOM 2992 C C . GLU B 1 33 ? 14.194 32.815 -4.25 1 92.94 33 GLU B C 1
ATOM 2994 O O . GLU B 1 33 ? 13.13 32.486 -3.722 1 92.94 33 GLU B O 1
ATOM 2999 N N . SER B 1 34 ? 14.289 33.012 -5.519 1 93.25 34 SER B N 1
ATOM 3000 C CA . SER B 1 34 ? 13.15 32.88 -6.422 1 93.25 34 SER B CA 1
ATOM 3001 C C . SER B 1 34 ? 12.695 31.429 -6.529 1 93.25 34 SER B C 1
ATOM 3003 O O . SER B 1 34 ? 11.55 31.158 -6.898 1 93.25 34 SER B O 1
ATOM 3005 N N . SER B 1 35 ? 13.565 30.509 -6.189 1 94.32 35 SER B N 1
ATOM 3006 C CA . SER B 1 35 ? 13.228 29.093 -6.283 1 94.32 35 SER B CA 1
ATOM 3007 C C . SER B 1 35 ? 12.742 28.55 -4.943 1 94.32 35 SER B C 1
ATOM 3009 O O . SER B 1 35 ? 12.248 27.423 -4.866 1 94.32 35 SER B O 1
ATOM 3011 N N . LYS B 1 36 ? 12.855 29.35 -3.925 1 94.78 36 LYS B N 1
ATOM 3012 C CA . LYS B 1 36 ? 12.417 28.909 -2.604 1 94.78 36 LYS B CA 1
ATOM 3013 C C . LYS B 1 36 ? 10.894 28.851 -2.52 1 94.78 36 LYS B C 1
ATOM 3015 O O . LYS B 1 36 ? 10.215 29.847 -2.778 1 94.78 36 LYS B O 1
ATOM 3020 N N . ILE B 1 37 ? 10.375 27.714 -2.138 1 92.66 37 ILE B N 1
ATOM 3021 C CA . ILE B 1 37 ? 8.924 27.559 -2.156 1 92.66 37 ILE B CA 1
ATOM 3022 C C . ILE B 1 37 ? 8.419 27.27 -0.744 1 92.66 37 ILE B C 1
ATOM 3024 O O . ILE B 1 37 ? 7.209 27.218 -0.51 1 92.66 37 ILE B O 1
ATOM 3028 N N . GLY B 1 38 ? 9.295 26.973 0.122 1 88.04 38 GLY B N 1
ATOM 3029 C CA . GLY B 1 38 ? 8.87 26.719 1.489 1 88.04 38 GLY B CA 1
ATOM 3030 C C . GLY B 1 38 ? 10.016 26.745 2.484 1 88.04 38 GLY B C 1
ATOM 3031 O O . GLY B 1 38 ? 11.183 26.665 2.097 1 88.04 38 GLY B O 1
ATOM 3032 N N . SER B 1 39 ? 9.628 26.986 3.694 1 85.64 39 SER B N 1
ATOM 3033 C CA . SER B 1 39 ? 10.559 26.943 4.818 1 85.64 39 SER B CA 1
ATOM 3034 C C . SER B 1 39 ? 9.921 26.29 6.039 1 85.64 39 SER B C 1
ATOM 3036 O O . SER B 1 39 ? 8.729 26.475 6.297 1 85.64 39 SER B O 1
ATOM 3038 N N . GLY B 1 40 ? 10.695 25.36 6.616 1 73.55 40 GLY B N 1
ATOM 3039 C CA . GLY B 1 40 ? 10.175 24.756 7.832 1 73.55 40 GLY B CA 1
ATOM 3040 C C . GLY B 1 40 ? 11.229 24.578 8.908 1 73.55 40 GLY B C 1
ATOM 3041 O O . GLY B 1 40 ? 12.345 25.085 8.781 1 73.55 40 GLY B O 1
ATOM 3042 N N . MET B 1 41 ? 10.76 23.927 10.001 1 70.17 41 MET B N 1
ATOM 3043 C CA . MET B 1 41 ? 11.591 23.713 11.183 1 70.17 41 MET B CA 1
ATOM 3044 C C . MET B 1 41 ? 12.876 22.978 10.818 1 70.17 41 MET B C 1
ATOM 3046 O O . MET B 1 41 ? 13.925 23.217 11.42 1 70.17 41 MET B O 1
ATOM 3050 N N . TYR B 1 42 ? 12.762 22.268 9.702 1 76.86 42 TYR B N 1
ATOM 3051 C CA . TYR B 1 42 ? 13.903 21.387 9.478 1 76.86 42 TYR B CA 1
ATOM 3052 C C . TYR B 1 42 ? 14.692 21.819 8.248 1 76.86 42 TYR B C 1
ATOM 3054 O O . TYR B 1 42 ? 15.725 21.228 7.926 1 76.86 42 TYR B O 1
ATOM 3062 N N . GLY B 1 43 ? 14.177 22.803 7.586 1 85.22 43 GLY B N 1
ATOM 3063 C CA . GLY B 1 43 ? 14.964 23.254 6.45 1 85.22 43 GLY B CA 1
ATOM 3064 C C . GLY B 1 43 ? 14.141 23.984 5.406 1 85.22 43 GLY B C 1
ATOM 3065 O O . GLY B 1 43 ? 12.953 24.239 5.611 1 85.22 43 GLY B O 1
ATOM 3066 N N . ASP B 1 44 ? 14.842 24.374 4.359 1 92.89 44 ASP B N 1
ATOM 3067 C CA . ASP B 1 44 ? 14.223 25.099 3.253 1 92.89 44 ASP B CA 1
ATOM 3068 C C . ASP B 1 44 ? 13.935 24.168 2.078 1 92.89 44 ASP B C 1
ATOM 3070 O O . ASP B 1 44 ? 14.625 23.163 1.892 1 92.89 44 ASP B O 1
ATOM 3074 N N . VAL B 1 45 ? 12.918 24.546 1.371 1 95.62 45 VAL B N 1
ATOM 3075 C CA . VAL B 1 45 ? 12.531 23.751 0.211 1 95.62 45 VAL B CA 1
ATOM 3076 C C . VAL B 1 45 ? 12.62 24.603 -1.053 1 95.62 45 VAL B C 1
ATOM 3078 O O . VAL B 1 45 ? 12.12 25.73 -1.086 1 95.62 45 VAL B O 1
ATOM 3081 N N . TYR B 1 46 ? 13.229 24.095 -2.067 1 97 46 TYR B N 1
ATOM 3082 C CA . TYR B 1 46 ? 13.428 24.804 -3.326 1 97 46 TYR B CA 1
ATOM 3083 C C . TYR B 1 46 ? 12.806 24.038 -4.487 1 97 46 TYR B C 1
ATOM 3085 O O . TYR B 1 46 ? 12.87 22.807 -4.532 1 97 46 TYR B O 1
ATOM 3093 N N . GLN B 1 47 ? 12.248 24.778 -5.377 1 97.36 47 GLN B N 1
ATOM 3094 C CA . GLN B 1 47 ? 11.781 24.177 -6.622 1 97.36 47 GLN B CA 1
ATOM 3095 C C . GLN B 1 47 ? 12.94 23.936 -7.585 1 97.36 47 GLN B C 1
ATOM 3097 O O . GLN B 1 47 ? 13.822 24.785 -7.728 1 97.36 47 GLN B O 1
ATOM 3102 N N . GLY B 1 48 ? 13.024 22.751 -8.099 1 96.62 48 GLY B N 1
ATOM 3103 C CA . GLY B 1 48 ? 14.007 22.384 -9.106 1 96.62 48 GLY B CA 1
ATOM 3104 C C . GLY B 1 48 ? 13.389 21.784 -10.354 1 96.62 48 GLY B C 1
ATOM 3105 O O . GLY B 1 48 ? 12.185 21.522 -10.392 1 96.62 48 GLY B O 1
ATOM 3106 N N . GLN B 1 49 ? 14.275 21.627 -11.371 1 95.64 49 GLN B N 1
ATOM 3107 C CA . GLN B 1 49 ? 13.831 21.048 -12.634 1 95.64 49 GLN B CA 1
ATOM 3108 C C . GLN B 1 49 ? 14.907 20.149 -13.235 1 95.64 49 GLN B C 1
ATOM 3110 O O . GLN B 1 49 ? 16.058 20.565 -13.387 1 95.64 49 GLN B O 1
ATOM 3115 N N . TYR B 1 50 ? 14.525 18.844 -13.506 1 91.09 50 TYR B N 1
ATOM 3116 C CA . TYR B 1 50 ? 15.414 17.951 -14.241 1 91.09 50 TYR B CA 1
ATOM 3117 C C . TYR B 1 50 ? 15.569 18.403 -15.688 1 91.09 50 TYR B C 1
ATOM 3119 O O . TYR B 1 50 ? 14.712 19.115 -16.217 1 91.09 50 TYR B O 1
ATOM 3127 N N . PRO B 1 51 ? 16.685 17.761 -16.236 1 83.77 51 PRO B N 1
ATOM 3128 C CA . PRO B 1 51 ? 16.739 17.932 -17.69 1 83.77 51 PRO B CA 1
ATOM 3129 C C . PRO B 1 51 ? 15.561 17.274 -18.405 1 83.77 51 PRO B C 1
ATOM 3131 O O . PRO B 1 51 ? 15.21 16.131 -18.101 1 83.77 51 PRO B O 1
ATOM 3134 N N . GLY B 1 52 ? 14.711 17.928 -19.079 1 84.79 52 GLY B N 1
ATOM 3135 C CA . GLY B 1 52 ? 13.519 17.402 -19.725 1 84.79 52 GLY B CA 1
ATOM 3136 C C . GLY B 1 52 ? 12.239 18.051 -19.233 1 84.79 52 GLY B C 1
ATOM 3137 O O . GLY B 1 52 ? 11.169 17.842 -19.809 1 84.79 52 GLY B O 1
ATOM 3138 N N . GLY B 1 53 ? 12.404 18.599 -18.017 1 89.43 53 GLY B N 1
ATOM 3139 C CA . GLY B 1 53 ? 11.277 19.45 -17.67 1 89.43 53 GLY B CA 1
ATOM 3140 C C . GLY B 1 53 ? 10.538 18.984 -16.429 1 89.43 53 GLY B C 1
ATOM 3141 O O . GLY B 1 53 ? 9.634 19.669 -15.945 1 89.43 53 GLY B O 1
ATOM 3142 N N . LEU B 1 54 ? 10.908 17.815 -15.899 1 90.51 54 LEU B N 1
ATOM 3143 C CA . LEU B 1 54 ? 10.234 17.325 -14.702 1 90.51 54 LEU B CA 1
ATOM 3144 C C . LEU B 1 54 ? 10.564 18.2 -13.497 1 90.51 54 LEU B C 1
ATOM 3146 O O . LEU B 1 54 ? 11.737 18.406 -13.177 1 90.51 54 LEU B O 1
ATOM 3150 N N . GLN B 1 55 ? 9.52 18.717 -12.862 1 95.76 55 GLN B N 1
ATOM 3151 C CA . GLN B 1 55 ? 9.685 19.566 -11.686 1 95.76 55 GLN B CA 1
ATOM 3152 C C . GLN B 1 55 ? 9.907 18.728 -10.43 1 95.76 55 GLN B C 1
ATOM 3154 O O . GLN B 1 55 ? 9.312 17.66 -10.277 1 95.76 55 GLN B O 1
ATOM 3159 N N . VAL B 1 56 ? 10.818 19.27 -9.532 1 96.9 56 VAL B N 1
ATOM 3160 C CA . VAL B 1 56 ? 11.092 18.576 -8.278 1 96.9 56 VAL B CA 1
ATOM 3161 C C . VAL B 1 56 ? 11.133 19.58 -7.129 1 96.9 56 VAL B C 1
ATOM 3163 O O . VAL B 1 56 ? 11.204 20.79 -7.356 1 96.9 56 VAL B O 1
ATOM 3166 N N . ALA B 1 57 ? 10.956 19.103 -5.948 1 96.8 57 ALA B N 1
ATOM 3167 C CA . ALA B 1 57 ? 11.158 19.872 -4.723 1 96.8 57 ALA B CA 1
ATOM 3168 C C . ALA B 1 57 ? 12.385 19.379 -3.962 1 96.8 57 ALA B C 1
ATOM 3170 O O . ALA B 1 57 ? 12.502 18.187 -3.666 1 96.8 57 ALA B O 1
ATOM 3171 N N . VAL B 1 58 ? 13.294 20.289 -3.642 1 96.97 58 VAL B N 1
ATOM 3172 C CA . VAL B 1 58 ? 14.53 19.951 -2.943 1 96.97 58 VAL B CA 1
ATOM 3173 C C . VAL B 1 58 ? 14.496 20.523 -1.527 1 96.97 58 VAL B C 1
ATOM 3175 O O . VAL B 1 58 ? 14.511 21.743 -1.344 1 96.97 58 VAL B O 1
ATOM 3178 N N . LYS B 1 59 ? 14.435 19.66 -0.584 1 94.62 59 LYS B N 1
ATOM 3179 C CA . LYS B 1 59 ? 14.474 20.069 0.817 1 94.62 59 LYS B CA 1
ATOM 3180 C C . LYS B 1 59 ? 15.898 20.023 1.364 1 94.62 59 LYS B C 1
ATOM 3182 O O . LYS B 1 59 ? 16.501 18.951 1.45 1 94.62 59 LYS B O 1
ATOM 3187 N N . VAL B 1 60 ? 16.437 21.148 1.692 1 94.64 60 VAL B N 1
ATOM 3188 C CA . VAL B 1 60 ? 17.767 21.241 2.285 1 94.64 60 VAL B CA 1
ATOM 3189 C C . VAL B 1 60 ? 17.651 21.32 3.806 1 94.64 60 VAL B C 1
ATOM 3191 O O . VAL B 1 60 ? 17.077 22.27 4.343 1 94.64 60 VAL B O 1
ATOM 3194 N N . LEU B 1 61 ? 18.199 20.261 4.446 1 90.88 61 LEU B N 1
ATOM 3195 C CA . LEU B 1 61 ? 18.054 20.186 5.896 1 90.88 61 LEU B CA 1
ATOM 3196 C C . LEU B 1 61 ? 19.056 21.102 6.591 1 90.88 61 LEU B C 1
ATOM 3198 O O . LEU B 1 61 ? 20.206 21.212 6.16 1 90.88 61 LEU B O 1
ATOM 3202 N N . ALA B 1 62 ? 18.525 21.792 7.552 1 81.93 62 ALA B N 1
ATOM 3203 C CA . ALA B 1 62 ? 19.359 22.735 8.292 1 81.93 62 ALA B CA 1
ATOM 3204 C C . ALA B 1 62 ? 20.396 22.003 9.139 1 81.93 62 ALA B C 1
ATOM 3206 O O . ALA B 1 62 ? 20.181 20.858 9.543 1 81.93 62 ALA B O 1
ATOM 3207 N N . THR B 1 63 ? 21.512 22.484 9.283 1 66.75 63 THR B N 1
ATOM 3208 C CA . THR B 1 63 ? 22.672 21.921 9.965 1 66.75 63 THR B CA 1
ATOM 3209 C C . THR B 1 63 ? 22.449 21.889 11.474 1 66.75 63 THR B C 1
ATOM 3211 O O . THR B 1 63 ? 22.782 22.846 12.176 1 66.75 63 THR B O 1
ATOM 3214 N N . LYS B 1 64 ? 21.36 21.415 11.871 1 67.6 64 LYS B N 1
ATOM 3215 C CA . LYS B 1 64 ? 21.19 21.321 13.318 1 67.6 64 LYS B CA 1
ATOM 3216 C C . LYS B 1 64 ? 21.519 19.918 13.82 1 67.6 64 LYS B C 1
ATOM 3218 O O . LYS B 1 64 ? 21.815 19.022 13.026 1 67.6 64 LYS B O 1
ATOM 3223 N N . ASP B 1 65 ? 21.7 19.724 15.175 1 64.6 65 ASP B N 1
ATOM 3224 C CA . ASP B 1 65 ? 22.117 18.519 15.886 1 64.6 65 ASP B CA 1
ATOM 3225 C C . ASP B 1 65 ? 21.223 17.333 15.529 1 64.6 65 ASP B C 1
ATOM 3227 O O . ASP B 1 65 ? 21.643 16.179 15.633 1 64.6 65 ASP B O 1
ATOM 3231 N N . VAL B 1 66 ? 20.081 17.632 14.901 1 73.32 66 VAL B N 1
ATOM 3232 C CA . VAL B 1 66 ? 19.171 16.505 14.73 1 73.32 66 VAL B CA 1
ATOM 3233 C C . VAL B 1 66 ? 18.995 16.203 13.243 1 73.32 66 VAL B C 1
ATOM 3235 O O . VAL B 1 66 ? 18.157 15.382 12.865 1 73.32 66 VAL B O 1
ATOM 3238 N N . VAL B 1 67 ? 19.818 16.683 12.46 1 78.34 67 VAL B N 1
ATOM 3239 C CA . VAL B 1 67 ? 19.655 16.647 11.01 1 78.34 67 VAL B CA 1
ATOM 3240 C C . VAL B 1 67 ? 19.828 15.216 10.506 1 78.34 67 VAL B C 1
ATOM 3242 O O . VAL B 1 67 ? 19.065 14.754 9.654 1 78.34 67 VAL B O 1
ATOM 3245 N N . GLU B 1 68 ? 20.71 14.528 11.045 1 81.35 68 GLU B N 1
ATOM 3246 C CA . GLU B 1 68 ? 20.98 13.178 10.561 1 81.35 68 GLU B CA 1
ATOM 3247 C C . GLU B 1 68 ? 19.845 12.224 10.923 1 81.35 68 GLU B C 1
ATOM 3249 O O . GLU B 1 68 ? 19.488 11.348 10.133 1 81.35 68 GLU B O 1
ATOM 3254 N N . GLU B 1 69 ? 19.35 12.449 12.055 1 82.77 69 GLU B N 1
ATOM 3255 C CA . GLU B 1 69 ? 18.235 11.605 12.475 1 82.77 69 GLU B CA 1
ATOM 3256 C C . GLU B 1 69 ? 17.018 11.81 11.578 1 82.77 69 GLU B C 1
ATOM 3258 O O . GLU B 1 69 ? 16.363 10.844 11.182 1 82.77 69 GLU B O 1
ATOM 3263 N N . ILE B 1 70 ? 16.78 13.052 11.29 1 85.63 70 ILE B N 1
ATOM 3264 C CA . ILE B 1 70 ? 15.656 13.397 10.426 1 85.63 70 ILE B CA 1
ATOM 3265 C C . ILE B 1 70 ? 15.886 12.828 9.028 1 85.63 70 ILE B C 1
ATOM 3267 O O . ILE B 1 70 ? 14.975 12.253 8.427 1 85.63 70 ILE B O 1
ATOM 3271 N N . PHE B 1 71 ? 17.096 13.006 8.595 1 88.77 71 PHE B N 1
ATOM 3272 C CA . PHE B 1 71 ? 17.48 12.497 7.284 1 88.77 71 PHE B CA 1
ATOM 3273 C C . PHE B 1 71 ? 17.268 10.99 7.205 1 88.77 71 PHE B C 1
ATOM 3275 O O . PHE B 1 71 ? 16.648 10.493 6.262 1 88.77 71 PHE B O 1
ATOM 3282 N N . ILE B 1 72 ? 17.666 10.316 8.175 1 85.8 72 ILE B N 1
ATOM 3283 C CA . ILE B 1 72 ? 17.589 8.859 8.212 1 85.8 72 ILE B CA 1
ATOM 3284 C C . ILE B 1 72 ? 16.128 8.422 8.297 1 85.8 72 ILE B C 1
ATOM 3286 O O . ILE B 1 72 ? 15.719 7.471 7.628 1 85.8 72 ILE B O 1
ATOM 3290 N N . ALA B 1 73 ? 15.368 9.065 9.082 1 86.5 73 ALA B N 1
ATOM 3291 C CA . ALA B 1 73 ? 13.955 8.724 9.222 1 86.5 73 ALA B CA 1
ATOM 3292 C C . ALA B 1 73 ? 13.227 8.844 7.886 1 86.5 73 ALA B C 1
ATOM 3294 O O . ALA B 1 73 ? 12.47 7.949 7.503 1 86.5 73 ALA B O 1
ATOM 3295 N N . GLU B 1 74 ? 13.521 9.909 7.219 1 88.42 74 GLU B N 1
ATOM 3296 C CA . GLU B 1 74 ? 12.875 10.146 5.931 1 88.42 74 GLU B CA 1
ATOM 3297 C C . GLU B 1 74 ? 13.272 9.082 4.911 1 88.42 74 GLU B C 1
ATOM 3299 O O . GLU B 1 74 ? 12.41 8.473 4.274 1 88.42 74 GLU B O 1
ATOM 3304 N N . ILE B 1 75 ? 14.455 8.822 4.847 1 87.4 75 ILE B N 1
ATOM 3305 C CA . ILE B 1 75 ? 14.953 7.904 3.828 1 87.4 75 ILE B CA 1
ATOM 3306 C C . ILE B 1 75 ? 14.533 6.476 4.17 1 87.4 75 ILE B C 1
ATOM 3308 O O . ILE B 1 75 ? 14.163 5.702 3.284 1 87.4 75 ILE B O 1
ATOM 3312 N N . SER B 1 76 ? 14.605 6.165 5.396 1 85.18 76 SER B N 1
ATOM 3313 C CA . SER B 1 76 ? 14.236 4.814 5.805 1 85.18 76 SER B CA 1
ATOM 3314 C C . SER B 1 76 ? 12.759 4.541 5.545 1 85.18 76 SER B C 1
ATOM 3316 O O . SER B 1 76 ? 12.384 3.427 5.173 1 85.18 76 SER B O 1
ATOM 3318 N N . THR B 1 77 ? 11.96 5.522 5.725 1 86.68 77 THR B N 1
ATOM 3319 C CA . THR B 1 77 ? 10.523 5.373 5.52 1 86.68 77 THR B CA 1
ATOM 3320 C C . THR B 1 77 ? 10.183 5.401 4.033 1 86.68 77 THR B C 1
ATOM 3322 O O . THR B 1 77 ? 9.556 4.474 3.517 1 86.68 77 THR B O 1
ATOM 3325 N N . MET B 1 78 ? 10.705 6.353 3.393 1 86.28 78 MET B N 1
ATOM 3326 C CA . MET B 1 78 ? 10.315 6.57 2.002 1 86.28 78 MET B CA 1
ATOM 3327 C C . MET B 1 78 ? 10.998 5.564 1.082 1 86.28 78 MET B C 1
ATOM 3329 O O . MET B 1 78 ? 10.54 5.33 -0.038 1 86.28 78 MET B O 1
ATOM 3333 N N . GLY B 1 79 ? 12.069 5.057 1.56 1 79.66 79 GLY B N 1
ATOM 3334 C CA . GLY B 1 79 ? 12.722 4.012 0.787 1 79.66 79 GLY B CA 1
ATOM 3335 C C . GLY B 1 79 ? 11.994 2.683 0.846 1 79.66 79 GLY B C 1
ATOM 3336 O O . GLY B 1 79 ? 12.231 1.802 0.017 1 79.66 79 GLY B O 1
ATOM 3337 N N . LYS B 1 80 ? 11.056 2.607 1.751 1 80.85 80 LYS B N 1
ATOM 3338 C CA . LYS B 1 80 ? 10.336 1.354 1.959 1 80.85 80 LYS B CA 1
ATOM 3339 C C . LYS B 1 80 ? 8.831 1.551 1.803 1 80.85 80 LYS B C 1
ATOM 3341 O O . LYS B 1 80 ? 8.039 0.754 2.309 1 80.85 80 LYS B O 1
ATOM 3346 N N . ALA B 1 81 ? 8.528 2.623 1.224 1 88.08 81 ALA B N 1
ATOM 3347 C CA . ALA B 1 81 ? 7.104 2.911 1.077 1 88.08 81 ALA B CA 1
ATOM 3348 C C . ALA B 1 81 ? 6.795 3.454 -0.315 1 88.08 81 ALA B C 1
ATOM 3350 O O . ALA B 1 81 ? 7.482 4.355 -0.803 1 88.08 81 ALA B O 1
ATOM 3351 N N . TYR B 1 82 ? 5.937 2.826 -0.961 1 90.32 82 TYR B N 1
ATOM 3352 C CA . TYR B 1 82 ? 5.427 3.277 -2.25 1 90.32 82 TYR B CA 1
ATOM 3353 C C . TYR B 1 82 ? 3.904 3.223 -2.283 1 90.32 82 TYR B C 1
ATOM 3355 O O . TYR B 1 82 ? 3.313 2.142 -2.227 1 90.32 82 TYR B O 1
ATOM 3363 N N . HIS B 1 83 ? 3.329 4.354 -2.345 1 95.46 83 HIS B N 1
ATOM 3364 C CA . HIS B 1 83 ? 1.876 4.477 -2.38 1 95.46 83 HIS B CA 1
ATOM 3365 C C . HIS B 1 83 ? 1.449 5.785 -3.037 1 95.46 83 HIS B C 1
ATOM 3367 O O . HIS B 1 83 ? 2.087 6.821 -2.839 1 95.46 83 HIS B O 1
ATOM 3373 N N . ARG B 1 84 ? 0.399 5.773 -3.67 1 95.49 84 ARG B N 1
ATOM 3374 C CA . ARG B 1 84 ? -0.036 6.917 -4.463 1 95.49 84 ARG B CA 1
ATOM 3375 C C . ARG B 1 84 ? -0.397 8.099 -3.569 1 95.49 84 ARG B C 1
ATOM 3377 O O . ARG B 1 84 ? -0.524 9.229 -4.046 1 95.49 84 ARG B O 1
ATOM 3384 N N . ASN B 1 85 ? -0.637 7.878 -2.288 1 97.55 85 ASN B N 1
ATOM 3385 C CA . ASN B 1 85 ? -0.995 8.961 -1.378 1 97.55 85 ASN B CA 1
ATOM 3386 C C . ASN B 1 85 ? 0.184 9.369 -0.499 1 97.55 85 ASN B C 1
ATOM 3388 O O . ASN B 1 85 ? -0.002 10.001 0.542 1 97.55 85 ASN B O 1
ATOM 3392 N N . LEU B 1 86 ? 1.399 9.006 -0.862 1 96.92 86 LEU B N 1
ATOM 3393 C CA . LEU B 1 86 ? 2.646 9.458 -0.256 1 96.92 86 LEU B CA 1
ATOM 3394 C C . LEU B 1 86 ? 3.511 10.194 -1.274 1 96.92 86 LEU B C 1
ATOM 3396 O O . LEU B 1 86 ? 3.6 9.781 -2.432 1 96.92 86 LEU B O 1
ATOM 3400 N N . VAL B 1 87 ? 4.1 11.25 -0.828 1 96.15 87 VAL B N 1
ATOM 3401 C CA . VAL B 1 87 ? 5.017 11.957 -1.715 1 96.15 87 VAL B CA 1
ATOM 3402 C C . VAL B 1 87 ? 6.185 11.045 -2.084 1 96.15 87 VAL B C 1
ATOM 3404 O O . VAL B 1 87 ? 6.712 10.325 -1.232 1 96.15 87 VAL B O 1
ATOM 3407 N N . LYS B 1 88 ? 6.602 11.152 -3.243 1 92.73 88 LYS B N 1
ATOM 3408 C CA . LYS B 1 88 ? 7.682 10.299 -3.727 1 92.73 88 LYS B CA 1
ATOM 3409 C C . LYS B 1 88 ? 9.044 10.938 -3.471 1 92.73 88 LYS B C 1
ATOM 3411 O O . LYS B 1 88 ? 9.216 12.143 -3.664 1 92.73 88 LYS B O 1
ATOM 3416 N N . LEU B 1 89 ? 9.934 10.1 -3.066 1 92.65 89 LEU B N 1
ATOM 3417 C CA . LEU B 1 89 ? 11.33 10.497 -2.914 1 92.65 89 LEU B CA 1
ATOM 3418 C C . LEU B 1 89 ? 12.145 10.098 -4.14 1 92.65 89 LEU B C 1
ATOM 3420 O O . LEU B 1 89 ? 12.3 8.909 -4.428 1 92.65 89 LEU B O 1
ATOM 3424 N N . TYR B 1 90 ? 12.693 11.054 -4.825 1 91.6 90 TYR B N 1
ATOM 3425 C CA . TYR B 1 90 ? 13.45 10.771 -6.04 1 91.6 90 TYR B CA 1
ATOM 3426 C C . TYR B 1 90 ? 14.93 10.585 -5.73 1 91.6 90 TYR B C 1
ATOM 3428 O O . TYR B 1 90 ? 15.639 9.885 -6.456 1 91.6 90 TYR B O 1
ATOM 3436 N N . GLY B 1 91 ? 15.343 11.229 -4.692 1 92.64 91 GLY B N 1
ATOM 3437 C CA . GLY B 1 91 ? 16.766 11.115 -4.415 1 92.64 91 GLY B CA 1
ATOM 3438 C C . GLY B 1 91 ? 17.189 11.847 -3.155 1 92.64 91 GLY B C 1
ATOM 3439 O O . GLY B 1 91 ? 16.344 12.292 -2.375 1 92.64 91 GLY B O 1
ATOM 3440 N N . TYR B 1 92 ? 18.521 11.868 -2.946 1 93.4 92 TYR B N 1
ATOM 3441 C CA . TYR B 1 92 ? 19.076 12.465 -1.736 1 93.4 92 TYR B CA 1
ATOM 3442 C C . TYR B 1 92 ? 20.507 12.935 -1.968 1 93.4 92 TYR B C 1
ATOM 3444 O O . TYR B 1 92 ? 21.165 12.5 -2.916 1 93.4 92 TYR B O 1
ATOM 3452 N N . CYS B 1 93 ? 20.874 13.857 -1.208 1 94.52 93 CYS B N 1
ATOM 3453 C CA . CYS B 1 93 ? 22.26 14.29 -1.071 1 94.52 93 CYS B CA 1
ATOM 3454 C C . CYS B 1 93 ? 22.747 14.116 0.363 1 94.52 93 CYS B C 1
ATOM 3456 O O . CYS B 1 93 ? 22.154 14.663 1.295 1 94.52 93 CYS B O 1
ATOM 3458 N N . PHE B 1 94 ? 23.754 13.324 0.546 1 91.97 94 PHE B N 1
ATOM 3459 C CA . PHE B 1 94 ? 24.365 13.116 1.853 1 91.97 94 PHE B CA 1
ATOM 3460 C C . PHE B 1 94 ? 25.856 13.431 1.811 1 91.97 94 PHE B C 1
ATOM 3462 O O . PHE B 1 94 ? 26.684 12.524 1.704 1 91.97 94 PHE B O 1
ATOM 3469 N N . GLU B 1 95 ? 26.144 14.625 1.879 1 90.28 95 GLU B N 1
ATOM 3470 C CA . GLU B 1 95 ? 27.514 15.127 1.927 1 90.28 95 GLU B CA 1
ATOM 3471 C C . GLU B 1 95 ? 27.799 15.831 3.25 1 90.28 95 GLU B C 1
ATOM 3473 O O . GLU B 1 95 ? 26.873 16.172 3.99 1 90.28 95 GLU B O 1
ATOM 3478 N N . GLN B 1 96 ? 29.011 15.974 3.58 1 85.09 96 GLN B N 1
ATOM 3479 C CA . GLN B 1 96 ? 29.413 16.587 4.841 1 85.09 96 GLN B CA 1
ATOM 3480 C C . GLN B 1 96 ? 28.761 17.955 5.021 1 85.09 96 GLN B C 1
ATOM 3482 O O . GLN B 1 96 ? 28.262 18.274 6.103 1 85.09 96 GLN B O 1
ATOM 3487 N N . ASN B 1 97 ? 28.69 18.728 3.993 1 86.21 97 ASN B N 1
ATOM 3488 C CA . ASN B 1 97 ? 28.232 20.107 4.124 1 86.21 97 ASN B CA 1
ATOM 3489 C C . ASN B 1 97 ? 26.772 20.255 3.707 1 86.21 97 ASN B C 1
ATOM 3491 O O . ASN B 1 97 ? 26.227 21.36 3.72 1 86.21 97 ASN B O 1
ATOM 3495 N N . MET B 1 98 ? 26.174 19.147 3.357 1 91.43 98 MET B N 1
ATOM 3496 C CA . MET B 1 98 ? 24.792 19.294 2.912 1 91.43 98 MET B CA 1
ATOM 3497 C C . MET B 1 98 ? 24.038 17.974 3.029 1 91.43 98 MET B C 1
ATOM 3499 O O . MET B 1 98 ? 24.512 16.94 2.556 1 91.43 98 MET B O 1
ATOM 3503 N N . LYS B 1 99 ? 22.944 18.002 3.663 1 92.44 99 LYS B N 1
ATOM 3504 C CA . LYS B 1 99 ? 21.929 16.953 3.631 1 92.44 99 LYS B CA 1
ATOM 3505 C C . LYS B 1 99 ? 20.645 17.452 2.975 1 92.44 99 LYS B C 1
ATOM 3507 O O . LYS B 1 99 ? 20.107 18.491 3.362 1 92.44 99 LYS B O 1
ATOM 3512 N N . ALA B 1 100 ? 20.265 16.759 1.923 1 95.04 100 ALA B N 1
ATOM 3513 C CA . ALA B 1 100 ? 19.083 17.217 1.196 1 95.04 100 ALA B CA 1
ATOM 3514 C C . ALA B 1 100 ? 18.274 16.037 0.666 1 95.04 100 ALA B C 1
ATOM 3516 O O . ALA B 1 100 ? 18.8 14.931 0.52 1 95.04 100 ALA B O 1
ATOM 3517 N N . LEU B 1 101 ? 17.078 16.274 0.463 1 94.35 101 LEU B N 1
ATOM 3518 C CA . LEU B 1 101 ? 16.139 15.3 -0.084 1 94.35 101 LEU B CA 1
ATOM 3519 C C . LEU B 1 101 ? 15.445 15.852 -1.325 1 94.35 101 LEU B C 1
ATOM 3521 O O . LEU B 1 101 ? 15.073 17.027 -1.362 1 94.35 101 LEU B O 1
ATOM 3525 N N . VAL B 1 102 ? 15.312 15.056 -2.325 1 95.57 102 VAL B N 1
ATOM 3526 C CA . VAL B 1 102 ? 14.678 15.449 -3.579 1 95.57 102 VAL B CA 1
ATOM 3527 C C . VAL B 1 102 ? 13.34 14.729 -3.73 1 95.57 102 VAL B C 1
ATOM 3529 O O . VAL B 1 102 ? 13.297 13.503 -3.851 1 95.57 102 VAL B O 1
ATOM 3532 N N . TYR B 1 103 ? 12.263 15.517 -3.807 1 95.39 103 TYR B N 1
ATOM 3533 C CA . TYR B 1 103 ? 10.914 14.966 -3.863 1 95.39 103 TYR B CA 1
ATOM 3534 C C . TYR B 1 103 ? 10.228 15.335 -5.173 1 95.39 103 TYR B C 1
ATOM 3536 O O . TYR B 1 103 ? 10.67 16.245 -5.878 1 95.39 103 TYR B O 1
ATOM 3544 N N . GLU B 1 104 ? 9.202 14.536 -5.444 1 94.55 104 GLU B N 1
ATOM 3545 C CA . GLU B 1 104 ? 8.275 14.992 -6.476 1 94.55 104 GLU B CA 1
ATOM 3546 C C . GLU B 1 104 ? 7.659 16.34 -6.108 1 94.55 104 GLU B C 1
ATOM 3548 O O . GLU B 1 104 ? 7.335 16.583 -4.944 1 94.55 104 GLU B O 1
ATOM 3553 N N . TYR B 1 105 ? 7.528 17.188 -7.055 1 96.64 105 TYR B N 1
ATOM 3554 C CA . TYR B 1 105 ? 6.983 18.523 -6.831 1 96.64 105 TYR B CA 1
ATOM 3555 C C . TYR B 1 105 ? 5.461 18.486 -6.762 1 96.64 105 TYR B C 1
ATOM 3557 O O . TYR B 1 105 ? 4.806 17.927 -7.645 1 96.64 105 TYR B O 1
ATOM 3565 N N . MET B 1 106 ? 4.882 19.033 -5.739 1 95.74 106 MET B N 1
ATOM 3566 C CA . MET B 1 106 ? 3.441 19.14 -5.535 1 95.74 106 MET B CA 1
ATOM 3567 C C . MET B 1 106 ? 2.942 20.536 -5.894 1 95.74 106 MET B C 1
ATOM 3569 O O . MET B 1 106 ? 2.989 21.448 -5.066 1 95.74 106 MET B O 1
ATOM 3573 N N . GLU B 1 107 ? 2.346 20.668 -7.007 1 92.92 107 GLU B N 1
ATOM 3574 C CA . GLU B 1 107 ? 2.113 21.952 -7.661 1 92.92 107 GLU B CA 1
ATOM 3575 C C . GLU B 1 107 ? 0.991 22.725 -6.975 1 92.92 107 GLU B C 1
ATOM 3577 O O . GLU B 1 107 ? 0.985 23.958 -6.982 1 92.92 107 GLU B O 1
ATOM 3582 N N . ASN B 1 108 ? 0.064 22.09 -6.35 1 92.31 108 ASN B N 1
ATOM 3583 C CA . ASN B 1 108 ? -1.117 22.777 -5.838 1 92.31 108 ASN B CA 1
ATOM 3584 C C . ASN B 1 108 ? -0.984 23.089 -4.35 1 92.31 108 ASN B C 1
ATOM 3586 O O . ASN B 1 108 ? -1.958 23.477 -3.704 1 92.31 108 ASN B O 1
ATOM 3590 N N . GLY B 1 109 ? 0.268 22.82 -3.8 1 91.91 109 GLY B N 1
ATOM 3591 C CA . GLY B 1 109 ? 0.568 23.251 -2.444 1 91.91 109 GLY B CA 1
ATOM 3592 C C . GLY B 1 109 ? -0.011 22.333 -1.384 1 91.91 109 GLY B C 1
ATOM 3593 O O . GLY B 1 109 ? -0.175 21.133 -1.617 1 91.91 109 GLY B O 1
ATOM 3594 N N . SER B 1 110 ? -0.182 22.909 -0.215 1 93.93 110 SER B N 1
ATOM 3595 C CA . SER B 1 110 ? -0.562 22.118 0.951 1 93.93 110 SER B CA 1
ATOM 3596 C C . SER B 1 110 ? -2.007 22.391 1.357 1 93.93 110 SER B C 1
ATOM 3598 O O . SER B 1 110 ? -2.566 23.436 1.018 1 93.93 110 SER B O 1
ATOM 3600 N N . LEU B 1 111 ? -2.583 21.51 2.058 1 95.25 111 LEU B N 1
ATOM 3601 C CA . LEU B 1 111 ? -3.971 21.576 2.503 1 95.25 111 LEU B CA 1
ATOM 3602 C C . LEU B 1 111 ? -4.199 22.794 3.391 1 95.25 111 LEU B C 1
ATOM 3604 O O . LEU B 1 111 ? -5.246 23.441 3.308 1 95.25 111 LEU B O 1
ATOM 3608 N N . ASP B 1 112 ? -3.258 23.118 4.286 1 92.87 112 ASP B N 1
ATOM 3609 C CA . ASP B 1 112 ? -3.438 24.244 5.197 1 92.87 112 ASP B CA 1
ATOM 3610 C C . ASP B 1 112 ? -3.586 25.555 4.428 1 92.87 112 ASP B C 1
ATOM 3612 O O . ASP B 1 112 ? -4.422 26.392 4.773 1 92.87 112 ASP B O 1
ATOM 3616 N N . LYS B 1 113 ? -2.855 25.693 3.352 1 90.8 113 LYS B N 1
ATOM 3617 C CA . LYS B 1 113 ? -2.965 26.9 2.538 1 90.8 113 LYS B CA 1
ATOM 3618 C C . LYS B 1 113 ? -4.333 26.989 1.869 1 90.8 113 LYS B C 1
ATOM 3620 O O . LYS B 1 113 ? -4.898 28.078 1.742 1 90.8 113 LYS B O 1
ATOM 3625 N N . ILE B 1 114 ? -4.803 25.897 1.476 1 90.45 114 ILE B N 1
ATOM 3626 C CA . ILE B 1 114 ? -6.102 25.849 0.815 1 90.45 114 ILE B CA 1
ATOM 3627 C C . ILE B 1 114 ? -7.209 26.128 1.83 1 90.45 114 ILE B C 1
ATOM 3629 O O . ILE B 1 114 ? -8.162 26.853 1.536 1 90.45 114 ILE B O 1
ATOM 3633 N N . LEU B 1 115 ? -7.053 25.656 3.003 1 90.63 115 LEU B N 1
ATOM 3634 C CA . LEU B 1 115 ? -8.088 25.774 4.025 1 90.63 115 LEU B CA 1
ATOM 3635 C C . LEU B 1 115 ? -8.119 27.184 4.606 1 90.63 115 LEU B C 1
ATOM 3637 O O . LEU B 1 115 ? -9.195 27.743 4.833 1 90.63 115 LEU B O 1
ATOM 3641 N N . TYR B 1 116 ? -6.927 27.744 4.828 1 87.52 116 TYR B N 1
ATOM 3642 C CA . TYR B 1 116 ? -6.871 28.941 5.659 1 87.52 116 TYR B CA 1
ATOM 3643 C C . TYR B 1 116 ? -6.626 30.183 4.811 1 87.52 116 TYR B C 1
ATOM 3645 O O . TYR B 1 116 ? -6.919 31.302 5.238 1 87.52 116 TYR B O 1
ATOM 3653 N N . GLU B 1 117 ? -5.919 30.086 3.727 1 77.8 117 GLU B N 1
ATOM 3654 C CA . GLU B 1 117 ? -5.529 31.263 2.958 1 77.8 117 GLU B CA 1
ATOM 3655 C C . GLU B 1 117 ? -6.399 31.424 1.715 1 77.8 117 GLU B C 1
ATOM 3657 O O . GLU B 1 117 ? -6.382 32.475 1.07 1 77.8 117 GLU B O 1
ATOM 3662 N N . ASN B 1 118 ? -7.541 30.872 1.511 1 63.47 118 ASN B N 1
ATOM 3663 C CA . ASN B 1 118 ? -8.513 30.908 0.424 1 63.47 118 ASN B CA 1
ATOM 3664 C C . ASN B 1 118 ? -7.829 30.938 -0.94 1 63.47 118 ASN B C 1
ATOM 3666 O O . ASN B 1 118 ? -8.302 31.603 -1.863 1 63.47 118 ASN B O 1
ATOM 3670 N N . HIS B 1 119 ? -6.565 30.62 -1.095 1 52.73 119 HIS B N 1
ATOM 3671 C CA . HIS B 1 119 ? -5.758 30.891 -2.28 1 52.73 119 HIS B CA 1
ATOM 3672 C C . HIS B 1 119 ? -6.389 30.282 -3.527 1 52.73 119 HIS B C 1
ATOM 3674 O O . HIS B 1 119 ? -6.227 30.809 -4.63 1 52.73 119 HIS B O 1
ATOM 3680 N N . HIS B 1 120 ? -6.834 29.137 -3.634 1 51.91 120 HIS B N 1
ATOM 3681 C CA . HIS B 1 120 ? -7.189 28.577 -4.934 1 51.91 120 HIS B CA 1
ATOM 3682 C C . HIS B 1 120 ? -8.697 28.611 -5.155 1 51.91 120 HIS B C 1
ATOM 3684 O O . HIS B 1 120 ? -9.204 28.004 -6.101 1 51.91 120 HIS B O 1
ATOM 3690 N N . GLY B 1 121 ? -9.404 29.773 -4.744 1 54.56 121 GLY B N 1
ATOM 3691 C CA . GLY B 1 121 ? -10.754 30.154 -5.126 1 54.56 121 GLY B CA 1
ATOM 3692 C C . GLY B 1 121 ? -11.768 29.045 -4.919 1 54.56 121 GLY B C 1
ATOM 3693 O O . GLY B 1 121 ? -12.939 29.312 -4.637 1 54.56 121 GLY B O 1
ATOM 3694 N N . GLY B 1 122 ? -11.911 27.757 -4.861 1 63.72 122 GLY B N 1
ATOM 3695 C CA . GLY B 1 122 ? -13.07 27.065 -4.32 1 63.72 122 GLY B CA 1
ATOM 3696 C C . GLY B 1 122 ? -12.998 25.559 -4.491 1 63.72 122 GLY B C 1
ATOM 3697 O O . GLY B 1 122 ? -13.241 25.04 -5.582 1 63.72 122 GLY B O 1
ATOM 3698 N N . ILE B 1 123 ? -12.168 24.942 -3.767 1 80.55 123 ILE B N 1
ATOM 3699 C CA . ILE B 1 123 ? -12.329 23.494 -3.682 1 80.55 123 ILE B CA 1
ATOM 3700 C C . ILE B 1 123 ? -13.68 23.161 -3.052 1 80.55 123 ILE B C 1
ATOM 3702 O O . ILE B 1 123 ? -14.034 23.705 -2.003 1 80.55 123 ILE B O 1
ATOM 3706 N N . ASP B 1 124 ? -14.457 22.475 -3.893 1 87.19 124 ASP B N 1
ATOM 3707 C CA . ASP B 1 124 ? -15.789 22.118 -3.414 1 87.19 124 ASP B CA 1
ATOM 3708 C C . ASP B 1 124 ? -15.714 21.025 -2.35 1 87.19 124 ASP B C 1
ATOM 3710 O O . ASP B 1 124 ? -14.65 20.446 -2.12 1 87.19 124 ASP B O 1
ATOM 3714 N N . TRP B 1 125 ? -16.745 20.859 -1.718 1 90.37 125 TRP B N 1
ATOM 3715 C CA . TRP B 1 125 ? -16.801 19.945 -0.581 1 90.37 125 TRP B CA 1
ATOM 3716 C C . TRP B 1 125 ? -16.589 18.504 -1.03 1 90.37 125 TRP B C 1
ATOM 3718 O O . TRP B 1 125 ? -16.024 17.694 -0.291 1 90.37 125 TRP B O 1
ATOM 3728 N N . GLU B 1 126 ? -16.982 18.184 -2.205 1 90.86 126 GLU B N 1
ATOM 3729 C CA . GLU B 1 126 ? -16.729 16.85 -2.741 1 90.86 126 GLU B CA 1
ATOM 3730 C C . GLU B 1 126 ? -15.233 16.558 -2.81 1 90.86 126 GLU B C 1
ATOM 3732 O O . GLU B 1 126 ? -14.796 15.448 -2.497 1 90.86 126 GLU B O 1
ATOM 3737 N N . THR B 1 127 ? -14.556 17.546 -3.16 1 91.83 127 THR B N 1
ATOM 3738 C CA . THR B 1 127 ? -13.105 17.417 -3.236 1 91.83 127 THR B CA 1
ATOM 3739 C C . THR B 1 127 ? -12.502 17.274 -1.841 1 91.83 127 THR B C 1
ATOM 3741 O O . THR B 1 127 ? -11.614 16.446 -1.625 1 91.83 127 THR B O 1
ATOM 3744 N N . PHE B 1 128 ? -13.002 17.997 -0.9 1 92.7 128 PHE B N 1
ATOM 3745 C CA . PHE B 1 128 ? -12.51 17.903 0.47 1 92.7 128 PHE B CA 1
ATOM 3746 C C . PHE B 1 128 ? -12.767 16.515 1.044 1 92.7 128 PHE B C 1
ATOM 3748 O O . PHE B 1 128 ? -11.92 15.962 1.747 1 92.7 128 PHE B O 1
ATOM 3755 N N . TYR B 1 129 ? -13.931 16.06 0.719 1 95.47 129 TYR B N 1
ATOM 3756 C CA . TYR B 1 129 ? -14.249 14.708 1.162 1 95.47 129 TYR B CA 1
ATOM 3757 C C . TYR B 1 129 ? -13.281 13.695 0.561 1 95.47 129 TYR B C 1
ATOM 3759 O O . TYR B 1 129 ? -12.785 12.81 1.262 1 95.47 129 TYR B O 1
ATOM 3767 N N . SER B 1 130 ? -12.99 13.869 -0.681 1 95.88 130 SER B N 1
ATOM 3768 C CA . SER B 1 130 ? -12.045 12.994 -1.366 1 95.88 130 SER B CA 1
ATOM 3769 C C . SER B 1 130 ? -10.656 13.084 -0.743 1 95.88 130 SER B C 1
ATOM 3771 O O . SER B 1 130 ? -9.961 12.074 -0.614 1 95.88 130 SER B O 1
ATOM 3773 N N . ILE B 1 131 ? -10.259 14.229 -0.352 1 96.21 131 ILE B N 1
ATOM 3774 C CA . ILE B 1 131 ? -8.974 14.449 0.301 1 96.21 131 ILE B CA 1
ATOM 3775 C C . ILE B 1 131 ? -8.912 13.652 1.602 1 96.21 131 ILE B C 1
ATOM 3777 O O . ILE B 1 131 ? -7.914 12.984 1.882 1 96.21 131 ILE B O 1
ATOM 3781 N N . ALA B 1 132 ? -9.98 13.693 2.315 1 97.51 132 ALA B N 1
ATOM 3782 C CA . ALA B 1 132 ? -10.041 12.952 3.573 1 97.51 132 ALA B CA 1
ATOM 3783 C C . ALA B 1 132 ? -9.896 11.452 3.333 1 97.51 132 ALA B C 1
ATOM 3785 O O . ALA B 1 132 ? -9.098 10.786 3.996 1 97.51 132 ALA B O 1
ATOM 3786 N N . VAL B 1 133 ? -10.579 10.999 2.359 1 98.05 133 VAL B N 1
ATOM 3787 C CA . VAL B 1 133 ? -10.575 9.573 2.052 1 98.05 133 VAL B CA 1
ATOM 3788 C C . VAL B 1 133 ? -9.181 9.145 1.598 1 98.05 133 VAL B C 1
ATOM 3790 O O . VAL B 1 133 ? -8.645 8.143 2.079 1 98.05 133 VAL B O 1
ATOM 3793 N N . GLN B 1 134 ? -8.615 9.839 0.73 1 98.06 134 GLN B N 1
ATOM 3794 C CA . GLN B 1 134 ? -7.32 9.48 0.161 1 98.06 134 GLN B CA 1
ATOM 3795 C C . GLN B 1 134 ? -6.208 9.615 1.197 1 98.06 134 GLN B C 1
ATOM 3797 O O . GLN B 1 134 ? -5.269 8.817 1.215 1 98.06 134 GLN B O 1
ATOM 3802 N N . THR B 1 135 ? -6.281 10.591 2.055 1 98.6 135 THR B N 1
ATOM 3803 C CA . THR B 1 135 ? -5.321 10.697 3.148 1 98.6 135 THR B CA 1
ATOM 3804 C C . THR B 1 135 ? -5.429 9.494 4.08 1 98.6 135 THR B C 1
ATOM 3806 O O . THR B 1 135 ? -4.413 8.939 4.506 1 98.6 135 THR B O 1
ATOM 3809 N N . ALA B 1 136 ? -6.647 9.12 4.344 1 98.66 136 ALA B N 1
ATOM 3810 C CA . ALA B 1 136 ? -6.865 7.934 5.168 1 98.66 136 ALA B CA 1
ATOM 3811 C C . ALA B 1 136 ? -6.24 6.698 4.528 1 98.66 136 ALA B C 1
ATOM 3813 O O . ALA B 1 136 ? -5.645 5.867 5.218 1 98.66 136 ALA B O 1
ATOM 3814 N N . ARG B 1 137 ? -6.308 6.584 3.278 1 97.96 137 ARG B N 1
ATOM 3815 C CA . ARG B 1 137 ? -5.709 5.464 2.559 1 97.96 137 ARG B CA 1
ATOM 3816 C C . ARG B 1 137 ? -4.191 5.471 2.702 1 97.96 137 ARG B C 1
ATOM 3818 O O . ARG B 1 137 ? -3.572 4.417 2.861 1 97.96 137 ARG B O 1
ATOM 3825 N N . GLY B 1 138 ? -3.615 6.622 2.584 1 98.19 138 GLY B N 1
ATOM 3826 C CA . GLY B 1 138 ? -2.185 6.727 2.821 1 98.19 138 GLY B CA 1
ATOM 3827 C C . GLY B 1 138 ? -1.771 6.246 4.199 1 98.19 138 GLY B C 1
ATOM 3828 O O . GLY B 1 138 ? -0.792 5.509 4.337 1 98.19 138 GLY B O 1
ATOM 3829 N N . LEU B 1 139 ? -2.532 6.632 5.151 1 98.54 139 LEU B N 1
ATOM 3830 C CA . LEU B 1 139 ? -2.237 6.232 6.523 1 98.54 139 LEU B CA 1
ATOM 3831 C C . LEU B 1 139 ? -2.439 4.732 6.707 1 98.54 139 LEU B C 1
ATOM 3833 O O . LEU B 1 139 ? -1.672 4.08 7.42 1 98.54 139 LEU B O 1
ATOM 3837 N N . LEU B 1 140 ? -3.52 4.252 6.115 1 97.69 140 LEU B N 1
ATOM 3838 C CA . LEU B 1 140 ? -3.744 2.811 6.159 1 97.69 140 LEU B CA 1
ATOM 3839 C C . LEU B 1 140 ? -2.526 2.055 5.639 1 97.69 140 LEU B C 1
ATOM 3841 O O . LEU B 1 140 ? -2.086 1.081 6.254 1 97.69 140 LEU B O 1
ATOM 3845 N N . TYR B 1 141 ? -1.946 2.461 4.601 1 97.52 141 TYR B N 1
ATOM 3846 C CA . TYR B 1 141 ? -0.761 1.822 4.04 1 97.52 141 TYR B CA 1
ATOM 3847 C C . TYR B 1 141 ? 0.411 1.898 5.01 1 97.52 141 TYR B C 1
ATOM 3849 O O . TYR B 1 141 ? 1.127 0.913 5.207 1 97.52 141 TYR B O 1
ATOM 3857 N N . LEU B 1 142 ? 0.623 3.059 5.572 1 97.25 142 LEU B N 1
ATOM 3858 C CA . LEU B 1 142 ? 1.722 3.211 6.519 1 97.25 142 LEU B CA 1
ATOM 3859 C C . LEU B 1 142 ? 1.59 2.219 7.669 1 97.25 142 LEU B C 1
ATOM 3861 O O . LEU B 1 142 ? 2.591 1.684 8.151 1 97.25 142 LEU B O 1
ATOM 3865 N N . HIS B 1 143 ? 0.407 1.965 8.033 1 96.5 143 HIS B N 1
ATOM 3866 C CA . HIS B 1 143 ? 0.168 1.163 9.228 1 96.5 143 HIS B CA 1
ATOM 3867 C C . HIS B 1 143 ? 0.164 -0.327 8.9 1 96.5 143 HIS B C 1
ATOM 3869 O O . HIS B 1 143 ? 0.53 -1.152 9.74 1 96.5 143 HIS B O 1
ATOM 3875 N N . ASP B 1 144 ? -0.206 -0.627 7.603 1 93.42 144 ASP B N 1
ATOM 3876 C CA . ASP B 1 144 ? -0.498 -2.042 7.394 1 93.42 144 ASP B CA 1
ATOM 3877 C C . ASP B 1 144 ? 0.145 -2.55 6.106 1 93.42 144 ASP B C 1
ATOM 3879 O O . ASP B 1 144 ? 0.078 -3.743 5.801 1 93.42 144 ASP B O 1
ATOM 3883 N N . GLY B 1 145 ? 0.757 -1.732 5.395 1 93.34 145 GLY B N 1
ATOM 3884 C CA . GLY B 1 145 ? 1.196 -2.107 4.061 1 93.34 145 GLY B CA 1
ATOM 3885 C C . GLY B 1 145 ? 2.573 -2.743 4.042 1 93.34 14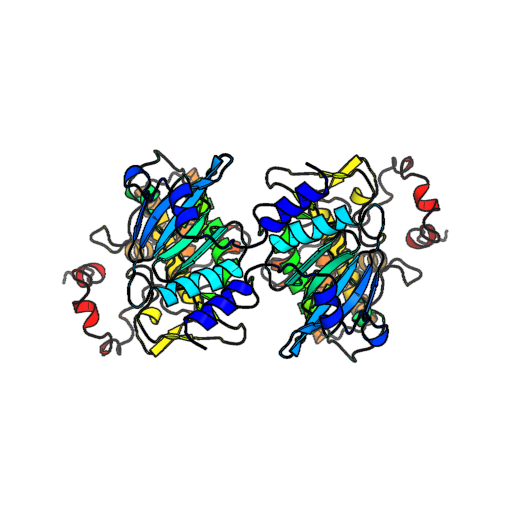5 GLY B C 1
ATOM 3886 O O . GLY B 1 145 ? 2.849 -3.616 3.216 1 93.34 145 GLY B O 1
ATOM 3887 N N . GLY B 1 146 ? 3.419 -2.313 4.885 1 91.54 146 GLY B N 1
ATOM 3888 C CA . GLY B 1 146 ? 4.8 -2.769 4.857 1 91.54 146 GLY B CA 1
ATOM 3889 C C . GLY B 1 146 ? 5.094 -3.844 5.885 1 91.54 146 GLY B C 1
ATOM 3890 O O . GLY B 1 146 ? 4.224 -4.206 6.68 1 91.54 146 GLY B O 1
ATOM 3891 N N . ASP B 1 147 ? 6.323 -4.401 5.815 1 89.31 147 ASP B N 1
ATOM 3892 C CA . ASP B 1 147 ? 6.774 -5.387 6.793 1 89.31 147 ASP B CA 1
ATOM 3893 C C . ASP B 1 147 ? 6.837 -4.781 8.194 1 89.31 147 ASP B C 1
ATOM 3895 O O . ASP B 1 147 ? 6.657 -5.486 9.189 1 89.31 147 ASP B O 1
ATOM 3899 N N . GLU B 1 148 ? 7.128 -3.498 8.133 1 91.31 148 GLU B N 1
ATOM 3900 C CA . GLU B 1 148 ? 7.07 -2.716 9.364 1 91.31 148 GLU B CA 1
ATOM 3901 C C . GLU B 1 148 ? 5.961 -1.669 9.302 1 91.31 148 GLU B C 1
ATOM 3903 O O . GLU B 1 148 ? 5.605 -1.198 8.22 1 91.31 148 GLU B O 1
ATOM 3908 N N . ARG B 1 149 ? 5.489 -1.424 10.519 1 93.18 149 ARG B N 1
ATOM 3909 C CA . ARG B 1 149 ? 4.537 -0.324 10.635 1 93.18 149 ARG B CA 1
ATOM 3910 C C . ARG B 1 149 ? 5.258 1.018 10.706 1 93.18 149 ARG B C 1
ATOM 3912 O O . ARG B 1 149 ? 6.302 1.135 11.351 1 93.18 149 ARG B O 1
ATOM 3919 N N . ILE B 1 150 ? 4.703 1.985 10.035 1 95.02 150 ILE B N 1
ATOM 3920 C CA . ILE B 1 150 ? 5.281 3.324 10.08 1 95.02 150 ILE B CA 1
ATOM 3921 C C . ILE B 1 150 ? 4.382 4.246 10.901 1 95.02 150 ILE B C 1
ATOM 3923 O O . ILE B 1 150 ? 3.197 4.402 10.594 1 95.02 150 ILE B O 1
ATOM 3927 N N . ILE B 1 151 ? 4.921 4.777 11.924 1 95.49 151 ILE B N 1
ATOM 3928 C CA . ILE B 1 151 ? 4.251 5.825 12.686 1 95.49 151 ILE B CA 1
ATOM 3929 C C . ILE B 1 151 ? 4.755 7.194 12.234 1 95.49 151 ILE B C 1
ATOM 3931 O O . ILE B 1 151 ? 5.953 7.478 12.308 1 95.49 151 ILE B O 1
ATOM 3935 N N . HIS B 1 152 ? 3.922 8.046 11.819 1 96.01 152 HIS B N 1
ATOM 3936 C CA . HIS B 1 152 ? 4.303 9.311 11.2 1 96.01 152 HIS B CA 1
ATOM 3937 C C . HIS B 1 152 ? 4.627 10.365 12.254 1 96.01 152 HIS B C 1
ATOM 3939 O O . HIS B 1 152 ? 5.629 11.075 12.14 1 96.01 152 HIS B O 1
ATOM 3945 N N . TYR B 1 153 ? 3.701 10.593 13.285 1 94.97 153 TYR B N 1
ATOM 3946 C CA . TYR B 1 153 ? 3.801 11.456 14.457 1 94.97 153 TYR B CA 1
ATOM 3947 C C . TYR B 1 153 ? 3.435 12.894 14.108 1 94.97 153 TYR B C 1
ATOM 3949 O O . TYR B 1 153 ? 3.289 13.736 14.997 1 94.97 153 TYR B O 1
ATOM 3957 N N . ASP B 1 154 ? 3.2 13.179 12.852 1 94.66 154 ASP B N 1
ATOM 3958 C CA . ASP B 1 154 ? 2.998 14.59 12.536 1 94.66 154 ASP B CA 1
ATOM 3959 C C . ASP B 1 154 ? 1.969 14.761 11.42 1 94.66 154 ASP B C 1
ATOM 3961 O O . ASP B 1 154 ? 2.19 15.524 10.477 1 94.66 154 ASP B O 1
ATOM 3965 N N . ILE B 1 155 ? 0.866 14.086 11.49 1 97.81 155 ILE B N 1
ATOM 3966 C CA . ILE B 1 155 ? -0.225 14.261 10.538 1 97.81 155 ILE B CA 1
ATOM 3967 C C . ILE B 1 155 ? -0.94 15.583 10.809 1 97.81 155 ILE B C 1
ATOM 3969 O O . ILE B 1 155 ? -1.406 15.826 11.924 1 97.81 155 ILE B O 1
ATOM 3973 N N . LYS B 1 156 ? -0.959 16.467 9.87 1 96.55 156 LYS B N 1
ATOM 3974 C CA . LYS B 1 156 ? -1.635 17.76 9.924 1 96.55 156 LYS B CA 1
ATOM 3975 C C . LYS B 1 156 ? -1.849 18.327 8.523 1 96.55 156 LYS B C 1
ATOM 3977 O O . LYS B 1 156 ? -1.286 17.821 7.55 1 96.55 156 LYS B O 1
ATOM 3982 N N . ALA B 1 157 ? -2.638 19.368 8.408 1 95.59 157 ALA B N 1
ATOM 3983 C CA . ALA B 1 157 ? -3.022 19.931 7.116 1 95.59 157 ALA B CA 1
ATOM 3984 C C . ALA B 1 157 ? -1.798 20.401 6.336 1 95.59 157 ALA B C 1
ATOM 3986 O O . ALA B 1 157 ? -1.745 20.265 5.111 1 95.59 157 ALA B O 1
ATOM 3987 N N . GLY B 1 158 ? -0.793 20.835 7.049 1 93.86 158 GLY B N 1
ATOM 3988 C CA . GLY B 1 158 ? 0.401 21.344 6.394 1 93.86 158 GLY B CA 1
ATOM 3989 C C . GLY B 1 158 ? 1.268 20.251 5.8 1 93.86 158 GLY B C 1
ATOM 3990 O O . GLY B 1 158 ? 2.154 20.526 4.988 1 93.86 158 GLY B O 1
ATOM 3991 N N . ASN B 1 159 ? 1.021 19.016 6.162 1 95.72 159 ASN B N 1
ATOM 3992 C CA . ASN B 1 159 ? 1.823 17.89 5.693 1 95.72 159 ASN B CA 1
ATOM 3993 C C . ASN B 1 159 ? 1.053 17.031 4.694 1 95.72 159 ASN B C 1
ATOM 3995 O O . ASN B 1 159 ? 1.43 15.888 4.432 1 95.72 159 ASN B O 1
ATOM 3999 N N . VAL B 1 160 ? -0.065 17.544 4.208 1 97.41 160 VAL B N 1
ATOM 4000 C CA . VAL B 1 160 ? -0.804 16.975 3.086 1 97.41 160 VAL B CA 1
ATOM 4001 C C . VAL B 1 160 ? -0.705 17.903 1.877 1 97.41 160 VAL B C 1
ATOM 4003 O O . VAL B 1 160 ? -1.278 18.995 1.877 1 97.41 160 VAL B O 1
ATOM 4006 N N . LEU B 1 161 ? 0.002 17.433 0.859 1 96.79 161 LEU B N 1
ATOM 4007 C CA . LEU B 1 161 ? 0.248 18.23 -0.338 1 96.79 161 LEU B CA 1
ATOM 4008 C C . LEU B 1 161 ? -0.567 17.707 -1.516 1 96.79 161 LEU B C 1
ATOM 4010 O O . LEU B 1 161 ? -1.057 16.576 -1.484 1 96.79 161 LEU B O 1
ATOM 4014 N N . PHE B 1 162 ? -0.702 18.558 -2.543 1 95.77 162 PHE B N 1
ATOM 4015 C CA . PHE B 1 162 ? -1.543 18.186 -3.674 1 95.77 162 PHE B CA 1
ATOM 4016 C C . PHE B 1 162 ? -0.742 18.196 -4.971 1 95.77 162 PHE B C 1
ATOM 4018 O O . PHE B 1 162 ? 0.013 19.135 -5.234 1 95.77 162 PHE B O 1
ATOM 4025 N N . ASP B 1 163 ? -0.936 17.116 -5.722 1 93.51 163 ASP B N 1
ATOM 4026 C CA . ASP B 1 163 ? -0.349 17.086 -7.058 1 93.51 163 ASP B CA 1
ATOM 4027 C C . ASP B 1 163 ? -1.187 17.896 -8.044 1 93.51 163 ASP B C 1
ATOM 4029 O O . ASP B 1 163 ? -2.085 18.638 -7.641 1 93.51 163 ASP B O 1
ATOM 4033 N N . LYS B 1 164 ? -0.935 17.765 -9.294 1 89.98 164 LYS B N 1
ATOM 4034 C CA . LYS B 1 164 ? -1.571 18.558 -10.342 1 89.98 164 LYS B CA 1
ATOM 4035 C C . LYS B 1 164 ? -3.069 18.271 -10.415 1 89.98 164 LYS B C 1
ATOM 4037 O O . LYS B 1 164 ? -3.857 19.148 -10.776 1 89.98 164 LYS B O 1
ATOM 4042 N N . ASN B 1 165 ? -3.495 17.097 -10.031 1 87.24 165 ASN B N 1
ATOM 4043 C CA . ASN B 1 165 ? -4.896 16.695 -10.103 1 87.24 165 ASN B CA 1
ATOM 4044 C C . ASN B 1 165 ? -5.584 16.817 -8.746 1 87.24 165 ASN B C 1
ATOM 4046 O O . ASN B 1 165 ? -6.65 16.237 -8.532 1 87.24 165 ASN B O 1
ATOM 4050 N N . PHE B 1 166 ? -4.871 17.43 -7.732 1 90.16 166 PHE B N 1
ATOM 4051 C CA . PHE B 1 166 ? -5.369 17.664 -6.382 1 90.16 166 PHE B CA 1
ATOM 4052 C C . PHE B 1 166 ? -5.52 16.35 -5.625 1 90.16 166 PHE B C 1
ATOM 4054 O O . PHE B 1 166 ? -6.417 16.208 -4.791 1 90.16 166 PHE B O 1
ATOM 4061 N N . SER B 1 167 ? -4.691 15.402 -6.056 1 93.09 167 SER B N 1
ATOM 4062 C CA . SER B 1 167 ? -4.574 14.194 -5.246 1 93.09 167 SER B CA 1
ATOM 4063 C C . SER B 1 167 ? -3.68 14.426 -4.033 1 93.09 167 SER B C 1
ATOM 4065 O O . SER B 1 167 ? -2.541 14.879 -4.172 1 93.09 167 SER B O 1
ATOM 4067 N N . PRO B 1 168 ? -4.207 14.146 -2.899 1 97.31 168 PRO B N 1
ATOM 4068 C CA . PRO B 1 168 ? -3.418 14.425 -1.697 1 97.31 168 PRO B CA 1
ATOM 4069 C C . PRO B 1 168 ? -2.284 13.424 -1.489 1 97.31 168 PRO B C 1
ATOM 4071 O O . PRO B 1 168 ? -2.449 12.233 -1.764 1 97.31 168 PRO B O 1
ATOM 4074 N N . ARG B 1 169 ? -1.15 13.877 -1.014 1 97.82 169 ARG B N 1
ATOM 4075 C CA . ARG B 1 169 ? 0.019 13.075 -0.668 1 97.82 169 ARG B CA 1
ATOM 4076 C C . ARG B 1 169 ? 0.576 13.477 0.694 1 97.82 169 ARG B C 1
ATOM 4078 O O . ARG B 1 169 ? 0.827 14.658 0.943 1 97.82 169 ARG B O 1
ATOM 4085 N N . ILE B 1 170 ? 0.74 12.501 1.522 1 97.93 170 ILE B N 1
ATOM 4086 C CA . ILE B 1 170 ? 1.338 12.742 2.831 1 97.93 170 ILE B CA 1
ATOM 4087 C C . ILE B 1 170 ? 2.844 12.942 2.682 1 97.93 170 ILE B C 1
ATOM 4089 O O . ILE B 1 170 ? 3.501 12.218 1.93 1 97.93 170 ILE B O 1
ATOM 4093 N N . THR B 1 171 ? 3.406 13.89 3.394 1 95.18 171 THR B N 1
ATOM 4094 C CA . THR B 1 171 ? 4.834 14.184 3.342 1 95.18 171 THR B CA 1
ATOM 4095 C C . THR B 1 171 ? 5.393 14.4 4.745 1 95.18 171 THR B C 1
ATOM 4097 O O . THR B 1 171 ? 4.696 14.176 5.738 1 95.18 171 THR B O 1
ATOM 4100 N N . ASN B 1 172 ? 6.709 14.71 4.847 1 91.78 172 ASN B N 1
ATOM 4101 C CA . ASN B 1 172 ? 7.417 15.081 6.068 1 91.78 172 ASN B CA 1
ATOM 4102 C C . ASN B 1 172 ? 7.482 13.919 7.054 1 91.78 172 ASN B C 1
ATOM 4104 O O . ASN B 1 172 ? 6.888 13.98 8.132 1 91.78 172 ASN B O 1
ATOM 4108 N N . PHE B 1 173 ? 8.323 12.985 6.732 1 93.17 173 PHE B N 1
ATOM 4109 C CA . PHE B 1 173 ? 8.489 11.781 7.538 1 93.17 173 PHE B CA 1
ATOM 4110 C C . PHE B 1 173 ? 9.704 11.904 8.45 1 93.17 173 PHE B C 1
ATOM 4112 O O . PHE B 1 173 ? 10.313 10.898 8.821 1 93.17 173 PHE B O 1
ATOM 4119 N N . GLY B 1 174 ? 10.096 13.123 8.767 1 88.81 174 GLY B N 1
ATOM 4120 C CA . GLY B 1 174 ? 11.273 13.37 9.584 1 88.81 174 GLY B CA 1
ATOM 4121 C C . GLY B 1 174 ? 11.141 12.835 10.998 1 88.81 174 GLY B C 1
ATOM 4122 O O . GLY B 1 174 ? 12.139 12.49 11.633 1 88.81 174 GLY B O 1
ATOM 4123 N N . LEU B 1 175 ? 9.951 12.695 11.492 1 89.9 175 LEU B N 1
ATOM 4124 C CA . LEU B 1 175 ? 9.718 12.228 12.854 1 89.9 175 LEU B CA 1
ATOM 4125 C C . LEU B 1 175 ? 9.273 10.769 12.859 1 89.9 175 LEU B C 1
ATOM 4127 O O . LEU B 1 175 ? 9.073 10.181 13.924 1 89.9 175 LEU B O 1
ATOM 4131 N N . ALA B 1 176 ? 9.115 10.185 11.681 1 92.03 176 ALA B N 1
ATOM 4132 C CA . ALA B 1 176 ? 8.513 8.861 11.545 1 92.03 176 ALA B CA 1
ATOM 4133 C C . ALA B 1 176 ? 9.392 7.791 12.187 1 92.03 176 ALA B C 1
ATOM 4135 O O . ALA B 1 176 ? 10.608 7.961 12.296 1 92.03 176 ALA B O 1
ATOM 4136 N N . LYS B 1 177 ? 8.771 6.78 12.588 1 91.17 177 LYS B N 1
ATOM 4137 C CA . LYS B 1 177 ? 9.448 5.631 13.181 1 91.17 177 LYS B CA 1
ATOM 4138 C C . LYS B 1 177 ? 8.937 4.323 12.583 1 91.17 177 LYS B C 1
ATOM 4140 O O . LYS B 1 177 ? 7.737 4.17 12.347 1 91.17 177 LYS B O 1
ATOM 4145 N N . LEU B 1 178 ? 9.841 3.472 12.38 1 89.45 178 LEU B N 1
ATOM 4146 C CA . LEU B 1 178 ? 9.514 2.117 11.949 1 89.45 178 LEU B CA 1
ATOM 4147 C C . LEU B 1 178 ? 9.326 1.195 13.15 1 89.45 178 LEU B C 1
ATOM 4149 O O . LEU B 1 178 ? 10.147 1.191 14.069 1 89.45 178 LEU B O 1
ATOM 4153 N N . MET B 1 179 ? 8.229 0.495 13.108 1 90.1 179 MET B N 1
ATOM 4154 C CA . MET B 1 179 ? 7.909 -0.429 14.192 1 90.1 179 MET B CA 1
ATOM 4155 C C . MET B 1 179 ? 7.67 -1.836 13.654 1 90.1 179 MET B C 1
ATOM 4157 O O . MET B 1 179 ? 6.835 -2.034 12.77 1 90.1 179 MET B O 1
ATOM 4161 N N . LYS B 1 180 ? 8.349 -2.809 14.243 1 87.7 180 LYS B N 1
ATOM 4162 C CA . LYS B 1 180 ? 8.107 -4.2 13.87 1 87.7 180 LYS B CA 1
ATOM 4163 C C . LYS B 1 180 ? 6.67 -4.61 14.181 1 87.7 180 LYS B C 1
ATOM 4165 O O . LYS B 1 180 ? 6.084 -4.143 15.16 1 87.7 180 LYS B O 1
ATOM 4170 N N . ARG B 1 181 ? 6.133 -5.491 13.504 1 84.98 181 ARG B N 1
ATOM 4171 C CA . ARG B 1 181 ? 4.718 -5.838 13.581 1 84.98 181 ARG B CA 1
ATOM 4172 C C . ARG B 1 181 ? 4.41 -6.597 14.867 1 84.98 181 ARG B C 1
ATOM 4174 O O . ARG B 1 181 ? 3.273 -6.585 15.345 1 84.98 181 ARG B O 1
ATOM 4181 N N . ASP B 1 182 ? 5.391 -7.199 15.395 1 84.47 182 ASP B N 1
ATOM 4182 C CA . ASP B 1 182 ? 5.18 -7.952 16.627 1 84.47 182 ASP B CA 1
ATOM 4183 C C . ASP B 1 182 ? 5.261 -7.041 17.85 1 84.47 182 ASP B C 1
ATOM 4185 O O . ASP B 1 182 ? 4.977 -7.469 18.97 1 84.47 182 ASP B O 1
ATOM 4189 N N . ILE B 1 183 ? 5.649 -5.751 17.599 1 82.56 183 ILE B N 1
ATOM 4190 C CA . ILE B 1 183 ? 5.714 -4.762 18.669 1 82.56 183 ILE B CA 1
ATOM 4191 C C . ILE B 1 183 ? 4.405 -3.98 18.729 1 82.56 183 ILE B C 1
ATOM 4193 O O . ILE B 1 183 ? 3.94 -3.455 17.714 1 82.56 183 ILE B O 1
ATOM 4197 N N . MET B 1 184 ? 3.857 -3.928 19.843 1 78.52 184 MET B N 1
ATOM 4198 C CA . MET B 1 184 ? 2.535 -3.322 19.971 1 78.52 184 MET B CA 1
ATOM 4199 C C . MET B 1 184 ? 2.645 -1.854 20.369 1 78.52 184 MET B C 1
ATOM 4201 O O . MET B 1 184 ? 1.741 -1.062 20.095 1 78.52 184 MET B O 1
ATOM 4205 N N . GLN B 1 185 ? 3.783 -1.531 21.118 1 84.65 185 GLN B N 1
ATOM 4206 C CA . GLN B 1 185 ? 3.938 -0.155 21.579 1 84.65 185 GLN B CA 1
ATOM 4207 C C . GLN B 1 185 ? 5.41 0.244 21.631 1 84.65 185 GLN B C 1
ATOM 4209 O O . GLN B 1 185 ? 6.283 -0.606 21.822 1 84.65 185 GLN B O 1
ATOM 4214 N N . ILE B 1 186 ? 5.594 1.546 21.381 1 84.05 186 ILE B N 1
ATOM 4215 C CA . ILE B 1 186 ? 6.946 2.091 21.435 1 84.05 186 ILE B CA 1
ATOM 4216 C C . ILE B 1 186 ? 7.033 3.147 22.535 1 84.05 186 ILE B C 1
ATOM 4218 O O . ILE B 1 186 ? 6.155 4.005 22.652 1 84.05 186 ILE B O 1
ATOM 4222 N N . PRO B 1 187 ? 8.003 3.048 23.33 1 83.39 187 PRO B N 1
ATOM 4223 C CA . PRO B 1 187 ? 8.176 4.092 24.344 1 83.39 187 PRO B CA 1
ATOM 4224 C C . PRO B 1 187 ? 8.589 5.434 23.744 1 83.39 187 PRO B C 1
ATOM 4226 O O . PRO B 1 187 ? 9.373 5.474 22.793 1 83.39 187 PRO B O 1
ATOM 4229 N N . LEU B 1 188 ? 8.019 6.412 24.243 1 83.45 188 LEU B N 1
ATOM 4230 C CA . LEU B 1 188 ? 8.39 7.759 23.823 1 83.45 188 LEU B CA 1
ATOM 4231 C C . LEU B 1 188 ? 9.434 8.353 24.763 1 83.45 188 LEU B C 1
ATOM 4233 O O . LEU B 1 188 ? 9.268 8.317 25.984 1 83.45 188 LEU B O 1
ATOM 4237 N N . THR B 1 189 ? 10.423 8.836 24.205 1 74.46 189 THR B N 1
ATOM 4238 C CA . THR B 1 189 ? 11.463 9.43 25.038 1 74.46 189 THR B CA 1
ATOM 4239 C C . THR B 1 189 ? 11.285 10.943 25.128 1 74.46 189 THR B C 1
ATOM 4241 O O . THR B 1 189 ? 11.783 11.577 26.061 1 74.46 189 THR B O 1
ATOM 4244 N N . ARG B 1 190 ? 10.58 11.504 24.147 1 78.84 190 ARG B N 1
ATOM 4245 C CA . ARG B 1 190 ? 10.298 12.936 24.115 1 78.84 190 ARG B CA 1
ATOM 4246 C C . ARG B 1 190 ? 8.972 13.218 23.416 1 78.84 190 ARG B C 1
ATOM 4248 O O . ARG B 1 190 ? 8.438 12.355 22.716 1 78.84 190 ARG B O 1
ATOM 4255 N N . THR B 1 191 ? 8.528 14.401 23.705 1 77.48 191 THR B N 1
ATOM 4256 C CA . THR B 1 191 ? 7.313 14.827 23.02 1 77.48 191 THR B CA 1
ATOM 4257 C C . THR B 1 191 ? 7.509 14.803 21.507 1 77.48 191 THR B C 1
ATOM 4259 O O . THR B 1 191 ? 8.568 15.187 21.007 1 77.48 191 THR B O 1
ATOM 4262 N N . ARG B 1 192 ? 6.513 14.362 20.868 1 80.27 192 ARG B N 1
ATOM 4263 C CA . ARG B 1 192 ? 6.605 14.259 19.415 1 80.27 192 ARG B CA 1
ATOM 4264 C C . ARG B 1 192 ? 5.369 14.849 18.745 1 80.27 192 ARG B C 1
ATOM 4266 O O . ARG B 1 192 ? 4.255 14.71 19.254 1 80.27 192 ARG B O 1
ATOM 4273 N N . GLY B 1 193 ? 5.653 15.462 17.622 1 85.5 193 GLY B N 1
ATOM 4274 C CA . GLY B 1 193 ? 4.551 15.974 16.823 1 85.5 193 GLY B CA 1
ATOM 4275 C C . GLY B 1 193 ? 4.287 17.451 17.047 1 85.5 193 GLY B C 1
ATOM 4276 O O . GLY B 1 193 ? 5.125 18.158 17.61 1 85.5 193 GLY B O 1
ATOM 4277 N N . THR B 1 194 ? 3.239 17.902 16.487 1 86.85 194 THR B N 1
ATOM 4278 C CA . THR B 1 194 ? 2.838 19.301 16.584 1 86.85 194 THR B CA 1
ATOM 4279 C C . THR B 1 194 ? 1.682 19.465 17.566 1 86.85 194 THR B C 1
ATOM 4281 O O . THR B 1 194 ? 0.65 18.803 17.435 1 86.85 194 THR B O 1
ATOM 4284 N N . LEU B 1 195 ? 1.853 20.345 18.469 1 84.57 195 LEU B N 1
ATOM 4285 C CA . LEU B 1 195 ? 0.799 20.629 19.437 1 84.57 195 LEU B CA 1
ATOM 4286 C C . LEU B 1 195 ? -0.498 21.011 18.732 1 84.57 195 LEU B C 1
ATOM 4288 O O . LEU B 1 195 ? -0.482 21.78 17.768 1 84.57 195 LEU B O 1
ATOM 4292 N N . GLY B 1 196 ? -1.597 20.448 19.228 1 87.84 196 GLY B N 1
ATOM 4293 C CA . GLY B 1 196 ? -2.891 20.697 18.612 1 87.84 196 GLY B CA 1
ATOM 4294 C C . GLY B 1 196 ? -3.32 19.596 17.66 1 87.84 196 GLY B C 1
ATOM 4295 O O . GLY B 1 196 ? -4.504 19.474 17.338 1 87.84 196 GLY B O 1
ATOM 4296 N N . TYR B 1 197 ? -2.323 18.865 17.239 1 92.72 197 TYR B N 1
ATOM 4297 C CA . TYR B 1 197 ? -2.618 17.76 16.335 1 92.72 197 TYR B CA 1
ATOM 4298 C C . TYR B 1 197 ? -2.254 16.423 16.97 1 92.72 197 TYR B C 1
ATOM 4300 O O . TYR B 1 197 ? -2.861 15.395 16.659 1 92.72 197 TYR B O 1
ATOM 4308 N N . ASN B 1 198 ? -1.268 16.452 17.791 1 93.12 198 ASN B N 1
ATOM 4309 C CA . ASN B 1 198 ? -0.727 15.197 18.301 1 93.12 198 ASN B CA 1
ATOM 4310 C C . ASN B 1 198 ? -1.603 14.618 19.409 1 93.12 198 ASN B C 1
ATOM 4312 O O . ASN B 1 198 ? -2.321 15.355 20.087 1 93.12 198 ASN B O 1
ATOM 4316 N N . ALA B 1 199 ? -1.53 13.38 19.536 1 94.15 199 ALA B N 1
ATOM 4317 C CA . ALA B 1 199 ? -2.334 12.635 20.501 1 94.15 199 ALA B CA 1
ATOM 4318 C C . ALA B 1 199 ? -1.845 12.876 21.926 1 94.15 199 ALA B C 1
ATOM 4320 O O . ALA B 1 199 ? -0.656 13.116 22.149 1 94.15 199 ALA B O 1
ATOM 4321 N N . PRO B 1 200 ? -2.725 12.754 22.865 1 90.73 200 PRO B N 1
ATOM 4322 C CA . PRO B 1 200 ? -2.37 12.99 24.266 1 90.73 200 PRO B CA 1
ATOM 4323 C C . PRO B 1 200 ? -1.221 12.105 24.742 1 90.73 200 PRO B C 1
ATOM 4325 O O . PRO B 1 200 ? -0.357 12.56 25.495 1 90.73 200 PRO B O 1
ATOM 4328 N N . GLU B 1 201 ? -1.146 10.876 24.325 1 90.87 201 GLU B N 1
ATOM 4329 C CA . GLU B 1 201 ? -0.122 9.95 24.798 1 90.87 201 GLU B CA 1
ATOM 4330 C C . GLU B 1 201 ? 1.256 10.33 24.263 1 90.87 201 GLU B C 1
ATOM 4332 O O . GLU B 1 201 ? 2.273 9.815 24.731 1 90.87 201 GLU B O 1
ATOM 4337 N N . THR B 1 202 ? 1.313 11.268 23.316 1 90.69 202 THR B N 1
ATOM 4338 C CA . THR B 1 202 ? 2.604 11.666 22.766 1 90.69 202 THR B CA 1
ATOM 4339 C C . THR B 1 202 ? 3.18 12.849 23.54 1 90.69 202 THR B C 1
ATOM 4341 O O . THR B 1 202 ? 4.294 13.297 23.26 1 90.69 202 THR B O 1
ATOM 4344 N N . TRP B 1 203 ? 2.441 13.336 24.516 1 84.26 203 TRP B N 1
ATOM 4345 C CA . TRP B 1 203 ? 2.835 14.54 25.241 1 84.26 203 TRP B CA 1
ATOM 4346 C C . TRP B 1 203 ? 3.807 14.204 26.367 1 84.26 203 TRP B C 1
ATOM 4348 O O . TRP B 1 203 ? 4.585 15.057 26.799 1 84.26 203 TRP B O 1
ATOM 4358 N N . LEU B 1 204 ? 3.645 12.999 26.889 1 78.6 204 LEU B N 1
ATOM 4359 C CA . LEU B 1 204 ? 4.392 12.682 28.102 1 78.6 204 LEU B CA 1
ATOM 4360 C C . LEU B 1 204 ? 5.507 11.684 27.809 1 78.6 204 LEU B C 1
ATOM 4362 O O . LEU B 1 204 ? 5.246 10.575 27.338 1 78.6 204 LEU B O 1
ATOM 4366 N N . PRO B 1 205 ? 6.618 12.159 28.144 1 77.27 205 PRO B N 1
ATOM 4367 C CA . PRO B 1 205 ? 7.709 11.188 28.033 1 77.27 205 PRO B CA 1
ATOM 4368 C C . PRO B 1 205 ? 7.481 9.944 28.889 1 77.27 205 PRO B C 1
ATOM 4370 O O . PRO B 1 205 ? 6.951 10.042 29.999 1 77.27 205 PRO B O 1
ATOM 4373 N N . GLY B 1 206 ? 7.841 8.811 28.389 1 77.28 206 GLY B N 1
ATOM 4374 C CA . GLY B 1 206 ? 7.67 7.559 29.109 1 77.28 206 GLY B CA 1
ATOM 4375 C C . GLY B 1 206 ? 6.404 6.817 28.723 1 77.28 206 GLY B C 1
ATOM 4376 O O . GLY B 1 206 ? 6.251 5.634 29.037 1 77.28 206 GLY B O 1
ATOM 4377 N N . SER B 1 207 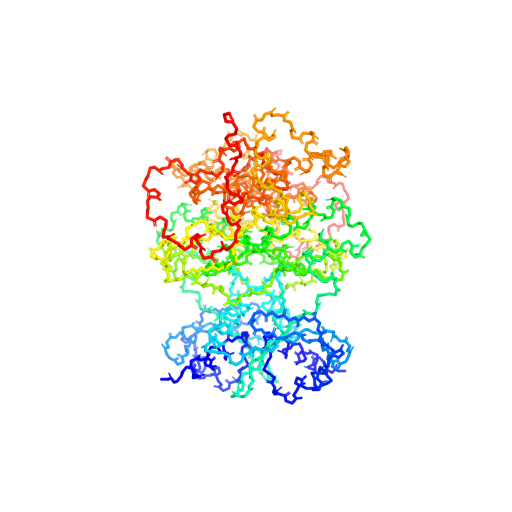? 5.609 7.615 28.057 1 80.55 207 SER B N 1
ATOM 4378 C CA . SER B 1 207 ? 4.384 6.967 27.601 1 80.55 207 SER B CA 1
ATOM 4379 C C . SER B 1 207 ? 4.664 5.991 26.463 1 80.55 207 SER B C 1
ATOM 4381 O O . SER B 1 207 ? 5.738 6.027 25.859 1 80.55 207 SER B O 1
ATOM 4383 N N . HIS B 1 208 ? 3.694 5.081 26.267 1 88.18 208 HIS B N 1
ATOM 4384 C CA . HIS B 1 208 ? 3.746 4.135 25.158 1 88.18 208 HIS B CA 1
ATOM 4385 C C . HIS B 1 208 ? 2.789 4.541 24.043 1 88.18 208 HIS B C 1
ATOM 4387 O O . HIS B 1 208 ? 1.647 4.925 24.308 1 88.18 208 HIS B O 1
ATOM 4393 N N . VAL B 1 209 ? 3.355 4.528 22.93 1 91.87 209 VAL B N 1
ATOM 4394 C CA . VAL B 1 209 ? 2.568 5.009 21.799 1 91.87 209 VAL B CA 1
ATOM 4395 C C . VAL B 1 209 ? 2.42 3.897 20.763 1 91.87 209 VAL B C 1
ATOM 4397 O O . VAL B 1 209 ? 3.295 3.037 20.637 1 91.87 209 VAL B O 1
ATOM 4400 N N . THR B 1 210 ? 1.249 3.847 20.151 1 93.6 210 THR B N 1
ATOM 4401 C CA . THR B 1 210 ? 0.996 2.989 18.998 1 93.6 210 THR B CA 1
ATOM 4402 C C . THR B 1 210 ? 0.7 3.826 17.757 1 93.6 210 THR B C 1
ATOM 4404 O O . THR B 1 210 ? 0.694 5.057 17.818 1 93.6 210 THR B O 1
ATOM 4407 N N . TYR B 1 211 ? 0.47 3.147 16.655 1 95.04 211 TYR B N 1
ATOM 4408 C CA . TYR B 1 211 ? 0.16 3.839 15.409 1 95.04 211 TYR B CA 1
ATOM 4409 C C . TYR B 1 211 ? -1.116 4.661 15.544 1 95.04 211 TYR B C 1
ATOM 4411 O O . TYR B 1 211 ? -1.395 5.527 14.711 1 95.04 211 TYR B O 1
ATOM 4419 N N . LYS B 1 212 ? -1.864 4.478 16.668 1 96.63 212 LYS B N 1
ATOM 4420 C CA . LYS B 1 212 ? -3.14 5.15 16.898 1 96.63 212 LYS B CA 1
ATOM 4421 C C . LYS B 1 212 ? -2.941 6.646 17.123 1 96.63 212 LYS B C 1
ATOM 4423 O O . LYS B 1 212 ? -3.893 7.424 17.035 1 96.63 212 LYS B O 1
ATOM 4428 N N . CYS B 1 213 ? -1.709 7.056 17.424 1 96.95 213 CYS B N 1
ATOM 4429 C CA . CYS B 1 213 ? -1.465 8.487 17.568 1 96.95 213 CYS B CA 1
ATOM 4430 C C . CYS B 1 213 ? -1.674 9.212 16.244 1 96.95 213 CYS B C 1
ATOM 4432 O O . CYS B 1 213 ? -2.144 10.35 16.222 1 96.95 213 CYS B O 1
ATOM 4434 N N . ASP B 1 214 ? -1.354 8.518 15.135 1 98.23 214 ASP B N 1
ATOM 4435 C CA . ASP B 1 214 ? -1.609 9.079 13.812 1 98.23 214 ASP B CA 1
ATOM 4436 C C . ASP B 1 214 ? -3.107 9.192 13.542 1 98.23 214 ASP B C 1
ATOM 4438 O O . ASP B 1 214 ? -3.552 10.114 12.856 1 98.23 214 ASP B O 1
ATOM 4442 N N . VAL B 1 215 ? -3.865 8.257 14.082 1 98.66 215 VAL B N 1
ATOM 4443 C CA . VAL B 1 215 ? -5.315 8.261 13.918 1 98.66 215 VAL B CA 1
ATOM 4444 C C . VAL B 1 215 ? -5.908 9.495 14.594 1 98.66 215 VAL B C 1
ATOM 4446 O O . VAL B 1 215 ? -6.774 10.165 14.026 1 98.66 215 VAL B O 1
ATOM 4449 N N . TYR B 1 216 ? -5.405 9.782 15.738 1 98.25 216 TYR B N 1
ATOM 4450 C CA . TYR B 1 216 ? -5.825 10.984 16.451 1 98.25 216 TYR B CA 1
ATOM 4451 C C . TYR B 1 216 ? -5.549 12.233 15.624 1 98.25 216 TYR B C 1
ATOM 4453 O O . TYR B 1 216 ? -6.436 13.068 15.434 1 98.25 216 TYR B O 1
ATOM 4461 N N . SER B 1 217 ? -4.332 12.335 15.162 1 98.36 217 SER B N 1
ATOM 4462 C CA . SER B 1 217 ? -3.927 13.499 14.381 1 98.36 217 SER B CA 1
ATOM 4463 C C . SER B 1 217 ? -4.785 13.65 13.129 1 98.36 217 SER B C 1
ATOM 4465 O O . SER B 1 217 ? -5.109 14.768 12.723 1 98.36 217 SER B O 1
ATOM 4467 N N . PHE B 1 218 ? -5.137 12.551 12.557 1 98.77 218 PHE B N 1
ATOM 4468 C CA . PHE B 1 218 ? -6.029 12.553 11.403 1 98.77 218 PHE B CA 1
ATOM 4469 C C . PHE B 1 218 ? -7.391 13.129 11.772 1 98.77 218 PHE B C 1
ATOM 4471 O O . PHE B 1 218 ? -7.953 13.933 11.026 1 98.77 218 PHE B O 1
ATOM 4478 N N . GLY B 1 219 ? -7.922 12.719 12.861 1 98.67 219 GLY B N 1
ATOM 4479 C CA . GLY B 1 219 ? -9.169 13.29 13.346 1 98.67 219 GLY B CA 1
ATOM 4480 C C . GLY B 1 219 ? -9.108 14.796 13.52 1 98.67 219 GLY B C 1
ATOM 4481 O O . GLY B 1 219 ? -10.013 15.513 13.09 1 98.67 219 GLY B O 1
ATOM 4482 N N . MET B 1 220 ? -8.03 15.228 14.098 1 98.07 220 MET B N 1
ATOM 4483 C CA . MET B 1 220 ? -7.847 16.661 14.309 1 98.07 220 MET B CA 1
ATOM 4484 C C . MET B 1 220 ? -7.811 17.407 12.979 1 98.07 220 MET B C 1
ATOM 4486 O O . MET B 1 220 ? -8.356 18.506 12.865 1 98.07 220 MET B O 1
ATOM 4490 N N . MET B 1 221 ? -7.171 16.829 12.035 1 98.07 221 MET B N 1
ATOM 4491 C CA . MET B 1 221 ? -7.12 17.42 10.701 1 98.07 221 MET B CA 1
ATOM 4492 C C . MET B 1 221 ? -8.511 17.476 10.077 1 98.07 221 MET B C 1
ATOM 4494 O O . MET B 1 221 ? -8.854 18.447 9.401 1 98.07 221 MET B O 1
ATOM 4498 N N . LEU B 1 222 ? -9.334 16.449 10.334 1 98.36 222 LEU B N 1
ATOM 4499 C CA . LEU B 1 222 ? -10.677 16.407 9.768 1 98.36 222 LEU B CA 1
ATOM 4500 C C . LEU B 1 222 ? -11.526 17.558 10.296 1 98.36 222 LEU B C 1
ATOM 4502 O O . LEU B 1 222 ? -12.372 18.093 9.576 1 98.36 222 LEU B O 1
ATOM 4506 N N . PHE B 1 223 ? -11.336 17.926 11.547 1 97.2 223 PHE B N 1
ATOM 4507 C CA . PHE B 1 223 ? -12.052 19.081 12.075 1 97.2 223 PHE B CA 1
ATOM 4508 C C . PHE B 1 223 ? -11.704 20.339 11.288 1 97.2 223 PHE B C 1
ATOM 4510 O O . PHE B 1 223 ? -12.578 21.161 11.004 1 97.2 223 PHE B O 1
ATOM 4517 N N . GLU B 1 224 ? -10.5 20.45 10.929 1 95.46 224 GLU B N 1
ATOM 4518 C CA . GLU B 1 224 ? -10.082 21.616 10.157 1 95.46 224 GLU B CA 1
ATOM 4519 C C . GLU B 1 224 ? -10.69 21.599 8.758 1 95.46 224 GLU B C 1
ATOM 4521 O O . GLU B 1 224 ? -11.042 22.648 8.215 1 95.46 224 GLU B O 1
ATOM 4526 N N . VAL B 1 225 ? -10.766 20.438 8.222 1 95.17 225 VAL B N 1
ATOM 4527 C CA . VAL B 1 225 ? -11.401 20.293 6.917 1 95.17 225 VAL B CA 1
ATOM 4528 C C . VAL B 1 225 ? -12.874 20.683 7.013 1 95.17 225 VAL B C 1
ATOM 4530 O O . VAL B 1 225 ? -13.388 21.409 6.158 1 95.17 225 VAL B O 1
ATOM 4533 N N . LEU B 1 226 ? -13.535 20.285 8.061 1 94.75 226 LEU B N 1
ATOM 4534 C CA . LEU B 1 226 ? -14.949 20.576 8.272 1 94.75 226 LEU B CA 1
ATOM 4535 C C . LEU B 1 226 ? -15.18 22.077 8.414 1 94.75 226 LEU B C 1
ATOM 4537 O O . LEU B 1 226 ? -16.057 22.64 7.755 1 94.75 226 LEU B O 1
ATOM 4541 N N . GLY B 1 227 ? -14.389 22.66 9.194 1 91.86 227 GLY B N 1
ATOM 4542 C CA . GLY B 1 227 ? -14.6 24.058 9.531 1 91.86 227 GLY B CA 1
ATOM 4543 C C . GLY B 1 227 ? -13.894 25.013 8.588 1 91.86 227 GLY B C 1
ATOM 4544 O O . GLY B 1 227 ? -14.177 26.213 8.584 1 91.86 227 GLY B O 1
ATOM 4545 N N . ARG B 1 228 ? -12.942 24.463 7.824 1 90.13 228 ARG B N 1
ATOM 4546 C CA . ARG B 1 228 ? -12.08 25.278 6.973 1 90.13 228 ARG B CA 1
ATOM 4547 C C . ARG B 1 228 ? -11.35 26.339 7.79 1 90.13 228 ARG B C 1
ATOM 4549 O O . ARG B 1 228 ? -11.301 27.507 7.397 1 90.13 228 ARG B O 1
ATOM 4556 N N . ARG B 1 229 ? -10.889 25.873 8.94 1 88.75 229 ARG B N 1
ATOM 4557 C CA . ARG B 1 229 ? -10.179 26.716 9.898 1 88.75 229 ARG B CA 1
ATOM 4558 C C . ARG B 1 229 ? -9.285 25.878 10.806 1 88.75 229 ARG B C 1
ATOM 4560 O O . ARG B 1 229 ? -9.492 24.672 10.949 1 88.75 229 ARG B O 1
ATOM 4567 N N . ARG B 1 230 ? -8.353 26.584 11.349 1 91.24 230 ARG B N 1
ATOM 4568 C CA . ARG B 1 230 ? -7.571 25.903 12.377 1 91.24 230 ARG B CA 1
ATOM 4569 C C . ARG B 1 230 ? -8.422 25.611 13.608 1 91.24 230 ARG B C 1
ATOM 4571 O O . ARG B 1 230 ? -9.266 26.423 13.993 1 91.24 230 ARG B O 1
ATOM 4578 N N . ASN B 1 231 ? -8.146 24.546 14.299 1 89.97 231 ASN B N 1
ATOM 4579 C CA . ASN B 1 231 ? -8.946 24.12 15.442 1 89.97 231 ASN B CA 1
ATOM 4580 C C . ASN B 1 231 ? -8.93 25.161 16.557 1 89.97 231 ASN B C 1
ATOM 4582 O O . ASN B 1 231 ? -9.923 25.332 17.266 1 89.97 231 ASN B O 1
ATOM 4586 N N . GLY B 1 232 ? -7.831 25.892 16.707 1 84.05 232 GLY B N 1
ATOM 4587 C CA . GLY B 1 232 ? -7.665 26.81 17.822 1 84.05 232 GLY B CA 1
ATOM 4588 C C . GLY B 1 232 ? -7.945 28.254 17.454 1 84.05 232 GLY B C 1
ATOM 4589 O O . GLY B 1 232 ? -7.68 29.164 18.242 1 84.05 232 GLY B O 1
ATOM 4590 N N . GLU B 1 233 ? -8.338 28.636 16.309 1 77.29 233 GLU B N 1
ATOM 4591 C CA . GLU B 1 233 ? -8.491 30 15.813 1 77.29 233 GLU B CA 1
ATOM 4592 C C . GLU B 1 233 ? -9.631 30.722 16.525 1 77.29 233 GLU B C 1
ATOM 4594 O O . GLU B 1 233 ? -9.584 31.941 16.706 1 77.29 233 GLU B O 1
ATOM 4599 N N . CYS B 1 234 ? -10.671 30.063 16.889 1 68.21 234 CYS B N 1
ATOM 4600 C CA . CYS B 1 234 ? -11.796 30.74 17.524 1 68.21 234 CYS B CA 1
ATOM 4601 C C . CYS B 1 234 ? -11.735 30.593 19.04 1 68.21 234 CYS B C 1
ATOM 4603 O O . CYS B 1 234 ? -10.894 29.861 19.564 1 68.21 234 CYS B O 1
ATOM 4605 N N . GLU B 1 235 ? -12.383 31.509 19.685 1 64.51 235 GLU B N 1
ATOM 4606 C CA . GLU B 1 235 ? -12.417 31.55 21.144 1 64.51 235 GLU B CA 1
ATOM 4607 C C . GLU B 1 235 ? -12.657 30.162 21.73 1 64.51 235 GLU B C 1
ATOM 4609 O O . GLU B 1 235 ? -12.083 29.81 22.762 1 64.51 235 GLU B O 1
ATOM 4614 N N . ASN B 1 236 ? -13.444 29.476 20.938 1 80.42 236 ASN B N 1
ATOM 4615 C CA . ASN B 1 236 ? -13.7 28.114 21.395 1 80.42 236 ASN B CA 1
ATOM 4616 C C . ASN B 1 236 ? -12.999 27.085 20.512 1 80.42 236 ASN B C 1
ATOM 4618 O O . ASN B 1 236 ? -12.858 27.29 19.305 1 80.42 236 ASN B O 1
ATOM 4622 N N . TRP B 1 237 ? -12.466 26.098 21.242 1 90.83 237 TRP B N 1
ATOM 4623 C CA . TRP B 1 237 ? -11.83 24.976 20.561 1 90.83 237 TRP B CA 1
ATOM 4624 C C . TRP B 1 237 ? -12.82 24.262 19.647 1 90.83 237 TRP B C 1
ATOM 4626 O O . TRP B 1 237 ? -13.796 23.674 20.117 1 90.83 237 TRP B O 1
ATOM 4636 N N . PHE B 1 238 ? -12.668 24.369 18.375 1 93.37 238 PHE B N 1
ATOM 4637 C CA . PHE B 1 238 ? -13.652 23.96 17.379 1 93.37 238 PHE B CA 1
ATOM 4638 C C . PHE B 1 238 ? -14.049 22.502 17.576 1 93.37 238 PHE B C 1
ATOM 4640 O O . PHE B 1 238 ? -15.234 22.165 17.537 1 93.37 238 PHE B O 1
ATOM 4647 N N . PRO B 1 239 ? -13.125 21.552 17.879 1 94.91 239 PRO B N 1
ATOM 4648 C CA . PRO B 1 239 ? -13.517 20.156 18.085 1 94.91 239 PRO B CA 1
ATOM 4649 C C . PRO B 1 239 ? -14.512 19.986 19.23 1 94.91 239 PRO B C 1
ATOM 4651 O O . PRO B 1 239 ? -15.425 19.161 19.141 1 94.91 239 PRO B O 1
ATOM 4654 N N . GLU B 1 240 ? -14.334 20.732 20.19 1 92.61 240 GLU B N 1
ATOM 4655 C CA . GLU B 1 240 ? -15.267 20.669 21.311 1 92.61 240 GLU B CA 1
ATOM 4656 C C . GLU B 1 240 ? -16.643 21.198 20.915 1 92.61 240 GLU B C 1
ATOM 4658 O O . GLU B 1 240 ? -17.667 20.649 21.326 1 92.61 240 GLU B O 1
ATOM 4663 N N . GLN B 1 241 ? -16.66 22.293 20.217 1 93.36 241 GLN B N 1
ATOM 4664 C CA . GLN B 1 241 ? -17.919 22.815 19.698 1 93.36 241 GLN B CA 1
ATOM 4665 C C . GLN B 1 241 ? -18.633 21.776 18.838 1 93.36 241 GLN B C 1
ATOM 4667 O O . GLN B 1 241 ? -19.856 21.637 18.911 1 93.36 241 GLN B O 1
ATOM 4672 N N . VAL B 1 242 ? -17.866 21.113 18.06 1 96.4 242 VAL B N 1
ATOM 4673 C CA . VAL B 1 242 ? -18.42 20.075 17.196 1 96.4 242 VAL B CA 1
ATOM 4674 C C . VAL B 1 242 ? -19.083 18.994 18.047 1 96.4 242 VAL B C 1
ATOM 4676 O O . VAL B 1 242 ? -20.205 18.571 17.761 1 96.4 242 VAL B O 1
ATOM 4679 N N . TRP B 1 243 ? -18.38 18.549 19.074 1 95.95 243 TRP B N 1
ATOM 4680 C CA . TRP B 1 243 ? -18.954 17.535 19.952 1 95.95 243 TRP B CA 1
ATOM 4681 C C . TRP B 1 243 ? -20.259 18.025 20.569 1 95.95 243 TRP B C 1
ATOM 4683 O O . TRP B 1 243 ? -21.248 17.288 20.61 1 95.95 243 TRP B O 1
ATOM 4693 N N . GLN B 1 244 ? -20.236 19.257 21.068 1 94.7 244 GLN B N 1
ATOM 4694 C CA . GLN B 1 244 ? -21.428 19.812 21.7 1 94.7 244 GLN B CA 1
ATOM 4695 C C . GLN B 1 244 ? -22.611 19.816 20.736 1 94.7 244 GLN B C 1
ATOM 4697 O O . GLN B 1 244 ? -23.72 19.425 21.104 1 94.7 244 GLN B O 1
ATOM 4702 N N . LYS B 1 245 ? -22.369 20.233 19.55 1 96.41 245 LYS B N 1
ATOM 4703 C CA . LYS B 1 245 ? -23.427 20.262 18.544 1 96.41 245 LYS B CA 1
ATOM 4704 C C . LYS B 1 245 ? -23.867 18.851 18.168 1 96.41 245 LYS B C 1
ATOM 4706 O O . LYS B 1 245 ? -25.058 18.597 17.974 1 96.41 245 LYS B O 1
ATOM 4711 N N . PHE B 1 246 ? -22.923 17.952 18.071 1 96.23 246 PHE B N 1
ATOM 4712 C CA . PHE B 1 246 ? -23.211 16.555 17.769 1 96.23 246 PHE B CA 1
ATOM 4713 C C . PHE B 1 246 ? -24.07 15.93 18.862 1 96.23 246 PHE B C 1
ATOM 4715 O O . PHE B 1 246 ? -25.095 15.308 18.574 1 96.23 246 PHE B O 1
ATOM 4722 N N . ASN B 1 247 ? -23.609 16.114 20.079 1 94.65 247 ASN B N 1
ATOM 4723 C CA . ASN B 1 247 ? -24.275 15.505 21.226 1 94.65 247 ASN B CA 1
ATOM 4724 C C . ASN B 1 247 ? -25.679 16.069 21.424 1 94.65 247 ASN B C 1
ATOM 4726 O O . ASN B 1 247 ? -26.571 15.371 21.909 1 94.65 247 ASN B O 1
ATOM 4730 N N . ASN B 1 248 ? -25.926 17.266 20.982 1 95.41 248 ASN B N 1
ATOM 4731 C CA . ASN B 1 248 ? -27.217 17.93 21.133 1 95.41 248 ASN B CA 1
ATOM 4732 C C . ASN B 1 248 ? -28.067 17.794 19.873 1 95.41 248 ASN B C 1
ATOM 4734 O O . ASN B 1 248 ? -29.053 18.514 19.704 1 95.41 248 ASN B O 1
ATOM 4738 N N . GLU B 1 249 ? -27.613 17.01 18.888 1 94.86 249 GLU B N 1
ATOM 4739 C CA . GLU B 1 249 ? -28.336 16.738 17.65 1 94.86 249 GLU B CA 1
ATOM 4740 C C . GLU B 1 249 ? -28.509 18.008 16.822 1 94.86 249 GLU B C 1
ATOM 4742 O O . GLU B 1 249 ? -29.58 18.248 16.26 1 94.86 249 GLU B O 1
ATOM 4747 N N . GLN B 1 250 ? -27.528 18.838 16.88 1 96.2 250 GLN B N 1
ATOM 4748 C CA . GLN B 1 250 ? -27.543 20.096 16.142 1 96.2 250 GLN B CA 1
ATOM 4749 C C . GLN B 1 250 ? -26.451 20.123 15.077 1 96.2 250 GLN B C 1
ATOM 4751 O O . GLN B 1 250 ? -25.888 21.18 14.784 1 96.2 250 GLN B O 1
ATOM 4756 N N . LEU B 1 251 ? -26.059 19.011 14.626 1 94.87 251 LEU B N 1
ATOM 4757 C CA . LEU B 1 251 ? -24.967 18.926 13.662 1 94.87 251 LEU B CA 1
ATOM 4758 C C . LEU B 1 251 ? -25.337 19.626 12.358 1 94.87 251 LEU B C 1
ATOM 4760 O O . LEU B 1 251 ? -24.478 20.215 11.699 1 94.87 251 LEU B O 1
ATOM 4764 N N . ASP B 1 252 ? -26.601 19.586 12.039 1 95.24 252 ASP B N 1
ATOM 4765 C CA . ASP B 1 252 ? -27.06 20.224 10.81 1 95.24 252 ASP B CA 1
ATOM 4766 C C . ASP B 1 252 ? -26.807 21.729 10.844 1 95.24 252 ASP B C 1
ATOM 4768 O O . ASP B 1 252 ? -26.429 22.324 9.833 1 95.24 252 ASP B O 1
ATOM 4772 N N . GLN B 1 253 ? -27.042 22.251 11.974 1 94.99 253 GLN B N 1
ATOM 4773 C CA . GLN B 1 253 ? -26.788 23.68 12.131 1 94.99 253 GLN B CA 1
ATOM 4774 C C . GLN B 1 253 ? -25.301 23.993 11.989 1 94.99 253 GLN B C 1
ATOM 4776 O O . GLN B 1 253 ? -24.927 24.977 11.348 1 94.99 253 GLN B O 1
ATOM 4781 N N . LEU B 1 254 ? -24.509 23.192 12.616 1 94.33 254 LEU B N 1
ATOM 4782 C CA . LEU B 1 254 ? -23.066 23.383 12.517 1 94.33 254 LEU B CA 1
ATOM 4783 C C . LEU B 1 254 ? -22.604 23.291 11.067 1 94.33 254 LEU B C 1
ATOM 4785 O O . LEU B 1 254 ? -21.796 24.105 10.616 1 94.33 254 LEU B O 1
ATOM 4789 N N . ILE B 1 255 ? -23.099 22.333 10.35 1 94.27 255 ILE B N 1
ATOM 4790 C CA . ILE B 1 255 ? -22.733 22.114 8.955 1 94.27 255 ILE B CA 1
ATOM 4791 C C . ILE B 1 255 ? -23.138 23.326 8.118 1 94.27 255 ILE B C 1
ATOM 4793 O O . ILE B 1 255 ? -22.364 23.796 7.281 1 94.27 255 ILE B O 1
ATOM 4797 N N . LYS B 1 256 ? -24.289 23.844 8.403 1 93.33 256 LYS B N 1
ATOM 4798 C CA . LYS B 1 256 ? -24.742 25.058 7.732 1 93.33 256 LYS B CA 1
ATOM 4799 C C . LYS B 1 256 ? -23.843 26.243 8.074 1 93.33 256 LYS B C 1
ATOM 4801 O O . LYS B 1 256 ? -23.491 27.035 7.197 1 93.33 256 LYS B O 1
ATOM 4806 N N . ASP B 1 257 ? -23.491 26.301 9.302 1 92.39 257 ASP B N 1
ATOM 4807 C CA . ASP B 1 257 ? -22.637 27.388 9.77 1 92.39 257 ASP B CA 1
ATOM 4808 C C . ASP B 1 257 ? -21.258 27.324 9.117 1 92.39 257 ASP B C 1
ATOM 4810 O O . ASP B 1 257 ? -20.582 28.345 8.979 1 92.39 257 ASP B O 1
ATOM 4814 N N . CYS B 1 258 ? -20.865 26.142 8.734 1 91.29 258 CYS B N 1
ATOM 4815 C CA . CYS B 1 258 ? -19.573 25.949 8.086 1 91.29 258 CYS B CA 1
ATOM 4816 C C . CYS B 1 258 ? -19.669 26.21 6.588 1 91.29 258 CYS B C 1
ATOM 4818 O O . CYS B 1 258 ? -18.685 26.058 5.862 1 91.29 258 CYS B O 1
ATOM 4820 N N . GLY B 1 259 ? -20.861 26.518 6.103 1 89.67 259 GLY B N 1
ATOM 4821 C CA . GLY B 1 259 ? -21.056 26.887 4.71 1 89.67 259 GLY B CA 1
ATOM 4822 C C . GLY B 1 259 ? -21.221 25.69 3.793 1 89.67 259 GLY B C 1
ATOM 4823 O O . GLY B 1 259 ? -21.001 25.792 2.585 1 89.67 259 GLY B O 1
ATOM 4824 N N . ILE B 1 260 ? -21.58 24.594 4.338 1 92.89 260 ILE B N 1
ATOM 4825 C CA . ILE B 1 260 ? -21.734 23.376 3.549 1 92.89 260 ILE B CA 1
ATOM 4826 C C . ILE B 1 260 ? -23.175 23.259 3.057 1 92.89 260 ILE B C 1
ATOM 4828 O O . ILE B 1 260 ? -24.118 23.399 3.84 1 92.89 260 ILE B O 1
ATOM 4832 N N . THR B 1 261 ? -23.319 22.999 1.758 1 91.96 261 THR B N 1
ATOM 4833 C CA . THR B 1 261 ? -24.628 22.959 1.115 1 91.96 261 THR B CA 1
ATOM 4834 C C . THR B 1 261 ? -25.366 21.671 1.47 1 91.96 261 THR B C 1
ATOM 4836 O O . THR B 1 261 ? -24.765 20.728 1.989 1 91.96 261 THR B O 1
ATOM 4839 N N . GLU B 1 262 ? -26.603 21.59 1.061 1 92.87 262 GLU B N 1
ATOM 4840 C CA . GLU B 1 262 ? -27.459 20.443 1.347 1 92.87 262 GLU B CA 1
ATOM 4841 C C . GLU B 1 262 ? -26.974 19.195 0.616 1 92.87 262 GLU B C 1
ATOM 4843 O O . GLU B 1 262 ? -27.084 18.082 1.136 1 92.87 262 GLU B O 1
ATOM 4848 N N . LYS B 1 263 ? -26.459 19.451 -0.548 1 93.58 263 LYS B N 1
ATOM 4849 C CA . LYS B 1 263 ? -26 18.33 -1.364 1 93.58 263 LYS B CA 1
ATOM 4850 C C . LYS B 1 263 ? -24.852 17.589 -0.683 1 93.58 263 LYS B C 1
ATOM 4852 O O . LYS B 1 263 ? -24.7 16.378 -0.855 1 93.58 263 LYS B O 1
ATOM 4857 N N . ASP B 1 264 ? -24.092 18.312 0.167 1 94.52 264 ASP B N 1
ATOM 4858 C CA . ASP B 1 264 ? -22.883 17.75 0.762 1 94.52 264 ASP B CA 1
ATOM 4859 C C . ASP B 1 264 ? -23.093 17.441 2.243 1 94.52 264 ASP B C 1
ATOM 4861 O O . ASP B 1 264 ? -22.163 17.015 2.931 1 94.52 264 ASP B O 1
ATOM 4865 N N . ARG B 1 265 ? -24.291 17.6 2.686 1 95.02 265 ARG B N 1
ATOM 4866 C CA . ARG B 1 265 ? -24.623 17.478 4.102 1 95.02 265 ARG B CA 1
ATOM 4867 C C . ARG B 1 265 ? -24.306 16.08 4.62 1 95.02 265 ARG B C 1
ATOM 4869 O O . ARG B 1 265 ? -23.736 15.928 5.703 1 95.02 265 ARG B O 1
ATOM 4876 N N . GLY B 1 266 ? -24.687 15.052 3.904 1 94.81 266 GLY B N 1
ATOM 4877 C CA . GLY B 1 266 ? -24.437 13.681 4.321 1 94.81 266 GLY B CA 1
ATOM 4878 C C . GLY B 1 266 ? -22.964 13.373 4.509 1 94.81 266 GLY B C 1
ATOM 4879 O O . GLY B 1 266 ? -22.571 12.791 5.522 1 94.81 266 GLY B O 1
ATOM 4880 N N . LYS B 1 267 ? -22.183 13.757 3.583 1 95.67 267 LYS B N 1
ATOM 4881 C CA . LYS B 1 267 ? -20.739 13.55 3.645 1 95.67 267 LYS B CA 1
ATOM 4882 C C . LYS B 1 267 ? -20.126 14.302 4.823 1 95.67 267 LYS B C 1
ATOM 4884 O O . LYS B 1 267 ? -19.248 13.779 5.511 1 95.67 267 LYS B O 1
ATOM 4889 N N . ALA B 1 268 ? -20.593 15.479 5.028 1 96.63 268 ALA B N 1
ATOM 4890 C CA . ALA B 1 268 ? -20.079 16.29 6.128 1 96.63 268 ALA B CA 1
ATOM 4891 C C . ALA B 1 268 ? -20.39 15.646 7.476 1 96.63 268 ALA B C 1
ATOM 4893 O O . ALA B 1 268 ? -19.544 15.631 8.374 1 96.63 268 ALA B O 1
ATOM 4894 N N . LYS B 1 269 ? -21.573 15.148 7.601 1 96.31 269 LYS B N 1
ATOM 4895 C CA . LYS B 1 269 ? -21.96 14.478 8.839 1 96.31 269 LYS B CA 1
ATOM 4896 C C . LYS B 1 269 ? -21.1 13.242 9.087 1 96.31 269 LYS B C 1
ATOM 4898 O O . LYS B 1 269 ? -20.662 13 10.214 1 96.31 269 LYS B O 1
ATOM 4903 N N . LEU B 1 270 ? -20.913 12.503 8.037 1 97.22 270 LEU B N 1
ATOM 4904 C CA . LEU B 1 270 ? -20.085 11.307 8.143 1 97.22 270 LEU B CA 1
ATOM 4905 C C . LEU B 1 270 ? -18.66 11.666 8.55 1 97.22 270 LEU B C 1
ATOM 4907 O O . LEU B 1 270 ? -18.098 11.056 9.463 1 97.22 270 LEU B O 1
ATOM 4911 N N . LEU B 1 271 ? -18.127 12.652 7.912 1 97.86 271 LEU B N 1
ATOM 4912 C CA . LEU B 1 271 ? -16.776 13.107 8.22 1 97.86 271 LEU B CA 1
ATOM 4913 C C . LEU B 1 271 ? -16.67 13.55 9.675 1 97.86 271 LEU B C 1
ATOM 4915 O O . LEU B 1 271 ? -15.668 13.277 10.34 1 97.86 271 LEU B O 1
ATOM 4919 N N . THR B 1 272 ? -17.647 14.26 10.101 1 97.64 272 THR B N 1
ATOM 4920 C CA . THR B 1 272 ? -17.685 14.748 11.475 1 97.64 272 THR B CA 1
ATOM 4921 C C . THR B 1 272 ? -17.67 13.585 12.463 1 97.64 272 THR B C 1
ATOM 4923 O O . THR B 1 272 ? -16.903 13.593 13.428 1 97.64 272 THR B O 1
ATOM 4926 N N . THR B 1 273 ? -18.49 12.592 12.174 1 97.73 273 THR B N 1
ATOM 4927 C CA . THR B 1 273 ? -18.576 11.431 13.052 1 97.73 273 THR B CA 1
ATOM 4928 C C . THR B 1 273 ? -17.248 10.68 13.087 1 97.73 273 THR B C 1
ATOM 4930 O O . THR B 1 273 ? -16.794 10.26 14.153 1 97.73 273 THR B O 1
ATOM 4933 N N . VAL B 1 274 ? -16.641 10.544 11.977 1 98.58 274 VAL B N 1
ATOM 4934 C CA . VAL B 1 274 ? -15.349 9.874 11.88 1 98.58 274 VAL B CA 1
ATOM 4935 C C . VAL B 1 274 ? -14.298 10.663 12.657 1 98.58 274 VAL B C 1
ATOM 4937 O O . VAL B 1 274 ? -13.477 10.081 13.37 1 98.58 274 VAL B O 1
ATOM 4940 N N . ALA B 1 275 ? -14.319 11.992 12.534 1 98.6 275 ALA B N 1
ATOM 4941 C CA . ALA B 1 275 ? -13.381 12.833 13.272 1 98.6 275 ALA B CA 1
ATOM 4942 C C . ALA B 1 275 ? -13.507 12.608 14.776 1 98.6 275 ALA B C 1
ATOM 4944 O O . ALA B 1 275 ? -12.5 12.501 15.48 1 98.6 275 ALA B O 1
ATOM 4945 N N . LEU B 1 276 ? -14.693 12.502 15.212 1 98.15 276 LEU B N 1
ATOM 4946 C CA . LEU B 1 276 ? -14.954 12.311 16.634 1 98.15 276 LEU B CA 1
ATOM 4947 C C . LEU B 1 276 ? -14.481 10.936 17.093 1 98.15 276 LEU B C 1
ATOM 4949 O O . LEU B 1 276 ? -13.972 10.789 18.207 1 98.15 276 LEU B O 1
ATOM 4953 N N . TRP B 1 277 ? -14.632 9.918 16.246 1 98.45 277 TRP B N 1
ATOM 4954 C CA . TRP B 1 277 ? -14.109 8.59 16.553 1 98.45 277 TRP B CA 1
ATOM 4955 C C . TRP B 1 277 ? -12.585 8.604 16.605 1 98.45 277 TRP B C 1
ATOM 4957 O O . TRP B 1 277 ? -11.984 8.047 17.527 1 98.45 277 TRP B O 1
ATOM 4967 N N . CYS B 1 278 ? -11.958 9.261 15.72 1 98.66 278 CYS B N 1
ATOM 4968 C CA . CYS B 1 278 ? -10.506 9.242 15.582 1 98.66 278 CYS B CA 1
ATOM 4969 C C . CYS B 1 278 ? -9.842 10.046 16.694 1 98.66 278 CYS B C 1
ATOM 4971 O O . CYS B 1 278 ? -8.708 9.758 17.082 1 98.66 278 CYS B O 1
ATOM 4973 N N . SER B 1 279 ? -10.514 11.007 17.212 1 97.77 279 SER B N 1
ATOM 4974 C CA . SER B 1 279 ? -9.906 11.936 18.159 1 97.77 279 SER B CA 1
ATOM 4975 C C . SER B 1 279 ? -10.155 11.499 19.599 1 97.77 279 SER B C 1
ATOM 4977 O O . SER B 1 279 ? -9.973 12.285 20.531 1 97.77 279 SER B O 1
ATOM 4979 N N . GLN B 1 280 ? -10.633 10.274 19.794 1 96.61 280 GLN B N 1
ATOM 4980 C CA . GLN B 1 280 ? -10.856 9.761 21.141 1 96.61 280 GLN B CA 1
ATOM 4981 C C . GLN B 1 280 ? -9.591 9.869 21.988 1 96.61 280 GLN B C 1
ATOM 4983 O O . GLN B 1 280 ? -8.49 9.6 21.504 1 96.61 280 GLN B O 1
ATOM 4988 N N . TYR B 1 281 ? -9.783 10.156 23.189 1 93.6 281 TYR B N 1
ATOM 4989 C CA . TYR B 1 281 ? -8.668 10.336 24.112 1 93.6 281 TYR B CA 1
ATOM 4990 C C . TYR B 1 281 ? -7.88 9.042 24.274 1 93.6 281 TYR B C 1
ATOM 4992 O O . TYR B 1 281 ? -6.647 9.051 24.242 1 93.6 281 TYR B O 1
ATOM 5000 N N . ASN B 1 282 ? -8.639 7.962 24.472 1 92.61 282 ASN B N 1
ATOM 5001 C CA . ASN B 1 282 ? -8.021 6.652 24.65 1 92.61 282 ASN B CA 1
ATOM 5002 C C . ASN B 1 282 ? -7.686 6.004 23.31 1 92.61 282 ASN B C 1
ATOM 5004 O O . ASN B 1 282 ? -8.575 5.774 22.487 1 92.61 282 ASN B O 1
ATOM 5008 N N . PRO B 1 283 ? -6.465 5.61 23.099 1 94.43 283 PRO B N 1
ATOM 5009 C CA . PRO B 1 283 ? -6.062 5.033 21.815 1 94.43 283 PRO B CA 1
ATOM 5010 C C . PRO B 1 283 ? -6.814 3.746 21.485 1 94.43 283 PRO B C 1
ATOM 5012 O O . PRO B 1 283 ? -7.062 3.455 20.312 1 94.43 283 PRO B O 1
ATOM 5015 N N . GLU B 1 284 ? -7.213 2.979 22.458 1 93.11 284 GLU B N 1
ATOM 5016 C CA . GLU B 1 284 ? -7.833 1.674 22.252 1 93.11 284 GLU B CA 1
ATOM 5017 C C . GLU B 1 284 ? -9.219 1.813 21.629 1 93.11 284 GLU B C 1
ATOM 5019 O O . GLU B 1 284 ? -9.728 0.871 21.018 1 93.11 284 GLU B O 1
ATOM 5024 N N . ILE B 1 285 ? -9.771 2.985 21.825 1 95.1 285 ILE B N 1
ATOM 5025 C CA . ILE B 1 285 ? -11.124 3.212 21.33 1 95.1 285 ILE B CA 1
ATOM 5026 C C . ILE B 1 285 ? -11.068 3.739 19.898 1 95.1 285 ILE B C 1
ATOM 5028 O O . ILE B 1 285 ? -12.071 3.714 19.181 1 95.1 285 ILE B O 1
ATOM 5032 N N . ARG B 1 286 ? -9.973 4.234 19.511 1 97.46 286 ARG B N 1
ATOM 5033 C CA . ARG B 1 286 ? -9.83 4.762 18.158 1 97.46 286 ARG B CA 1
ATOM 5034 C C . ARG B 1 286 ? -9.901 3.644 17.123 1 97.46 286 ARG B C 1
ATOM 5036 O O . ARG B 1 286 ? -9.381 2.549 17.348 1 97.46 286 ARG B O 1
ATOM 5043 N N . PRO B 1 287 ? -10.558 3.905 16.076 1 97.41 287 PRO B N 1
ATOM 5044 C CA . PRO B 1 287 ? -10.611 2.884 15.027 1 97.41 287 PRO B CA 1
ATOM 5045 C C . PRO B 1 287 ? -9.277 2.708 14.306 1 97.41 287 PRO B C 1
ATOM 5047 O O . PRO B 1 287 ? -8.403 3.574 14.398 1 97.41 287 PRO B O 1
ATOM 5050 N N . SER B 1 288 ? -9.036 1.569 13.662 1 95.22 288 SER B N 1
ATOM 5051 C CA . SER B 1 288 ? -7.937 1.421 12.713 1 95.22 288 SER B CA 1
ATOM 5052 C C . SER B 1 288 ? -8.191 2.225 11.442 1 95.22 288 SER B C 1
ATOM 5054 O O . SER B 1 288 ? -9.337 2.56 11.133 1 95.22 288 SER B O 1
ATOM 5056 N N . MET B 1 289 ? -7.183 2.512 10.722 1 97.34 289 MET B N 1
ATOM 5057 C CA . MET B 1 289 ? -7.374 3.272 9.49 1 97.34 289 MET B CA 1
ATOM 5058 C C . MET B 1 289 ? -8.132 2.448 8.455 1 97.34 289 MET B C 1
ATOM 5060 O O . MET B 1 289 ? -8.837 3.002 7.61 1 97.34 289 MET B O 1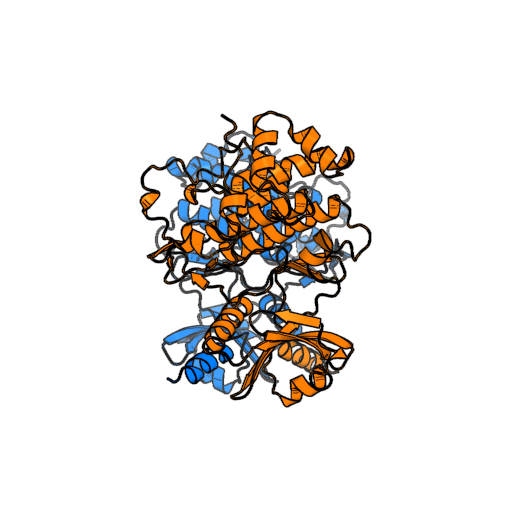
ATOM 5064 N N . ASN B 1 290 ? -7.959 1.161 8.563 1 93.9 290 ASN B N 1
ATOM 5065 C CA . ASN B 1 290 ? -8.779 0.314 7.703 1 93.9 290 ASN B CA 1
ATOM 5066 C C . ASN B 1 290 ? -10.268 0.569 7.918 1 93.9 290 ASN B C 1
ATOM 5068 O O . ASN B 1 290 ? -11.016 0.75 6.956 1 93.9 290 ASN B O 1
ATOM 5072 N N . LYS B 1 291 ? -10.722 0.586 9.145 1 94.99 291 LYS B N 1
ATOM 5073 C CA . LYS B 1 291 ? -12.119 0.862 9.468 1 94.99 291 LYS B CA 1
ATOM 5074 C C . LYS B 1 291 ? -12.519 2.267 9.028 1 94.99 291 LYS B C 1
ATOM 5076 O O . LYS B 1 291 ? -13.621 2.474 8.518 1 94.99 291 LYS B O 1
ATOM 5081 N N . VAL B 1 292 ? -11.645 3.187 9.195 1 98.05 292 VAL B N 1
ATOM 5082 C CA . VAL B 1 292 ? -11.901 4.569 8.804 1 98.05 292 VAL B CA 1
ATOM 5083 C C . VAL B 1 292 ? -12.173 4.64 7.303 1 98.05 292 VAL B C 1
ATOM 5085 O O . VAL B 1 292 ? -13.154 5.251 6.872 1 98.05 292 VAL B O 1
ATOM 5088 N N . VAL B 1 293 ? -11.314 4.032 6.525 1 97.09 293 VAL B N 1
ATOM 5089 C CA . VAL B 1 293 ? -11.465 4.042 5.074 1 97.09 293 VAL B CA 1
ATOM 5090 C C . VAL B 1 293 ? -12.788 3.384 4.687 1 97.09 293 VAL B C 1
ATOM 5092 O O . VAL B 1 293 ? -13.528 3.908 3.851 1 97.09 293 VAL B O 1
ATOM 5095 N N . MET B 1 294 ? -13.104 2.34 5.306 1 93.95 294 MET B N 1
ATOM 5096 C CA . MET B 1 294 ? -14.329 1.613 4.985 1 93.95 294 MET B CA 1
ATOM 5097 C C . MET B 1 294 ? -15.56 2.464 5.282 1 93.95 294 MET B C 1
ATOM 5099 O O . MET B 1 294 ? -16.52 2.465 4.51 1 93.95 294 MET B O 1
ATOM 5103 N N . VAL B 1 295 ? -15.528 3.118 6.369 1 96.22 295 VAL B N 1
ATOM 5104 C CA . VAL B 1 295 ? -16.648 3.969 6.757 1 96.22 295 VAL B CA 1
ATOM 5105 C C . VAL B 1 295 ? -16.775 5.134 5.779 1 96.22 295 VAL B C 1
ATOM 5107 O O . VAL B 1 295 ? -17.864 5.409 5.269 1 96.22 295 VAL B O 1
ATOM 5110 N N . LEU B 1 296 ? -15.676 5.762 5.475 1 97.1 296 LEU B N 1
ATOM 5111 C CA . LEU B 1 296 ? -15.689 6.928 4.598 1 97.1 296 LEU B CA 1
ATOM 5112 C C . LEU B 1 296 ? -16.112 6.54 3.185 1 97.1 296 LEU B C 1
ATOM 5114 O O . LEU B 1 296 ? -16.678 7.357 2.455 1 97.1 296 LEU B O 1
ATOM 5118 N N . GLU B 1 297 ? -15.847 5.288 2.883 1 93.83 297 GLU B N 1
ATOM 5119 C CA . GLU B 1 297 ? -16.241 4.808 1.562 1 93.83 297 GLU B CA 1
ATOM 5120 C C . GLU B 1 297 ? -17.637 4.194 1.592 1 93.83 297 GLU B C 1
ATOM 5122 O O . GLU B 1 297 ? -18.061 3.556 0.626 1 93.83 297 GLU B O 1
ATOM 5127 N N . ASN B 1 298 ? -18.33 4.302 2.668 1 92.09 298 ASN B N 1
ATOM 5128 C CA . ASN B 1 298 ? -19.712 3.874 2.86 1 92.09 298 ASN B CA 1
ATOM 5129 C C . ASN B 1 298 ? -19.853 2.361 2.726 1 92.09 298 ASN B C 1
ATOM 5131 O O . ASN B 1 298 ? -20.852 1.871 2.196 1 92.09 298 ASN B O 1
ATOM 5135 N N . GLU B 1 299 ? -18.791 1.685 3.118 1 88.65 299 GLU B N 1
ATOM 5136 C CA . GLU B 1 299 ? -18.84 0.228 3.056 1 88.65 299 GLU B CA 1
ATOM 5137 C C . GLU B 1 299 ? -19.414 -0.361 4.342 1 88.65 299 GLU B C 1
ATOM 5139 O O . GLU B 1 299 ? -19.998 -1.446 4.328 1 88.65 299 GLU B O 1
ATOM 5144 N N . ILE B 1 300 ? -19.171 0.324 5.373 1 90.5 300 ILE B N 1
ATOM 5145 C CA . ILE B 1 300 ? -19.728 -0.076 6.66 1 90.5 300 ILE B CA 1
ATOM 5146 C C . ILE B 1 300 ? -20.35 1.135 7.352 1 90.5 300 ILE B C 1
ATOM 5148 O O . ILE B 1 300 ? -19.948 2.274 7.104 1 90.5 300 ILE B O 1
ATOM 5152 N N . PRO B 1 301 ? -21.298 0.896 8.132 1 91.1 301 PRO B N 1
ATOM 5153 C CA . PRO B 1 301 ? -21.925 2.012 8.843 1 91.1 301 PRO B CA 1
ATOM 5154 C C . PRO B 1 301 ? -21.066 2.539 9.99 1 91.1 301 PRO B C 1
ATOM 5156 O O . PRO B 1 301 ? -20.152 1.848 10.45 1 91.1 301 PRO B O 1
ATOM 5159 N N . VAL B 1 302 ? -21.311 3.739 10.357 1 93.78 302 VAL B N 1
ATOM 5160 C CA . VAL B 1 302 ? -20.623 4.341 11.494 1 93.78 302 VAL B CA 1
ATOM 5161 C C . VAL B 1 302 ? -21.586 4.472 12.671 1 93.78 302 VAL B C 1
ATOM 5163 O O . VAL B 1 302 ? -22.757 4.814 12.488 1 93.78 302 VAL B O 1
ATOM 5166 N N . ARG B 1 303 ? -21.129 4.135 13.815 1 93.21 303 ARG B N 1
ATOM 5167 C CA . ARG B 1 303 ? -21.934 4.254 15.026 1 93.21 303 ARG B CA 1
ATOM 5168 C C . ARG B 1 303 ? -21.653 5.569 15.744 1 93.21 303 ARG B C 1
ATOM 5170 O O . ARG B 1 303 ? -20.684 6.261 15.425 1 93.21 303 ARG B O 1
ATOM 5177 N N . LYS B 1 304 ? -22.503 5.936 16.751 1 94.73 304 LYS B N 1
ATOM 5178 C CA . LYS B 1 304 ? -22.29 7.135 17.556 1 94.73 304 LYS B CA 1
ATOM 5179 C C . LYS B 1 304 ? -21.042 6.999 18.424 1 94.73 304 LYS B C 1
ATOM 5181 O O . LYS B 1 304 ? -20.879 6.006 19.136 1 94.73 304 LYS B O 1
ATOM 5186 N N . PRO B 1 305 ? -20.159 7.889 18.325 1 95.72 305 PRO B N 1
ATOM 5187 C CA . PRO B 1 305 ? -18.955 7.821 19.156 1 95.72 305 PRO B CA 1
ATOM 5188 C C . PRO B 1 305 ? -19.205 8.267 20.595 1 95.72 305 PRO B C 1
ATOM 5190 O O . PRO B 1 305 ? -20.132 9.038 20.854 1 95.72 305 PRO B O 1
ATOM 5193 N N . PRO B 1 306 ? -18.388 7.761 21.515 1 94.81 306 PRO B N 1
ATOM 5194 C CA . PRO B 1 306 ? -18.393 8.365 22.85 1 94.81 306 PRO B CA 1
ATOM 5195 C C . PRO B 1 306 ? -17.716 9.734 22.88 1 94.81 306 PRO B C 1
ATOM 5197 O O . PRO B 1 306 ? -17.198 10.193 21.859 1 94.81 306 PRO B O 1
ATOM 5200 N N . TYR B 1 307 ? -17.765 10.418 24.04 1 94.16 307 TYR B N 1
ATOM 5201 C CA . TYR B 1 307 ? -17.123 11.717 24.209 1 94.16 307 TYR B CA 1
ATOM 5202 C C . TYR B 1 307 ? -15.615 11.608 24.019 1 94.16 307 TYR B C 1
ATOM 5204 O O . TYR B 1 307 ? -14.943 10.872 24.745 1 94.16 307 TYR B O 1
ATOM 5212 N N . PRO B 1 308 ? -15.016 12.298 23.077 1 93.62 308 PRO B N 1
ATOM 5213 C CA . PRO B 1 308 ? -13.609 12.092 22.724 1 93.62 308 PRO B CA 1
ATOM 5214 C C . PRO B 1 308 ? -12.654 12.874 23.623 1 93.62 308 PRO B C 1
ATOM 5216 O O . PRO B 1 308 ? -11.479 12.518 23.739 1 93.62 308 PRO B O 1
ATOM 5219 N N . PHE B 1 309 ? -13.078 13.919 24.197 1 85.32 309 PHE B N 1
ATOM 5220 C CA . PHE B 1 309 ? -12.133 14.838 24.821 1 85.32 309 PHE B CA 1
ATOM 5221 C C . PHE B 1 309 ? -12.211 14.746 26.341 1 85.32 309 PHE B C 1
ATOM 5223 O O . PHE B 1 309 ? -12.554 15.722 27.01 1 85.32 309 PHE B O 1
ATOM 5230 N N . GLN B 1 310 ? -12.025 13.475 26.867 1 73.3 310 GLN B N 1
ATOM 5231 C CA . GLN B 1 310 ? -12.092 13.225 28.303 1 73.3 310 GLN B CA 1
ATOM 5232 C C . GLN B 1 310 ? -10.872 13.799 29.018 1 73.3 310 GLN B C 1
ATOM 5234 O O . GLN B 1 310 ? -10.514 13.346 30.107 1 73.3 310 GLN B O 1
ATOM 5239 N N . PHE B 1 311 ? -10.298 14.86 28.575 1 58.71 311 PHE B N 1
ATOM 5240 C CA . PHE B 1 311 ? -9.081 15.308 29.241 1 58.71 311 PHE B CA 1
ATOM 5241 C C . PHE B 1 311 ? -9.232 15.226 30.756 1 58.71 311 PHE B C 1
ATOM 5243 O O . PHE B 1 311 ? -8.305 14.812 31.455 1 58.71 311 PHE B O 1
ATOM 5250 N N . GLY B 1 312 ? -10.064 15.991 31.421 1 45.1 312 GLY B N 1
ATOM 5251 C CA . GLY B 1 312 ? -10.204 16.403 32.808 1 45.1 312 GLY B CA 1
ATOM 5252 C C . GLY B 1 312 ? -10.804 15.327 33.693 1 45.1 312 GLY B C 1
ATOM 5253 O O . GLY B 1 312 ? -10.96 15.523 34.9 1 45.1 312 GLY B O 1
ATOM 5254 N N . GLN B 1 313 ? -11.427 14.36 33.214 1 41.77 313 GLN B N 1
ATOM 5255 C CA . GLN B 1 313 ? -12.227 13.642 34.2 1 41.77 313 GLN B CA 1
ATOM 5256 C C . GLN B 1 313 ? -11.349 12.762 35.086 1 41.77 313 GLN B C 1
ATOM 5258 O O . GLN B 1 313 ? -11.827 12.187 36.066 1 41.77 313 GLN B O 1
ATOM 5263 N N . SER B 1 314 ? -10.251 12.154 34.627 1 37.24 314 SER B N 1
ATOM 5264 C CA . SER B 1 314 ? -9.541 11.388 35.646 1 37.24 314 SER B CA 1
ATOM 5265 C C . SER B 1 314 ? -8.869 12.308 36.66 1 37.24 314 SER B C 1
ATOM 5267 O O . SER B 1 314 ? -8.353 13.367 36.299 1 37.24 314 SER B O 1
ATOM 5269 N N . SER B 1 315 ? -9.184 12.377 37.94 1 36.14 315 SER B N 1
ATOM 5270 C CA . SER B 1 315 ? -8.625 13.004 39.133 1 36.14 315 SER B CA 1
ATOM 5271 C C . SER B 1 315 ? -7.103 13.067 39.062 1 36.14 315 SER B C 1
ATOM 5273 O O . SER B 1 315 ? -6.474 13.835 39.793 1 36.14 315 SER B O 1
ATOM 5275 N N . SER B 1 316 ? -6.342 12.022 38.662 1 32.74 316 SER B N 1
ATOM 5276 C CA . SER B 1 316 ? -4.887 12.055 38.757 1 32.74 316 SER B CA 1
ATOM 5277 C C . SER B 1 316 ? -4.288 13.019 37.739 1 32.74 316 SER B C 1
ATOM 5279 O O . SER B 1 316 ? -3.155 12.831 37.29 1 32.74 316 SER B O 1
ATOM 5281 N N . PHE B 1 317 ? -4.898 13.829 37.093 1 35.07 317 PHE B N 1
ATOM 5282 C CA . PHE B 1 317 ? -4.41 14.941 36.285 1 35.07 317 PHE B CA 1
ATOM 5283 C C . PHE B 1 317 ? -3.496 15.845 37.104 1 35.07 317 PHE B C 1
ATOM 5285 O O . PHE B 1 317 ? -3.149 16.944 36.668 1 35.07 317 PHE B O 1
ATOM 5292 N N . SER B 1 318 ? -3.178 15.53 38.34 1 33.98 318 SER B N 1
ATOM 5293 C CA . SER B 1 318 ? -2.142 16.292 39.03 1 33.98 318 SER B CA 1
ATOM 5294 C C . SER B 1 318 ? -0.829 16.267 38.255 1 33.98 318 SER B C 1
ATOM 5296 O O . SER B 1 318 ? 0.043 17.112 38.473 1 33.98 318 SER B O 1
ATOM 5298 N N . MET B 1 319 ? -0.511 15.148 37.592 1 30.29 319 MET B N 1
ATOM 5299 C CA . MET B 1 319 ? 0.837 15.076 37.035 1 30.29 319 MET B CA 1
ATOM 5300 C C . MET B 1 319 ? 0.886 15.711 35.649 1 30.29 319 MET B C 1
ATOM 5302 O O . MET B 1 319 ? 1.816 15.46 34.88 1 30.29 319 MET B O 1
ATOM 5306 N N . LEU B 1 320 ? -0.148 16.283 35.065 1 34.12 320 LEU B N 1
ATOM 5307 C CA . LEU B 1 320 ? 0.093 17.074 33.863 1 34.12 320 LEU B CA 1
ATOM 5308 C C . LEU B 1 320 ? 1.172 18.122 34.11 1 34.12 320 LEU B C 1
ATOM 5310 O O . LEU B 1 320 ? 1.059 18.931 35.034 1 34.12 320 LEU B O 1
ATOM 5314 N N . PRO B 1 321 ? 2.424 17.832 33.96 1 31.75 321 PRO B N 1
ATOM 5315 C CA . PRO B 1 321 ? 3.411 18.87 34.266 1 31.75 321 PRO B CA 1
ATOM 5316 C C . PRO B 1 321 ? 2.938 20.268 33.872 1 31.75 321 PRO B C 1
ATOM 5318 O O . PRO B 1 321 ? 2.036 20.407 33.042 1 31.75 321 PRO B O 1
ATOM 5321 N N . SER B 1 322 ? 3.376 21.342 34.592 1 31.54 322 SER B N 1
ATOM 5322 C CA . SER B 1 322 ? 3.441 22.778 34.342 1 31.54 322 SER B CA 1
ATOM 5323 C C . SER B 1 322 ? 3.671 23.071 32.863 1 31.54 322 SER B C 1
ATOM 5325 O O . SER B 1 322 ? 3.845 24.228 32.474 1 31.54 322 SER B O 1
ATOM 5327 N N . ILE B 1 323 ? 3.886 22.076 32.089 1 31.89 323 ILE B N 1
ATOM 5328 C CA . ILE B 1 323 ? 4.245 22.358 30.703 1 31.89 323 ILE B CA 1
ATOM 5329 C C . ILE B 1 323 ? 3.063 23.005 29.985 1 31.89 323 ILE B C 1
ATOM 5331 O O . ILE B 1 323 ? 3.228 23.605 28.921 1 31.89 323 ILE B O 1
ATOM 5335 N N . LEU B 1 324 ? 1.841 22.804 30.396 1 34.37 324 LEU B N 1
ATOM 5336 C CA . LEU B 1 324 ? 0.708 23.589 29.92 1 34.37 324 LEU B CA 1
ATOM 5337 C C . LEU B 1 324 ? 0.927 25.075 30.185 1 34.37 324 LEU B C 1
ATOM 5339 O O . LEU B 1 324 ? 0.226 25.92 29.623 1 34.37 324 LEU B O 1
ATOM 5343 N N . GLU B 1 325 ? 1.636 25.427 31.197 1 33.54 325 GLU B N 1
ATOM 5344 C CA . GLU B 1 325 ? 2.006 26.821 31.426 1 33.54 325 GLU B CA 1
ATOM 5345 C C . GLU B 1 325 ? 2.922 27.337 30.32 1 33.54 325 GLU B C 1
ATOM 5347 O O . GLU B 1 325 ? 3.071 28.548 30.144 1 33.54 325 GLU B O 1
ATOM 5352 N N . VAL B 1 326 ? 3.696 26.445 29.742 1 33.18 326 VAL B N 1
ATOM 5353 C CA . VAL B 1 326 ? 4.659 26.954 28.77 1 33.18 326 VAL B CA 1
ATOM 5354 C C . VAL B 1 326 ? 3.95 27.269 27.456 1 33.18 326 VAL B C 1
ATOM 5356 O O . VAL B 1 326 ? 4.559 27.808 26.528 1 33.18 326 VAL B O 1
ATOM 5359 N N . VAL B 1 327 ? 2.848 26.453 27.027 1 31.66 327 VAL B N 1
ATOM 5360 C CA . VAL B 1 327 ? 2.171 26.958 25.837 1 31.66 327 VAL B CA 1
ATOM 5361 C C . VAL B 1 327 ? 1.379 28.216 26.187 1 31.66 327 VAL B C 1
ATOM 5363 O O . VAL B 1 327 ? 0.489 28.18 27.04 1 31.66 327 VAL B O 1
ATOM 5366 N N . PRO B 1 328 ? 1.719 29.378 26.07 1 32.04 328 PRO B N 1
ATOM 5367 C CA . PRO B 1 328 ? 0.904 30.595 26.114 1 32.04 328 PRO B CA 1
ATOM 5368 C C . PRO B 1 328 ? -0.433 30.436 25.393 1 32.04 328 PRO B C 1
ATOM 5370 O O . PRO B 1 328 ? -0.506 29.759 24.364 1 32.04 328 PRO B O 1
ATOM 5373 N N . ASN B 1 329 ? -1.816 30.595 26.074 1 34.97 329 ASN B N 1
ATOM 5374 C CA . ASN B 1 329 ? -3.238 30.6 25.747 1 34.97 329 ASN B CA 1
ATOM 5375 C C . ASN B 1 329 ? -3.813 29.187 25.728 1 34.97 329 ASN B C 1
ATOM 5377 O O . ASN B 1 329 ? -4.823 28.932 25.068 1 34.97 329 ASN B O 1
ATOM 5381 N N . PHE B 1 330 ? -3.265 28.269 26.155 1 35.99 330 PHE B N 1
ATOM 5382 C CA . PHE B 1 330 ? -3.832 26.933 26.297 1 35.99 330 PHE B CA 1
ATOM 5383 C C . PHE B 1 330 ? -5.006 26.944 27.269 1 35.99 330 PHE B C 1
ATOM 5385 O O . PHE B 1 330 ? -5.997 26.241 27.061 1 35.99 330 PHE B O 1
ATOM 5392 N N . GLN B 1 331 ? -4.979 27.538 28.46 1 34.44 331 GLN B N 1
ATOM 5393 C CA . GLN B 1 331 ? -6.112 27.765 29.35 1 34.44 331 GLN B CA 1
ATOM 5394 C C . GLN B 1 331 ? -7.289 28.378 28.597 1 34.44 331 GLN B C 1
ATOM 5396 O O . GLN B 1 331 ? -8.448 28.091 28.905 1 34.44 331 GLN B O 1
ATOM 5401 N N . MET B 1 332 ? -7.099 29.193 27.721 1 32.43 332 MET B N 1
ATOM 5402 C CA . MET B 1 332 ? -8.162 29.761 26.896 1 32.43 332 MET B CA 1
ATOM 5403 C C . MET B 1 332 ? -8.794 28.692 26.011 1 32.43 332 MET B C 1
ATOM 5405 O O . MET B 1 332 ? -9.994 28.737 25.737 1 32.43 332 MET B O 1
ATOM 5409 N N . LEU B 1 333 ? -8.021 27.709 25.595 1 31.75 333 LEU B N 1
ATOM 5410 C CA . LEU B 1 333 ? -8.606 26.656 24.772 1 31.75 333 LEU B CA 1
ATOM 5411 C C . LEU B 1 333 ? -9.441 25.703 25.621 1 31.75 333 LEU B C 1
ATOM 5413 O O . LEU B 1 333 ? -10.473 25.205 25.168 1 31.75 333 LEU B O 1
ATOM 5417 N N . MET B 1 334 ? -9.126 25.363 26.828 1 34.2 334 MET B N 1
ATOM 5418 C CA . MET B 1 334 ? -9.934 24.446 27.627 1 34.2 334 MET B CA 1
ATOM 5419 C C . MET B 1 334 ? -10.957 25.209 28.462 1 34.2 334 MET B C 1
ATOM 5421 O O . MET B 1 334 ? -11.797 24.602 29.129 1 34.2 334 MET B O 1
ATOM 5425 N N . LYS B 1 335 ? -10.864 26.386 29.149 1 33.25 335 LYS B N 1
ATOM 5426 C CA . LYS B 1 335 ? -11.791 27.012 30.087 1 33.25 335 LYS B CA 1
ATOM 5427 C C . LYS B 1 335 ? -13.132 27.309 29.42 1 33.25 335 LYS B C 1
ATOM 5429 O O . LYS B 1 335 ? -13.207 28.131 28.504 1 33.25 335 LYS B O 1
ATOM 5434 N N . GLY B 1 336 ? -13.948 26.332 29.067 1 30.1 336 GLY B N 1
ATOM 5435 C CA . GLY B 1 336 ? -15.313 26.833 29.02 1 30.1 336 GLY B CA 1
ATOM 5436 C C . GLY B 1 336 ? -15.631 27.802 30.143 1 30.1 336 GLY B C 1
ATOM 5437 O O . GLY B 1 336 ? -14.956 27.808 31.175 1 30.1 336 GLY B O 1
ATOM 5438 N N . LYS B 1 337 ? -16.226 29.003 29.958 1 28.39 337 LYS B N 1
ATOM 5439 C CA . LYS B 1 337 ? -16.881 29.899 30.908 1 28.39 337 LYS B CA 1
ATOM 5440 C C . LYS B 1 337 ? -17.72 29.115 31.913 1 28.39 337 LYS B C 1
ATOM 5442 O O . LYS B 1 337 ? -18.644 28.395 31.53 1 28.39 337 LYS B O 1
ATOM 5447 N N . HIS B 1 338 ? -17.267 28.489 32.93 1 23.36 338 HIS B N 1
ATOM 5448 C CA . HIS B 1 338 ? -18.152 28.281 34.071 1 23.36 338 HIS B CA 1
ATOM 5449 C C . HIS B 1 338 ? -18.754 29.599 34.548 1 23.36 338 HIS B C 1
ATOM 5451 O O . HIS B 1 338 ? -18.049 30.443 35.104 1 23.36 338 HIS B O 1
ATOM 5457 N N . TYR B 1 339 ? -19.595 30.383 33.804 1 19.41 339 TYR B N 1
ATOM 5458 C CA . TYR B 1 339 ? -20.477 31.322 34.488 1 19.41 339 TYR B CA 1
ATOM 5459 C C . TYR B 1 339 ? -21.255 30.628 35.599 1 19.41 339 TYR B C 1
ATOM 5461 O O . TYR B 1 339 ? -21.974 29.657 35.349 1 19.41 339 TYR B O 1
ATOM 5469 N N . MET B 1 340 ? -20.709 30.449 36.837 1 17.8 340 MET B N 1
ATOM 5470 C CA . MET B 1 340 ? -21.57 30.833 37.951 1 17.8 340 MET B CA 1
ATOM 5471 C C . MET B 1 340 ? -21.798 32.34 37.968 1 17.8 340 MET B C 1
ATOM 5473 O O . MET B 1 340 ? -20.886 33.114 37.674 1 17.8 340 MET B O 1
#

Organism: Aquilegia coerulea (NCBI:txid218851)

Foldseek 3Di:
DPPVVVVVVVVCQPFAAEDEPVRVCQFQVNVDPVQWDDADPFFTWGWGADDPGFIKIKGWGDPDPCNVLLLCQQCVLQRFDDDPQAWHWRYWYDDPVTTMTITRDFDQAFQLCVLAVVPPPADDLVLLLQQLLQNLVVLLCQQPVGQWHKAQQEDARNQWGQHPVGRTHGDRSSQIDTHHPVDAWDFAQAQTYDPQQFAPQSHDHRGIDGSLRVLQSSLSRLLCSQQSHHQQPDLERSLVVLVVCVVVVNNQVVSVVSVHDPVCSVLSVLSSQLSQLSNANDSVSRDRSVVVSCCSVVNDDGDHDDGRCCPPDDPVCPPPPCVCVVPPCSCSHPDDPPPD/DPPVVVVVVVVCQPFAAEDEPVRVCQFQVNVDPVQWDDADPFFTWGWGADDPGFIKIKGWGDPDPCNVLLLCQQCVLQRFDDDPQAWHWRYWYDDPVTTMTITRDFDQAFQLCVLAVVPPVDDALVLLLQQLLQNLVVLLCQQPVGQWHKAQQEDARNQWGQHPVGRTHGDRSSQMDTHHPVDAWDFAQAQTYDPQQFAPQSHDHRGIDGSLRVLQSSLSRLLCSQQSHHQVPDLERSLVVLVVCVVVVNNQVVSVVSVHDPVCSVLSVLSSQLSQLSNANDSVSRDRSVVVSCCSVVNDDGDHDDGRCCPPDPPVCPPPPCVCVVPPCSCSHPDDPPPD